Protein AF-A0A2N0P3K0-F1 (afdb_monomer)

Mean predicted aligned error: 16.6 Å

Solvent-accessible surface area (backbone atoms only — not comparable to full-atom values): 41572 Å² total; per-residue (Å²): 132,89,76,81,77,80,72,80,78,74,75,90,62,96,62,87,70,81,77,52,68,47,94,69,68,93,73,70,80,92,55,53,58,57,89,68,94,70,87,64,51,37,37,44,44,39,94,85,64,39,32,37,41,38,41,46,63,67,38,39,37,32,39,36,61,48,102,90,51,79,44,65,77,46,47,38,41,71,85,71,77,94,76,71,94,81,72,56,63,38,79,77,45,80,46,77,40,95,82,56,20,38,39,37,34,35,35,47,91,92,48,74,49,80,45,60,38,79,56,98,52,74,62,59,59,43,52,29,34,33,46,28,35,32,44,50,47,74,43,57,86,57,51,68,63,70,70,33,51,52,52,50,52,50,50,53,48,40,46,48,48,52,45,49,55,45,41,75,75,38,48,71,59,43,32,56,44,36,71,63,70,48,41,61,50,28,41,58,60,36,60,48,60,68,56,52,48,38,53,70,69,40,55,100,88,49,89,72,75,74,50,64,80,81,44,63,72,57,77,80,54,70,78,58,51,60,65,58,50,70,60,60,81,78,54,92,83,70,93,72,92,70,92,72,76,68,65,68,72,43,25,63,64,47,48,36,52,56,54,37,75,81,40,98,54,32,74,66,36,47,51,52,42,52,50,52,53,52,48,31,48,66,46,24,70,83,37,53,74,38,30,41,41,51,30,68,35,49,38,55,37,46,77,69,74,43,47,67,64,51,57,55,52,62,72,34,74,45,45,76,31,46,66,58,84,86,85,59,68,66,77,70,38,51,51,67,78,51,66,73,54,63,61,47,97,68,93,75,87,50,81,76,64,64,79,65,96,64,81,70,82,74,61,61,67,68,60,51,64,72,55,43,66,69,44,53,62,59,53,64,79,67,66,73,86,79,67,90,64,99,70,87,80,88,60,59,48,66,48,54,51,64,30,86,47,51,74,63,79,77,82,79,76,78,85,81,62,78,80,63,45,59,65,50,49,50,46,44,65,74,74,43,77,83,75,76,93,65,69,56,58,83,47,67,74,61,48,73,34,46,16,35,52,59,41,38,64,72,65,50,90,60,76,68,61,62,76,34,70,62,44,46,39,55,48,52,48,47,39,76,75,49,45,62,59,55,52,49,52,52,51,50,49,52,52,34,52,51,41,50,50,53,54,51,48,40,52,77,64,37,40,73,36,60,69,72,57,35,54,48,51,54,51,44,54,55,49,32,54,52,44,40,52,50,53,50,52,48,49,52,51,48,32,69,32,53,32,70,84,73,38,69,42,76,65,54,45,50,60,50,49,42,45,50,52,48,50,49,50,42,60,71,63,50,54,76,53,58,39,93,70,43,29,24,48,86,59,81,87,45,74,66,57,53,52,52,52,53,52,45,50,51,48,48,54,52,51,55,58,61,58,39,54,80,37,80,71,56,25,53,55,52,50,51,52,52,50,50,54,67,72,41,45,68,56,53,54,52,52,49,53,52,39,54,53,50,11,53,52,44,22,69,63,50,57,48,47,78,83,70,70,68,81,73,90,81,80,98,60,88,78,75,65,56,14,72,44,67,69,46,9,35,52,44,41,48,31,51,74,71,67,53,70,87,70,85,74,78,76,79,82,125

Secondary structure (DSSP, 8-state):
--------------S-----B-SS-SSS-S-TT--S----EEEESSTTS-EEEEE-SSEEEEEEEETTEEEEEEEEE----S--TT---EEEEEEEETTTEEEEEEEETTEEEEEEES-SSTHHHHHHHHHHHHHHHHHGGG--SHHHHHHHHHHHHHHHHHHHHHHHH-HHHHHHHHHHH-HHHHHHHHT-HHHHHHHHH--TT-----S----SS----HHHHHHHHHTTTT-SS---------GGGS-HHHHHHHHTTS-TTHHHHHHHHHHHHHHHHHHHTT-GGGGHHHHHHHHHHHHTT-HHHHHHHHTSTTTS-EE-TTTS-HHHHS-HHHHTTTTS--S---------SS--TTTHHHHHHHTHHHHHHHHHHT-PPPPP-------EE---TTTT--SS------SS-TTTHHHHHHHHHHHSPPPPSS-----HHHHTTS-HHHHHHHH---GGGGGSHHHHHHHHHHHHHHHHHHHHHHHHHHHHHHHHHHHHHHHHTT----THHHHHHHHHHHHHHHHHHHHHHHHHHHHHHH-HHHH--HHHHHHHHHHHHHHHHIIIIIGGG-BTTTBTTT----HHHHHHHHHHHHHHHHHHHHHGGGSHHHHHHHHHHHHHHHHHHHHHHHHHHHHHHHHHHHHHHHS-GGGGT------S-----TTSSHHHHHHHHHHHHTT-----------

Sequence (702 aa):
MPNEMNEFKYEDHKDNQNISKAEQPFGHNKEPWINDNFKRKLVYLNNDKSLQLYIGKSTIQVWRKKKEYLTLEYIWAHNVEEECKDNALEELDLRVSNNNGFYLKVKWNEFIKEIQWPYDNNAIPTIHACNTLEYLHYQRNKLVGDNNQCVFEEIKYNISFIIWKFIKNYPDIWRLMDIRYNLMAKIIIGGSNALVKYILFGDEKVKHKNLHIPRITRRIDEEFNEISKESNDNSESNKSNSNIIDICKLSDLEIAINLCISDLERNRRILIVTYLLEYYAKNATKHLGWLITISKALPSLYSYKLEYYVKELFYKKCMEGIEISNIIEYSDIIPKKIQDTLNDNQKFQAFNPISELILKRNEKRKFQAFNSISKFILLKIFKIKSISSNYSPTVKMIPLHNFTTSKIPQKEKKGWLNKYIFTIKLFQLLFIPHSYLVSYSNDAKNLSQLSPLVQIIRLDNSDDIFNNPVMEAAINYKWPSARNYFLRLFFIYILFAICFAVICGTYTAHLEATGHLCNFLLFLIIIFYYLGCYLLVVELMQIRHRGLRHYLDFFNFVDLTSAIVAIVVMSVYIAPSFSTENTFANVVTTKETAVAISFTMLLLWFEFILYLRLFKEPAKYIYIILNIIKSTWVFLVFMFLVIVGLAHTFLLLLQYPDFINLSENSSNETIDNPAKDFITSFLSTYGWLSGTFLQQDTWNTN

Structure (mmCIF, N/CA/C/O backbone):
data_AF-A0A2N0P3K0-F1
#
_entry.id   AF-A0A2N0P3K0-F1
#
loop_
_atom_site.group_PDB
_atom_site.id
_atom_site.type_symbol
_atom_site.label_atom_id
_atom_site.label_alt_id
_atom_site.label_comp_id
_atom_site.label_asym_id
_atom_site.label_entity_id
_atom_site.label_seq_id
_atom_site.pdbx_PDB_ins_code
_atom_site.Cartn_x
_atom_site.Cartn_y
_atom_site.Cartn_z
_atom_site.occupancy
_atom_site.B_iso_or_equiv
_atom_site.auth_seq_id
_atom_site.auth_comp_id
_atom_site.auth_asym_id
_atom_site.auth_atom_id
_atom_site.pdbx_PDB_model_num
ATOM 1 N N . MET A 1 1 ? -4.093 -1.771 53.094 1.00 26.12 1 MET A N 1
ATOM 2 C CA . MET A 1 1 ? -5.169 -1.845 54.103 1.00 26.12 1 MET A CA 1
ATOM 3 C C . MET A 1 1 ? -6.152 -2.893 53.621 1.00 26.12 1 MET A C 1
ATOM 5 O O . MET A 1 1 ? -6.539 -2.789 52.461 1.00 26.12 1 MET A O 1
ATOM 9 N N . PRO A 1 2 ? -6.469 -3.932 54.404 1.00 28.09 2 PRO A N 1
ATOM 10 C CA . PRO A 1 2 ? -7.481 -4.889 53.994 1.00 28.09 2 PRO A CA 1
ATOM 11 C C . PRO A 1 2 ? -8.852 -4.234 54.192 1.00 28.09 2 PRO A C 1
ATOM 13 O O . PRO A 1 2 ? -9.180 -3.802 55.293 1.00 28.09 2 PRO A O 1
ATOM 16 N N . ASN A 1 3 ? -9.600 -4.098 53.097 1.00 24.08 3 ASN A N 1
ATOM 17 C CA . ASN A 1 3 ? -11.021 -3.782 53.141 1.00 24.08 3 ASN A CA 1
ATOM 18 C C . ASN A 1 3 ? -11.747 -5.022 53.656 1.00 24.08 3 ASN A C 1
ATOM 20 O O . ASN A 1 3 ? -11.624 -6.097 53.067 1.00 24.08 3 ASN A O 1
ATOM 24 N N . GLU A 1 4 ? -12.487 -4.847 54.743 1.00 23.98 4 GLU A N 1
ATOM 25 C CA . GLU A 1 4 ? -13.485 -5.792 55.219 1.00 23.98 4 GLU A CA 1
ATOM 26 C C . GLU A 1 4 ? -14.455 -6.107 54.071 1.00 23.98 4 GLU A C 1
ATOM 28 O O . GLU A 1 4 ? -15.140 -5.235 53.534 1.00 23.98 4 GLU A O 1
ATOM 33 N N . MET A 1 5 ? -14.446 -7.371 53.647 1.00 24.77 5 MET A N 1
ATOM 34 C CA . MET A 1 5 ? -15.495 -7.970 52.835 1.00 24.77 5 MET A CA 1
ATOM 35 C C . MET A 1 5 ? -16.778 -7.904 53.666 1.00 24.77 5 MET A C 1
ATOM 37 O O . MET A 1 5 ? -16.930 -8.653 54.628 1.00 24.77 5 MET A O 1
ATOM 41 N N . ASN A 1 6 ? -17.707 -7.020 53.305 1.00 25.88 6 ASN A N 1
ATOM 42 C CA . ASN A 1 6 ? -19.096 -7.217 53.696 1.00 25.88 6 ASN A CA 1
ATOM 43 C C . ASN A 1 6 ? -19.584 -8.457 52.942 1.00 25.88 6 ASN A C 1
ATOM 45 O O . ASN A 1 6 ? -20.004 -8.369 51.790 1.00 25.88 6 ASN A O 1
ATOM 49 N N . GLU A 1 7 ? -19.469 -9.623 53.577 1.00 26.00 7 GLU A N 1
ATOM 50 C CA . GLU A 1 7 ? -20.193 -10.822 53.179 1.00 26.00 7 GLU A CA 1
ATOM 51 C C . GLU A 1 7 ? -21.676 -10.457 53.063 1.00 26.00 7 GLU A C 1
ATOM 53 O O . GLU A 1 7 ? -22.357 -10.202 54.061 1.00 26.00 7 GLU A O 1
ATOM 58 N N . PHE A 1 8 ? -22.204 -10.452 51.838 1.00 34.22 8 PHE A N 1
ATOM 59 C CA . PHE A 1 8 ? -23.621 -10.716 51.657 1.00 34.22 8 PHE A CA 1
ATOM 60 C C . PHE A 1 8 ? -23.857 -12.109 52.232 1.00 34.22 8 PHE A C 1
ATOM 62 O O . PHE A 1 8 ? -23.516 -13.109 51.604 1.00 34.22 8 PHE A O 1
ATOM 69 N N . LYS A 1 9 ? -24.387 -12.171 53.457 1.00 27.72 9 LYS A N 1
ATOM 70 C CA . LYS A 1 9 ? -24.871 -13.414 54.047 1.00 27.72 9 LYS A CA 1
ATOM 71 C C . LYS A 1 9 ? -25.982 -13.951 53.152 1.00 27.72 9 LYS A C 1
ATOM 73 O O . LYS A 1 9 ? -27.138 -13.548 53.257 1.00 27.72 9 LYS A O 1
ATOM 78 N N . TYR A 1 10 ? -25.615 -14.848 52.248 1.00 36.16 10 TYR A N 1
ATOM 79 C CA . TYR A 1 10 ? -26.530 -15.843 51.729 1.00 36.16 10 TYR A CA 1
ATOM 80 C C . TYR A 1 10 ? -26.784 -16.785 52.894 1.00 36.16 10 TYR A C 1
ATOM 82 O O . TYR A 1 10 ? -25.964 -17.650 53.183 1.00 36.16 10 TYR A O 1
ATOM 90 N N . GLU A 1 11 ? -27.856 -16.547 53.644 1.00 28.31 11 GLU A N 1
ATOM 91 C CA . GLU A 1 11 ? -28.287 -17.528 54.626 1.00 28.31 11 GLU A CA 1
ATOM 92 C C . GLU A 1 11 ? -28.554 -18.837 53.875 1.00 28.31 11 GLU A C 1
ATOM 94 O O . GLU A 1 11 ? -29.412 -18.897 52.991 1.00 28.31 11 GLU A O 1
ATOM 99 N N . ASP A 1 12 ? -27.785 -19.879 54.203 1.00 28.84 12 ASP A N 1
ATOM 100 C CA . ASP A 1 12 ? -28.088 -21.266 53.857 1.00 28.84 12 ASP A CA 1
ATOM 101 C C . ASP A 1 12 ? -29.345 -21.688 54.634 1.00 28.84 12 ASP A C 1
ATOM 103 O O . ASP A 1 12 ? -29.312 -22.495 55.562 1.00 28.84 12 ASP A O 1
ATOM 107 N N . HIS A 1 13 ? -30.488 -21.117 54.265 1.00 31.38 13 HIS A N 1
ATOM 108 C CA . HIS A 1 13 ? -31.779 -21.636 54.663 1.00 31.38 13 HIS A CA 1
ATOM 109 C C . HIS A 1 13 ? -32.252 -22.590 53.576 1.00 31.38 13 HIS A C 1
ATOM 111 O O . HIS A 1 13 ? -32.721 -22.204 52.510 1.00 31.38 13 HIS A O 1
ATOM 117 N N . LYS A 1 14 ? -32.138 -23.879 53.899 1.00 30.92 14 LYS A N 1
ATOM 118 C CA . LYS A 1 14 ? -32.736 -25.027 53.204 1.00 30.92 14 LYS A CA 1
ATOM 119 C C . LYS A 1 14 ? -34.276 -25.019 53.209 1.00 30.92 14 LYS A C 1
ATOM 121 O O . LYS A 1 14 ? -34.881 -26.037 52.888 1.00 30.92 14 LYS A O 1
ATOM 126 N N . ASP A 1 15 ? -34.899 -23.893 53.544 1.00 30.30 15 ASP A N 1
ATOM 127 C CA . ASP A 1 15 ? -36.341 -23.742 53.628 1.00 30.30 15 ASP A CA 1
ATOM 128 C C . ASP A 1 15 ? -36.845 -22.861 52.491 1.00 30.30 15 ASP A C 1
ATOM 130 O O . ASP A 1 15 ? -36.409 -21.728 52.300 1.00 30.30 15 ASP A O 1
ATOM 134 N N . ASN A 1 16 ? -37.785 -23.431 51.739 1.00 34.94 16 ASN A N 1
ATOM 135 C CA . ASN A 1 16 ? -38.567 -22.812 50.679 1.00 34.94 16 ASN A CA 1
ATOM 136 C C . ASN A 1 16 ? -39.098 -21.423 51.086 1.00 34.94 16 ASN A C 1
ATOM 138 O O . ASN A 1 16 ? -40.237 -21.297 51.538 1.00 34.94 16 ASN A O 1
ATOM 142 N N . GLN A 1 17 ? -38.337 -20.352 50.862 1.00 39.75 17 GLN A N 1
ATOM 143 C CA . GLN A 1 17 ? -38.959 -19.048 50.674 1.00 39.75 17 GLN A CA 1
ATOM 144 C C . GLN A 1 17 ? -39.687 -19.096 49.335 1.00 39.75 17 GLN A C 1
ATOM 146 O O . GLN A 1 17 ? -39.088 -19.371 48.297 1.00 39.75 17 GLN A O 1
ATOM 151 N N . ASN A 1 18 ? -41.004 -18.903 49.391 1.00 43.59 18 ASN A N 1
ATOM 152 C CA . ASN A 1 18 ? -41.928 -18.954 48.265 1.00 43.59 18 ASN A CA 1
ATOM 153 C C . ASN A 1 18 ? -41.426 -18.103 47.087 1.00 43.59 18 ASN A C 1
ATOM 155 O O . ASN A 1 18 ? -41.732 -16.914 46.991 1.00 43.59 18 ASN A O 1
ATOM 159 N N . ILE A 1 19 ? -40.689 -18.723 46.162 1.00 54.16 19 ILE A N 1
ATOM 160 C CA . ILE A 1 19 ? -40.339 -18.125 44.876 1.00 54.16 19 ILE A CA 1
ATOM 161 C C . ILE A 1 19 ? -41.662 -17.862 44.161 1.00 54.16 19 ILE A C 1
ATOM 163 O O . ILE A 1 19 ? -42.308 -18.787 43.660 1.00 54.16 19 ILE A O 1
ATOM 167 N N . SER A 1 20 ? -42.095 -16.601 44.135 1.00 59.06 20 SER A N 1
ATOM 168 C CA . SER A 1 20 ? -43.313 -16.227 43.426 1.00 59.06 20 SER A CA 1
ATOM 169 C C . SER A 1 20 ? -43.061 -16.334 41.918 1.00 59.06 20 SER A C 1
ATOM 171 O O . SER A 1 20 ? -42.461 -15.467 41.276 1.00 59.06 20 SER A O 1
ATOM 173 N N . LYS A 1 21 ? -43.465 -17.476 41.354 1.00 63.62 21 LYS A N 1
ATOM 174 C CA . LYS A 1 21 ? -43.395 -17.734 39.915 1.00 63.62 21 LYS A CA 1
ATOM 175 C C . LYS A 1 21 ? -44.348 -16.781 39.200 1.00 63.62 21 LYS A C 1
ATOM 177 O O . LYS A 1 21 ? -45.494 -16.621 39.614 1.00 63.62 21 LYS A O 1
ATOM 182 N N . ALA A 1 22 ? -43.873 -16.151 38.132 1.00 64.75 22 ALA A N 1
ATOM 183 C CA . ALA A 1 22 ? -44.729 -15.342 37.276 1.00 64.75 22 ALA A CA 1
ATOM 184 C C . ALA A 1 22 ? -45.317 -16.204 36.152 1.00 64.75 22 ALA A C 1
ATOM 186 O O . ALA A 1 22 ? -44.615 -17.021 35.559 1.00 64.75 22 ALA A O 1
ATOM 187 N N . GLU A 1 23 ? -46.596 -16.001 35.845 1.00 61.75 23 GLU A N 1
ATOM 188 C CA . GLU A 1 23 ? -47.300 -16.758 34.801 1.00 61.75 23 GLU A CA 1
ATOM 189 C C . GLU A 1 23 ? -47.037 -16.204 33.394 1.00 61.75 23 GLU A C 1
ATOM 191 O O . GLU A 1 23 ? -47.059 -16.957 32.422 1.00 61.75 23 GLU A O 1
ATOM 196 N N . GLN A 1 24 ? -46.745 -14.901 33.276 1.00 66.75 24 GLN A N 1
ATOM 197 C CA . GLN A 1 24 ? -46.446 -14.242 32.002 1.00 66.75 24 GLN A CA 1
ATOM 198 C C . GLN A 1 24 ? -45.276 -13.250 32.117 1.00 66.75 24 GLN A C 1
ATOM 200 O O . GLN A 1 24 ? -45.102 -12.605 33.161 1.00 66.75 24 GLN A O 1
ATOM 205 N N . PRO A 1 25 ? -44.444 -13.120 31.064 1.00 71.56 25 PRO A N 1
ATOM 206 C CA . PRO A 1 25 ? -43.396 -12.111 31.021 1.00 71.56 25 PRO A CA 1
ATOM 207 C C . PRO A 1 25 ? -44.012 -10.716 30.892 1.00 71.56 25 PRO A C 1
ATOM 209 O O . PRO A 1 25 ? -45.127 -10.546 30.398 1.00 71.56 25 PRO A O 1
ATOM 212 N N . PHE A 1 26 ? -43.275 -9.685 31.293 1.00 72.12 26 PHE A N 1
ATOM 213 C CA . PHE A 1 26 ? -43.687 -8.318 31.010 1.00 72.12 26 PHE A CA 1
ATOM 214 C C . PHE A 1 26 ? -43.662 -8.018 29.497 1.00 72.12 26 PHE A C 1
ATOM 216 O O . PHE A 1 26 ? -42.608 -7.732 28.927 1.00 72.12 26 PHE A O 1
ATOM 223 N N . GLY A 1 27 ? -44.832 -8.019 28.852 1.00 66.75 27 GLY A N 1
ATOM 224 C CA . GLY A 1 27 ? -44.995 -7.720 27.422 1.00 66.75 27 GLY A CA 1
ATOM 225 C C . GLY A 1 27 ? -44.818 -8.953 26.524 1.00 66.75 27 GLY A C 1
ATOM 226 O O . GLY A 1 27 ? -45.211 -10.054 26.894 1.00 66.75 27 GLY A O 1
ATOM 227 N N . HIS A 1 28 ? -44.250 -8.767 25.327 1.00 67.00 28 HIS A N 1
ATOM 228 C CA . HIS A 1 28 ? -44.024 -9.841 24.345 1.00 67.00 28 HIS A CA 1
ATOM 229 C C . HIS A 1 28 ? -42.818 -10.741 24.682 1.00 67.00 28 HIS A C 1
ATOM 231 O O . HIS A 1 28 ? -42.055 -10.461 25.610 1.00 67.00 28 HIS A O 1
ATOM 237 N N . ASN A 1 29 ? -42.637 -11.818 23.901 1.00 74.12 29 ASN A N 1
ATOM 238 C CA . ASN A 1 29 ? -41.479 -12.716 23.978 1.00 74.12 29 ASN A CA 1
ATOM 239 C C . ASN A 1 29 ? -40.164 -11.913 23.978 1.00 74.12 29 ASN A C 1
ATOM 241 O O . ASN A 1 29 ? -39.921 -11.112 23.079 1.00 74.12 29 ASN A O 1
ATOM 245 N N . LYS A 1 30 ? -39.315 -12.142 24.986 1.00 80.56 30 LYS A N 1
ATOM 246 C CA . LYS A 1 30 ? -38.046 -11.422 25.179 1.00 80.56 30 LYS A CA 1
ATOM 247 C C . LYS A 1 30 ? -36.846 -12.073 24.485 1.00 80.56 30 LYS A C 1
ATOM 249 O O . LYS A 1 30 ? -35.729 -11.584 24.614 1.00 80.56 30 LYS A O 1
ATOM 254 N N . GLU A 1 31 ? -37.083 -13.147 23.734 1.00 81.56 31 GLU A N 1
ATOM 255 C CA . GLU A 1 31 ? -36.116 -13.787 22.836 1.00 81.56 31 GLU A CA 1
ATOM 256 C C . GLU A 1 31 ? -36.760 -14.021 21.453 1.00 81.56 31 GLU A C 1
ATOM 258 O O . GLU A 1 31 ? -37.172 -15.144 21.146 1.00 81.56 31 GLU A O 1
ATOM 263 N N . PRO A 1 32 ? -36.903 -12.974 20.618 1.00 81.19 32 PRO A N 1
ATOM 264 C CA . PRO A 1 32 ? -37.530 -13.076 19.294 1.00 81.19 32 PRO A CA 1
ATOM 265 C C . PRO A 1 32 ? -36.748 -13.932 18.279 1.00 81.19 32 PRO A C 1
ATOM 267 O O . PRO A 1 32 ? -37.294 -14.282 17.240 1.00 81.19 32 PRO A O 1
ATOM 270 N N . TRP A 1 33 ? -35.489 -14.284 18.562 1.00 82.25 33 TRP A N 1
ATOM 271 C CA . TRP A 1 33 ? -34.644 -15.152 17.721 1.00 82.25 33 TRP A CA 1
ATOM 272 C C . TRP A 1 33 ? -34.803 -16.655 18.014 1.00 82.25 33 TRP A C 1
ATOM 274 O O . TRP A 1 33 ? -34.097 -17.473 17.423 1.00 82.25 33 TRP A O 1
ATOM 284 N N . ILE A 1 34 ? -35.695 -17.036 18.936 1.00 76.94 34 ILE A N 1
ATOM 285 C CA . ILE A 1 34 ? -35.971 -18.434 19.294 1.00 76.94 34 ILE A CA 1
ATOM 286 C C . ILE A 1 34 ? -37.415 -18.772 18.919 1.00 76.94 34 ILE A C 1
ATOM 288 O O . ILE A 1 34 ? -38.353 -18.289 19.555 1.00 76.94 34 ILE A O 1
ATOM 292 N N . ASN A 1 35 ? -37.569 -19.646 17.919 1.00 65.12 35 ASN A N 1
ATOM 293 C CA . ASN A 1 35 ? -38.868 -20.098 17.403 1.00 65.12 35 ASN A CA 1
ATOM 294 C C . ASN A 1 35 ? -39.422 -21.342 18.124 1.00 65.12 35 ASN A C 1
ATOM 296 O O . ASN A 1 35 ? -40.562 -21.729 17.882 1.00 65.12 35 ASN A O 1
ATOM 300 N N . ASP A 1 36 ? -38.641 -21.962 19.012 1.00 62.34 36 ASP A N 1
ATOM 301 C CA . ASP A 1 36 ? -39.055 -23.175 19.721 1.00 62.34 36 ASP A CA 1
ATOM 302 C C . ASP A 1 36 ? -40.027 -22.868 20.875 1.00 62.34 36 ASP A C 1
ATOM 304 O O . ASP A 1 36 ? -39.908 -21.851 21.572 1.00 62.34 36 ASP A O 1
ATOM 308 N N . ASN A 1 37 ? -40.917 -23.826 21.165 1.00 61.53 37 ASN A N 1
ATOM 309 C CA . ASN A 1 37 ? -41.814 -23.842 22.332 1.00 61.53 37 ASN A CA 1
ATOM 310 C C . ASN A 1 37 ? -41.062 -24.102 23.657 1.00 61.53 37 ASN A C 1
ATOM 312 O O . ASN A 1 37 ? -41.478 -24.905 24.492 1.00 61.53 37 ASN A O 1
ATOM 316 N N . PHE A 1 38 ? -39.925 -23.437 23.864 1.00 67.50 38 PHE A N 1
ATOM 317 C CA . PHE A 1 38 ? -39.135 -23.564 25.081 1.00 67.50 38 PHE A CA 1
ATOM 318 C C . PHE A 1 38 ? -39.876 -22.963 26.285 1.00 67.50 38 PHE A C 1
ATOM 320 O O . PHE A 1 38 ? -40.309 -21.801 26.260 1.00 67.50 38 PHE A O 1
ATOM 327 N N . LYS A 1 39 ? -39.998 -23.752 27.361 1.00 67.88 39 LYS A N 1
ATOM 328 C CA . LYS A 1 39 ? -40.652 -23.342 28.608 1.00 67.88 39 LYS A CA 1
ATOM 329 C C . LYS A 1 39 ? -39.725 -22.420 29.404 1.00 67.88 39 LYS A C 1
ATOM 331 O O . LYS A 1 39 ? -38.826 -22.870 30.103 1.00 67.88 39 LYS A O 1
ATOM 336 N N . ARG A 1 40 ? -39.967 -21.116 29.288 1.00 75.75 40 ARG A N 1
ATOM 337 C CA . ARG A 1 40 ? -39.210 -20.057 29.976 1.00 75.75 40 ARG A CA 1
ATOM 338 C C . ARG A 1 40 ? -39.570 -20.015 31.462 1.00 75.75 40 ARG A C 1
ATOM 340 O O . ARG A 1 40 ? -40.732 -20.224 31.819 1.00 75.75 40 ARG A O 1
ATOM 347 N N . LYS A 1 41 ? -38.595 -19.716 32.325 1.00 78.50 41 LYS A N 1
ATOM 348 C CA . LYS A 1 41 ? -38.829 -19.508 33.763 1.00 78.50 41 LYS A CA 1
ATOM 349 C C . LYS A 1 41 ? -38.870 -18.016 34.078 1.00 78.50 41 LYS A C 1
ATOM 351 O O . LYS A 1 41 ? -38.040 -17.244 33.599 1.00 78.50 41 LYS A O 1
ATOM 356 N N . LEU A 1 42 ? -39.843 -17.623 34.896 1.00 81.25 42 LEU A N 1
ATOM 357 C CA . LEU A 1 42 ? -40.084 -16.237 35.280 1.00 81.25 42 LEU A CA 1
ATOM 358 C C . LEU A 1 42 ? -40.239 -16.145 36.796 1.00 81.25 42 LEU A C 1
ATOM 360 O O . LEU A 1 42 ? -41.059 -16.857 37.382 1.00 81.25 42 LEU A O 1
ATOM 364 N N . VAL A 1 43 ? -39.476 -15.255 37.420 1.00 83.19 43 VAL A N 1
ATOM 365 C CA . VAL A 1 43 ? -39.448 -15.086 38.878 1.00 83.19 43 VAL A CA 1
ATOM 366 C C . VAL A 1 43 ? -39.534 -13.603 39.216 1.00 83.19 43 VAL A C 1
ATOM 368 O O . VAL A 1 43 ? -38.812 -12.799 38.630 1.00 83.19 43 VAL A O 1
ATOM 371 N N . TYR A 1 44 ? -40.406 -13.215 40.148 1.00 82.19 44 TYR A N 1
ATOM 372 C CA . TYR A 1 44 ? -40.374 -11.853 40.687 1.00 82.19 44 TYR A CA 1
ATOM 373 C C . TYR A 1 44 ? -39.288 -11.734 41.756 1.00 82.19 44 TYR A C 1
ATOM 375 O O . TYR A 1 44 ? -39.209 -12.569 42.654 1.00 82.19 44 TYR A O 1
ATOM 383 N N . LEU A 1 45 ? -38.471 -10.684 41.662 1.00 79.81 45 LEU A N 1
ATOM 384 C CA . LEU A 1 45 ? -37.402 -10.402 42.631 1.00 79.81 45 LEU A CA 1
ATOM 385 C C . LEU A 1 45 ? -37.885 -9.538 43.805 1.00 79.81 45 LEU A C 1
ATOM 387 O O . LEU A 1 45 ? -37.194 -9.427 44.810 1.00 79.81 45 LEU A O 1
ATOM 391 N N . ASN A 1 46 ? -39.069 -8.930 43.673 1.00 78.06 46 ASN A N 1
ATOM 392 C CA . ASN A 1 46 ? -39.626 -7.985 44.635 1.00 78.06 46 ASN A CA 1
ATOM 393 C C . ASN A 1 46 ? -41.070 -8.352 44.978 1.00 78.06 46 ASN A C 1
ATOM 395 O O . ASN A 1 46 ? -41.841 -8.731 44.091 1.00 78.06 46 ASN A O 1
ATOM 399 N N . ASN A 1 47 ? -41.470 -8.093 46.224 1.00 69.44 47 ASN A N 1
ATOM 400 C CA . ASN A 1 47 ? -42.844 -8.300 46.699 1.00 69.44 47 ASN A CA 1
ATOM 401 C C . ASN A 1 47 ? -43.874 -7.465 45.917 1.00 69.44 47 ASN A C 1
ATOM 403 O O . ASN A 1 47 ? -44.965 -7.948 45.623 1.00 69.44 47 ASN A O 1
ATOM 407 N N . ASP A 1 48 ? -43.491 -6.261 45.478 1.00 74.88 48 ASP A N 1
ATOM 408 C CA . ASP A 1 48 ? -44.344 -5.357 44.689 1.00 74.88 48 ASP A CA 1
ATOM 409 C C . ASP A 1 48 ? -44.542 -5.813 43.230 1.00 74.88 48 ASP A C 1
ATOM 411 O O . ASP A 1 48 ? -45.170 -5.110 42.436 1.00 74.88 48 ASP A O 1
ATOM 415 N N . LYS A 1 49 ? -43.954 -6.956 42.834 1.00 78.50 49 LYS A N 1
ATOM 416 C CA . LYS A 1 49 ? -43.986 -7.512 41.468 1.00 78.50 49 LYS A CA 1
ATOM 417 C C . LYS A 1 49 ? -43.574 -6.503 40.385 1.00 78.50 49 LYS A C 1
ATOM 419 O O . LYS A 1 49 ? -44.052 -6.563 39.256 1.00 78.50 49 LYS A O 1
ATOM 424 N N . SER A 1 50 ? -42.685 -5.565 40.719 1.00 81.50 50 SER A N 1
ATOM 425 C CA . SER A 1 50 ? -42.184 -4.524 39.807 1.00 81.50 50 SER A CA 1
ATOM 426 C C . SER A 1 50 ? -40.886 -4.910 39.086 1.00 81.50 50 SER A C 1
ATOM 428 O O . SER A 1 50 ? -40.569 -4.321 38.053 1.00 81.50 50 SER A O 1
ATOM 430 N N . LEU A 1 51 ? -40.158 -5.908 39.594 1.00 83.75 51 LEU A N 1
ATOM 431 C CA . LEU A 1 51 ? -38.923 -6.458 39.030 1.00 83.75 51 LEU A CA 1
ATOM 432 C C . LEU A 1 51 ? -39.109 -7.945 38.718 1.00 83.75 51 LEU A C 1
ATOM 434 O O . LEU A 1 51 ? -39.497 -8.720 39.594 1.00 83.75 51 LEU A O 1
ATOM 438 N N . GLN A 1 52 ? -38.826 -8.334 37.477 1.00 84.69 52 GLN A N 1
ATOM 439 C CA . GLN A 1 52 ? -38.972 -9.703 36.988 1.00 84.69 52 GLN A CA 1
ATOM 440 C C . GLN A 1 52 ? -37.650 -10.202 36.402 1.00 84.69 52 GLN A C 1
ATOM 442 O O . GLN A 1 52 ? -37.088 -9.586 35.494 1.00 84.69 52 GLN A O 1
ATOM 447 N N . LEU A 1 53 ? -37.190 -11.341 36.911 1.00 85.81 53 LEU A N 1
ATOM 448 C CA . LEU A 1 53 ? -36.133 -12.153 36.334 1.00 85.81 53 LEU A CA 1
ATOM 449 C C . LEU A 1 53 ? -36.736 -13.060 35.258 1.00 85.81 53 LEU A C 1
ATOM 451 O O . LEU A 1 53 ? -37.677 -13.816 35.510 1.00 85.81 53 LEU A O 1
ATOM 455 N N . TYR A 1 54 ? -36.178 -12.970 34.059 1.00 84.81 54 TYR A N 1
ATOM 456 C CA . TYR A 1 54 ? -36.525 -13.767 32.895 1.00 84.81 54 TYR A CA 1
ATOM 457 C C . TYR A 1 54 ? -35.343 -14.677 32.559 1.00 84.81 54 TYR A C 1
ATOM 459 O O . TYR A 1 54 ? -34.267 -14.191 32.206 1.00 84.81 54 TYR A O 1
ATOM 467 N N . ILE A 1 55 ? -35.542 -15.991 32.665 1.00 84.19 55 ILE A N 1
ATOM 468 C CA . ILE A 1 55 ? -34.558 -17.005 32.275 1.00 84.19 55 ILE A CA 1
ATOM 469 C C . ILE A 1 55 ? -35.071 -17.660 30.989 1.00 84.19 55 ILE A C 1
ATOM 471 O O . ILE A 1 55 ? -36.034 -18.437 30.997 1.00 84.19 55 ILE A O 1
ATOM 475 N N . GLY A 1 56 ? -34.464 -17.250 29.876 1.00 78.38 56 GLY A N 1
ATOM 476 C CA . GLY A 1 56 ? -34.748 -17.731 28.530 1.00 78.38 56 GLY A CA 1
ATOM 477 C C . GLY A 1 56 ? -33.944 -18.973 28.154 1.00 78.38 56 GLY A C 1
ATOM 478 O O . GLY A 1 56 ? -33.219 -19.533 28.974 1.00 78.38 56 GLY A O 1
ATOM 479 N N . LYS A 1 57 ? -34.058 -19.399 26.889 1.00 78.19 57 LYS A N 1
ATOM 480 C CA . LYS A 1 57 ? -33.260 -20.523 26.364 1.00 78.19 57 LYS A CA 1
ATOM 481 C C . LYS A 1 57 ? -31.795 -20.126 26.213 1.00 78.19 57 LYS A C 1
ATOM 483 O O . LYS A 1 57 ? -30.936 -20.978 26.380 1.00 78.19 57 LYS A O 1
ATOM 488 N N . SER A 1 58 ? -31.521 -18.858 25.891 1.00 77.88 58 SER A N 1
ATOM 489 C CA . SER A 1 58 ? -30.175 -18.355 25.572 1.00 77.88 58 SER A CA 1
ATOM 490 C C . SER A 1 58 ? -29.716 -17.168 26.420 1.00 77.88 58 SER A C 1
ATOM 492 O O . SER A 1 58 ? -28.521 -16.882 26.493 1.00 77.88 58 SER A O 1
ATOM 494 N N . THR A 1 59 ? -30.655 -16.458 27.046 1.00 86.12 59 THR A N 1
ATOM 495 C CA . THR A 1 59 ? -30.391 -15.206 27.756 1.00 86.12 59 THR A CA 1
ATOM 496 C C . THR A 1 59 ? -31.050 -15.164 29.126 1.00 86.12 59 THR A C 1
ATOM 498 O O . THR A 1 59 ? -32.132 -15.708 29.344 1.00 86.12 59 THR A O 1
ATOM 501 N N . ILE A 1 60 ? -30.404 -14.455 30.044 1.00 87.19 60 ILE A N 1
ATOM 502 C CA . ILE A 1 60 ? -30.926 -14.119 31.368 1.00 87.19 60 ILE A CA 1
ATOM 503 C C . ILE A 1 60 ? -31.126 -12.609 31.400 1.00 87.19 60 ILE A C 1
ATOM 505 O O . ILE A 1 60 ? -30.205 -11.858 31.083 1.00 87.19 60 ILE A O 1
ATOM 509 N N . GLN A 1 61 ? -32.325 -12.152 31.753 1.00 89.31 61 GLN A N 1
ATOM 510 C CA . GLN A 1 61 ? -32.709 -10.743 31.675 1.00 89.31 61 GLN A CA 1
ATOM 511 C C . GLN A 1 61 ? -33.432 -10.303 32.948 1.00 89.31 61 GLN A C 1
ATOM 513 O O . GLN A 1 61 ? -34.239 -11.050 33.495 1.00 89.31 61 GLN A O 1
ATOM 518 N N . VAL A 1 62 ? -33.197 -9.071 33.394 1.00 87.69 62 VAL A N 1
ATOM 519 C CA . VAL A 1 62 ? -33.933 -8.453 34.507 1.00 87.69 62 VAL A CA 1
ATOM 520 C C . VAL A 1 62 ? -34.681 -7.236 33.993 1.00 87.69 62 VAL A C 1
ATOM 522 O O . VAL A 1 62 ? -34.073 -6.282 33.504 1.00 87.69 62 VAL A O 1
ATOM 525 N N . TRP A 1 63 ? -36.002 -7.259 34.135 1.00 86.62 63 TRP A N 1
ATOM 526 C CA . TRP A 1 63 ? -36.893 -6.201 33.676 1.00 86.62 63 TRP A CA 1
ATOM 527 C C . TRP A 1 63 ? -37.557 -5.502 34.853 1.00 86.62 63 TRP A C 1
ATOM 529 O O . TRP A 1 63 ? -38.138 -6.148 35.725 1.00 86.62 63 TRP A O 1
ATOM 539 N N . ARG A 1 64 ? -37.530 -4.168 34.841 1.00 86.00 64 ARG A N 1
ATOM 540 C CA . ARG A 1 64 ? -38.276 -3.328 35.779 1.00 86.00 64 ARG A CA 1
ATOM 541 C C . ARG A 1 64 ? -39.464 -2.683 35.077 1.00 86.00 64 ARG A C 1
ATOM 543 O O . ARG A 1 64 ? -39.309 -2.034 34.043 1.00 86.00 64 ARG A O 1
ATOM 550 N N . LYS A 1 65 ? -40.643 -2.800 35.682 1.00 82.88 65 LYS A N 1
ATOM 551 C CA . LYS A 1 65 ? -41.854 -2.086 35.279 1.00 82.88 65 LYS A CA 1
ATOM 552 C C . LYS A 1 65 ? -41.945 -0.766 36.048 1.00 82.88 65 LYS A C 1
ATOM 554 O O . LYS A 1 65 ? -42.134 -0.763 37.263 1.00 82.88 65 LYS A O 1
ATOM 559 N N . LYS A 1 66 ? -41.811 0.362 35.347 1.00 79.38 66 LYS A N 1
ATOM 560 C CA . LYS A 1 66 ? -42.186 1.695 35.850 1.00 79.38 66 LYS A CA 1
ATOM 561 C C . LYS A 1 66 ? -43.547 2.069 35.259 1.00 79.38 66 LYS A C 1
ATOM 563 O O . LYS A 1 66 ? -43.914 1.523 34.227 1.00 79.38 66 LYS A O 1
ATOM 568 N N . LYS A 1 67 ? -44.299 2.959 35.926 1.00 70.94 67 LYS A N 1
ATOM 569 C CA . LYS A 1 67 ? -45.733 3.241 35.673 1.00 70.94 67 LYS A CA 1
ATOM 570 C C . LYS A 1 67 ? -46.165 3.174 34.194 1.00 70.94 67 LYS A C 1
ATOM 572 O O . LYS A 1 67 ? -47.167 2.530 33.917 1.00 70.94 67 LYS A O 1
ATOM 577 N N . GLU A 1 68 ? -45.396 3.762 33.276 1.00 67.50 68 GLU A N 1
ATOM 578 C CA . GLU A 1 68 ? -45.733 3.830 31.842 1.00 67.50 68 GLU A CA 1
ATOM 579 C C . GLU A 1 68 ? -44.730 3.137 30.900 1.00 67.50 68 GLU A C 1
ATOM 581 O O . GLU A 1 68 ? -44.967 3.083 29.699 1.00 67.50 68 GLU A O 1
ATOM 586 N N . TYR A 1 69 ? -43.610 2.599 31.397 1.00 74.81 69 TYR A N 1
ATOM 587 C CA . TYR A 1 69 ? -42.561 2.041 30.534 1.00 74.81 69 TYR A CA 1
ATOM 588 C C . TYR A 1 69 ? -41.787 0.893 31.193 1.00 74.81 69 TYR A C 1
ATOM 590 O O . TYR A 1 69 ? -41.590 0.844 32.412 1.00 74.81 69 TYR A O 1
ATOM 598 N N . LEU A 1 70 ? -41.339 -0.047 30.358 1.00 82.00 70 LEU A N 1
ATOM 599 C CA . LEU A 1 70 ? -40.534 -1.197 30.754 1.00 82.00 70 LEU A CA 1
ATOM 600 C C . LEU A 1 70 ? -39.050 -0.894 30.526 1.00 82.00 70 LEU A C 1
ATOM 602 O O . LEU A 1 70 ? -38.677 -0.444 29.449 1.00 82.00 70 LEU A O 1
ATOM 606 N N . THR A 1 71 ? -38.195 -1.149 31.515 1.00 83.75 71 THR A N 1
ATOM 607 C CA . THR A 1 71 ? -36.747 -0.921 31.390 1.00 83.75 71 THR A CA 1
ATOM 608 C C . THR A 1 71 ? -35.960 -2.185 31.690 1.00 83.75 71 THR A C 1
ATOM 610 O O . THR A 1 71 ? -36.171 -2.803 32.735 1.00 83.75 71 THR A O 1
ATOM 613 N N . LEU A 1 72 ? -35.023 -2.534 30.811 1.00 87.38 72 LEU A N 1
ATOM 614 C CA . LEU A 1 72 ? -34.039 -3.588 31.053 1.00 87.38 72 LEU A CA 1
ATOM 615 C C . LEU A 1 72 ? -32.970 -3.069 32.025 1.00 87.38 72 LEU A C 1
ATOM 617 O O . LEU A 1 72 ? -32.376 -2.018 31.786 1.00 87.38 72 LEU A O 1
ATOM 621 N N . GLU A 1 73 ? -32.722 -3.796 33.113 1.00 86.44 73 GLU A N 1
ATOM 622 C CA . GLU A 1 73 ? -31.691 -3.435 34.100 1.00 86.44 73 GLU A CA 1
ATOM 623 C C . GLU A 1 73 ? -30.434 -4.289 33.989 1.00 86.44 73 GLU A C 1
ATOM 625 O O . GLU A 1 73 ? -29.335 -3.818 34.284 1.00 86.44 73 GLU A O 1
ATOM 630 N N . TYR A 1 74 ? -30.586 -5.535 33.553 1.00 88.88 74 TYR A N 1
ATOM 631 C CA . TYR A 1 74 ? -29.485 -6.471 33.401 1.00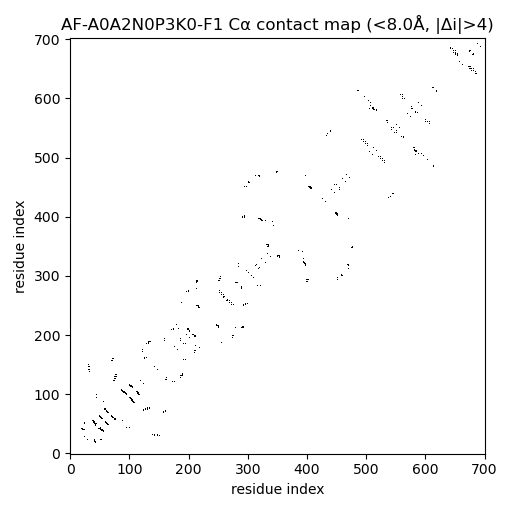 88.88 74 TYR A CA 1
ATOM 632 C C . TYR A 1 74 ? -29.784 -7.460 32.289 1.00 88.88 74 TYR A C 1
ATOM 634 O O . TYR A 1 74 ? -30.926 -7.890 32.118 1.00 88.88 74 TYR A O 1
ATOM 642 N N . ILE A 1 75 ? -28.739 -7.833 31.558 1.00 88.88 75 ILE A N 1
ATOM 643 C CA . ILE A 1 75 ? -28.795 -8.904 30.580 1.00 88.88 75 ILE A CA 1
ATOM 644 C C . ILE A 1 75 ? -27.484 -9.680 30.573 1.00 88.88 75 ILE A C 1
ATOM 646 O O . ILE A 1 75 ? -26.403 -9.111 30.744 1.00 88.88 75 ILE A O 1
ATOM 650 N N . TRP A 1 76 ? -27.596 -10.978 30.349 1.00 89.75 76 TRP A N 1
ATOM 651 C CA . TRP A 1 76 ? -26.478 -11.858 30.087 1.00 89.75 76 TRP A CA 1
ATOM 652 C C . TRP A 1 76 ? -26.856 -12.860 29.003 1.00 89.75 76 TRP A C 1
ATOM 654 O O . TRP A 1 76 ? -27.965 -13.395 28.997 1.00 89.75 76 TRP A O 1
ATOM 664 N N . ALA A 1 77 ? -25.914 -13.118 28.106 1.00 84.25 77 ALA A N 1
ATOM 665 C CA . ALA A 1 77 ? -25.970 -14.180 27.119 1.00 84.25 77 ALA A CA 1
ATOM 666 C C . ALA A 1 77 ? -24.627 -14.909 27.120 1.00 84.25 77 ALA A C 1
ATOM 668 O O . ALA A 1 77 ? -23.576 -14.288 27.328 1.00 84.25 77 ALA A O 1
ATOM 669 N N . HIS A 1 78 ? -24.662 -16.213 26.867 1.00 71.50 78 HIS A N 1
ATOM 670 C CA . HIS A 1 78 ? -23.446 -16.979 26.657 1.00 71.50 78 HIS A CA 1
ATOM 671 C C . HIS A 1 78 ? -22.959 -16.826 25.211 1.00 71.50 78 HIS A C 1
ATOM 673 O O . HIS A 1 78 ? -23.746 -16.874 24.268 1.00 71.50 78 HIS A O 1
ATOM 679 N N . ASN A 1 79 ? -21.654 -16.621 25.052 1.00 60.94 79 ASN A N 1
ATOM 680 C CA . ASN A 1 79 ? -21.006 -16.343 23.774 1.00 60.94 79 ASN A CA 1
ATOM 681 C C . ASN A 1 79 ? -20.390 -17.647 23.244 1.00 60.94 79 ASN A C 1
ATOM 683 O O . ASN A 1 79 ? -19.177 -17.810 23.311 1.00 60.94 79 ASN A O 1
ATOM 687 N N . VAL A 1 80 ? -21.217 -18.606 22.817 1.00 52.31 80 VAL A N 1
ATOM 688 C CA . VAL A 1 80 ? -20.729 -19.833 22.163 1.00 52.31 80 VAL A CA 1
ATOM 689 C C . VAL A 1 80 ? -21.397 -20.038 20.812 1.00 52.31 80 VAL A C 1
ATOM 691 O O . VAL A 1 80 ? -22.566 -19.703 20.600 1.00 52.31 80 VAL A O 1
ATOM 694 N N . GLU A 1 81 ? -20.545 -20.537 19.923 1.00 51.62 81 GLU A N 1
ATOM 695 C CA . GLU A 1 81 ? -20.691 -20.812 18.506 1.00 51.62 81 GLU A CA 1
ATOM 696 C C . GLU A 1 81 ? -21.959 -21.603 18.172 1.00 51.62 81 GLU A C 1
ATOM 698 O O . GLU A 1 81 ? -22.462 -22.429 18.939 1.00 51.62 81 GLU A O 1
ATOM 703 N N . GLU A 1 82 ? -22.488 -21.310 16.987 1.00 48.38 82 GLU A N 1
ATOM 704 C CA . GLU A 1 82 ? -23.491 -22.134 16.335 1.00 48.38 82 GLU A CA 1
ATOM 705 C C . GLU A 1 82 ? -22.989 -23.578 16.263 1.00 48.38 82 GLU A C 1
ATOM 707 O O . GLU A 1 82 ? -21.986 -23.810 15.606 1.00 48.38 82 GLU A O 1
ATOM 712 N N . GLU A 1 83 ? -23.689 -24.519 16.914 1.00 37.59 83 GLU A N 1
ATOM 713 C CA . GLU A 1 83 ? -24.064 -25.804 16.289 1.00 37.59 83 GLU A CA 1
ATOM 714 C C . GLU A 1 83 ? -24.900 -26.767 17.146 1.00 37.59 83 GLU A C 1
ATOM 716 O O . GLU A 1 83 ? -25.477 -27.696 16.590 1.00 37.59 83 GLU A O 1
ATOM 721 N N . CYS A 1 84 ? -25.096 -26.571 18.451 1.00 41.56 84 CYS A N 1
ATOM 722 C CA . CYS A 1 84 ? -25.934 -27.518 19.203 1.00 41.56 84 CYS A CA 1
ATOM 723 C C . CYS A 1 84 ? -27.400 -27.074 19.274 1.00 41.56 84 CYS A C 1
ATOM 725 O O . CYS A 1 84 ? -27.785 -26.256 20.109 1.00 41.56 84 CYS A O 1
ATOM 727 N N . LYS A 1 85 ? -28.234 -27.653 18.399 1.00 43.88 85 LYS A N 1
ATOM 728 C CA . LYS A 1 85 ? -29.701 -27.480 18.387 1.00 43.88 85 LYS A CA 1
ATOM 729 C C . LYS A 1 85 ? -30.379 -27.896 19.709 1.00 43.88 85 LYS A C 1
ATOM 731 O O . LYS A 1 85 ? -31.475 -27.406 19.989 1.00 43.88 85 LYS A O 1
ATOM 736 N N . ASP A 1 86 ? -29.694 -28.682 20.542 1.00 46.38 86 ASP A N 1
ATOM 737 C CA . ASP A 1 86 ? -30.279 -29.350 21.712 1.00 46.38 86 ASP A CA 1
ATOM 738 C C . ASP A 1 86 ? -29.906 -28.752 23.078 1.00 46.38 86 ASP A C 1
ATOM 740 O O . ASP A 1 86 ? -30.447 -29.181 24.096 1.00 46.38 86 ASP A O 1
ATOM 744 N N . ASN A 1 87 ? -29.054 -27.722 23.143 1.00 57.06 87 ASN A N 1
ATOM 745 C CA . ASN A 1 87 ? -28.513 -27.281 24.432 1.00 57.06 87 ASN A CA 1
ATOM 746 C C . ASN A 1 87 ? -29.225 -26.011 24.902 1.00 57.06 87 ASN A C 1
ATOM 748 O O . ASN A 1 87 ? -29.060 -24.927 24.341 1.00 57.06 87 ASN A O 1
ATOM 752 N N . ALA A 1 88 ? -30.079 -26.171 25.909 1.00 60.75 88 ALA A N 1
ATOM 753 C CA . ALA A 1 88 ? -30.699 -25.073 26.630 1.00 60.75 88 ALA A CA 1
ATOM 754 C C . ALA A 1 88 ? -29.935 -24.799 27.928 1.00 60.75 88 ALA A C 1
ATOM 756 O O . ALA A 1 88 ? -29.293 -25.681 28.489 1.00 60.75 88 ALA A O 1
ATOM 757 N N . LEU A 1 89 ? -30.045 -23.567 28.411 1.00 67.62 89 LEU A N 1
ATOM 758 C CA . LEU A 1 89 ? -29.505 -23.133 29.694 1.00 67.62 89 LEU A CA 1
ATOM 759 C C . LEU A 1 89 ? -30.086 -23.998 30.830 1.00 67.62 89 LEU A C 1
ATOM 761 O O . LEU A 1 89 ? -31.284 -23.922 31.115 1.00 67.62 89 LEU A O 1
ATOM 765 N N . GLU A 1 90 ? -29.252 -24.818 31.473 1.00 67.38 90 GLU A N 1
ATOM 766 C CA . GLU A 1 90 ? -29.651 -25.627 32.625 1.00 67.38 90 GLU A CA 1
ATOM 767 C C . GLU A 1 90 ? -29.387 -24.854 33.918 1.00 67.38 90 GLU A C 1
ATOM 769 O O . GLU A 1 90 ? -28.275 -24.414 34.207 1.00 67.38 90 GLU A O 1
ATOM 774 N N . GLU A 1 91 ? -30.425 -24.672 34.723 1.00 71.19 91 GLU A N 1
ATOM 775 C CA . GLU A 1 91 ? -30.316 -24.071 36.051 1.00 71.19 91 GLU A CA 1
ATOM 776 C C . GLU A 1 91 ? -29.895 -25.142 37.060 1.00 71.19 91 GLU A C 1
ATOM 778 O O . GLU A 1 91 ? -30.608 -26.131 37.237 1.00 71.19 91 GLU A O 1
ATOM 783 N N . LEU A 1 92 ? -28.755 -24.935 37.722 1.00 72.88 92 LEU A N 1
ATOM 784 C CA . LEU A 1 92 ? -28.271 -25.806 38.794 1.00 72.88 92 LEU A CA 1
ATOM 785 C C . LEU A 1 92 ? -28.756 -25.333 40.168 1.00 72.88 92 LEU A C 1
ATOM 787 O O . LEU A 1 92 ? -29.172 -26.152 40.981 1.00 72.88 92 LEU A O 1
ATOM 791 N N . ASP A 1 93 ? -28.683 -24.026 40.428 1.00 76.12 93 ASP A N 1
ATOM 792 C CA . ASP A 1 93 ? -29.110 -23.416 41.692 1.00 76.12 93 ASP A CA 1
ATOM 793 C C . ASP A 1 93 ? -29.628 -21.993 41.437 1.00 76.12 93 ASP A C 1
ATOM 795 O O . ASP A 1 93 ? -28.991 -21.223 40.712 1.00 76.12 93 ASP A O 1
ATOM 799 N N . LEU A 1 94 ? -30.767 -21.640 42.034 1.00 78.88 94 LEU A N 1
ATOM 800 C CA . LEU A 1 94 ? -31.349 -20.299 42.000 1.00 78.88 94 LEU A CA 1
ATOM 801 C C . LEU A 1 94 ? -31.763 -19.901 43.415 1.00 78.88 94 LEU A C 1
ATOM 803 O O . LEU A 1 94 ? -32.692 -20.466 43.992 1.00 78.88 94 LEU A O 1
ATOM 807 N N . ARG A 1 95 ? -31.121 -18.856 43.936 1.00 78.81 95 ARG A N 1
ATOM 808 C CA . ARG A 1 95 ? -31.431 -18.260 45.239 1.00 78.81 95 ARG A CA 1
ATOM 809 C C . ARG A 1 95 ? -31.852 -16.814 45.037 1.00 78.81 95 ARG A C 1
ATOM 811 O O . ARG A 1 95 ? -31.111 -16.034 44.443 1.00 78.81 95 ARG A O 1
ATOM 818 N N . VAL A 1 96 ? -33.030 -16.443 45.529 1.00 76.44 96 VAL A N 1
ATOM 819 C CA . VAL A 1 96 ? -33.508 -15.053 45.512 1.00 76.44 96 VAL A CA 1
ATOM 820 C C . VAL A 1 96 ? -33.204 -14.430 46.871 1.00 76.44 96 VAL A C 1
ATOM 822 O O . VAL A 1 96 ? -33.500 -15.014 47.906 1.00 76.44 96 VAL A O 1
ATOM 825 N N . SER A 1 97 ? -32.570 -13.262 46.865 1.00 72.56 97 SER A N 1
ATOM 826 C CA . SER A 1 97 ? -32.231 -12.497 48.065 1.00 72.56 97 SER A CA 1
ATOM 827 C C . SER A 1 97 ? -33.349 -11.515 48.409 1.00 72.56 97 SER A C 1
ATOM 829 O O . SER A 1 97 ? -33.913 -10.878 47.518 1.00 72.56 97 SER A O 1
ATOM 831 N N . ASN A 1 98 ? -33.568 -11.289 49.708 1.00 64.06 98 ASN A N 1
ATOM 832 C CA . ASN A 1 98 ? -34.458 -10.243 50.225 1.00 64.06 98 ASN A CA 1
ATOM 833 C C . ASN A 1 98 ? -34.092 -8.822 49.746 1.00 64.06 98 ASN A C 1
ATOM 835 O O . ASN A 1 98 ? -34.934 -7.929 49.779 1.00 64.06 98 ASN A O 1
ATOM 839 N N . ASN A 1 99 ? -32.866 -8.603 49.255 1.00 68.44 99 ASN A N 1
ATOM 840 C CA . ASN A 1 99 ? -32.398 -7.311 48.744 1.00 68.44 99 ASN A CA 1
ATOM 841 C C . ASN A 1 99 ? -32.671 -7.106 47.241 1.00 68.44 99 ASN A C 1
ATOM 843 O O . ASN A 1 99 ? -31.912 -6.411 46.564 1.00 68.44 99 ASN A O 1
ATOM 847 N N . ASN A 1 100 ? -33.752 -7.688 46.708 1.00 75.25 100 ASN A N 1
ATOM 848 C CA . ASN A 1 100 ? -34.122 -7.628 45.286 1.00 75.25 100 ASN A CA 1
ATOM 849 C C . ASN A 1 100 ? -33.046 -8.204 44.346 1.00 75.25 100 ASN A C 1
ATOM 851 O O . ASN A 1 100 ? -32.879 -7.734 43.220 1.00 75.25 100 ASN A O 1
ATOM 855 N N . GLY A 1 101 ? -32.284 -9.188 44.825 1.00 79.88 101 GLY A N 1
ATOM 856 C CA . GLY A 1 101 ? -31.184 -9.807 44.091 1.00 79.88 101 GLY A CA 1
ATOM 857 C C . GLY A 1 101 ? -31.406 -11.291 43.827 1.00 79.88 101 GLY A C 1
ATOM 858 O O . GLY A 1 101 ? -32.294 -11.909 44.408 1.00 79.88 101 GLY A O 1
ATOM 859 N N . PHE A 1 102 ? -30.578 -11.883 42.975 1.00 83.62 102 PHE A N 1
ATOM 860 C CA . PHE A 1 102 ? -30.512 -13.322 42.774 1.00 83.62 102 PHE A CA 1
ATOM 861 C C . PHE A 1 102 ? -29.064 -13.805 42.682 1.00 83.62 102 PHE A C 1
ATOM 863 O O . PHE A 1 102 ? -28.179 -13.097 42.199 1.00 83.62 102 PHE A O 1
ATOM 870 N N . TYR A 1 103 ? -28.845 -15.032 43.131 1.00 85.06 103 TYR A N 1
ATOM 871 C CA . TYR A 1 103 ? -27.698 -15.854 42.786 1.00 85.06 103 TYR A CA 1
ATOM 872 C C . TYR A 1 103 ? -28.198 -16.993 41.903 1.00 85.06 103 TYR A C 1
ATOM 874 O O . TYR A 1 103 ? -29.181 -17.654 42.233 1.00 85.06 103 TYR A O 1
ATOM 882 N N . LEU A 1 104 ? -27.554 -17.181 40.760 1.00 83.81 104 LEU A N 1
ATOM 883 C CA . LEU A 1 104 ? -27.931 -18.159 39.757 1.00 83.81 104 LEU A CA 1
ATOM 884 C C . LEU A 1 104 ? -26.678 -18.878 39.276 1.00 83.81 104 LEU A C 1
ATOM 886 O O . LEU A 1 104 ? -25.780 -18.270 38.691 1.00 83.81 104 LEU A O 1
ATOM 890 N N . LYS A 1 105 ? -26.641 -20.185 39.507 1.00 84.19 105 LYS A N 1
ATOM 891 C CA . LYS A 1 105 ? -25.627 -21.081 38.973 1.00 84.19 105 LYS A CA 1
ATOM 892 C C . LYS A 1 105 ? -26.218 -21.814 37.785 1.00 84.19 105 LYS A C 1
ATOM 894 O O . LYS A 1 105 ? -27.197 -22.548 37.921 1.00 84.19 105 LYS A O 1
ATOM 899 N N . VAL A 1 106 ? -25.639 -21.585 36.615 1.00 81.56 106 VAL A N 1
ATOM 900 C CA . VAL A 1 106 ? -26.123 -22.132 35.348 1.00 81.56 106 VAL A CA 1
ATOM 901 C C . VAL A 1 106 ? -25.062 -22.993 34.704 1.00 81.56 106 VAL A C 1
ATOM 903 O O . VAL A 1 106 ? -23.878 -22.657 34.719 1.00 81.56 106 VAL A O 1
ATOM 906 N N . LYS A 1 107 ? -25.509 -24.110 34.145 1.00 78.12 107 LYS A N 1
ATOM 907 C CA . LYS A 1 107 ? -24.711 -25.026 33.353 1.00 78.12 107 LYS A CA 1
ATOM 908 C C . LYS A 1 107 ? -25.131 -24.911 31.896 1.00 78.12 107 LYS A C 1
ATOM 910 O O . LYS A 1 107 ? -26.315 -24.908 31.566 1.00 78.12 107 LYS A O 1
ATOM 915 N N . TRP A 1 108 ? -24.139 -24.805 31.031 1.00 66.88 108 TRP A N 1
ATOM 916 C CA . TRP A 1 108 ? -24.297 -24.884 29.591 1.00 66.88 108 TRP A CA 1
ATOM 917 C C . TRP A 1 108 ? -23.228 -25.835 29.070 1.00 66.88 108 TRP A C 1
ATOM 919 O O . TRP A 1 108 ? -22.048 -25.497 29.074 1.00 66.88 108 TRP A O 1
ATOM 929 N N . ASN A 1 109 ? -23.618 -27.035 28.646 1.00 70.44 109 ASN A N 1
ATOM 930 C CA . ASN A 1 109 ? -22.684 -28.118 28.314 1.00 70.44 109 ASN A CA 1
ATOM 931 C C . ASN A 1 109 ? -21.746 -28.416 29.503 1.00 70.44 109 ASN A C 1
ATOM 933 O O . ASN A 1 109 ? -22.217 -28.765 30.583 1.00 70.44 109 ASN A O 1
ATOM 937 N N . GLU A 1 110 ? -20.432 -28.268 29.326 1.00 66.88 110 GLU A N 1
ATOM 938 C CA . GLU A 1 110 ? -19.417 -28.422 30.377 1.00 66.88 110 GLU A CA 1
ATOM 939 C C . GLU A 1 110 ? -19.139 -27.111 31.132 1.00 66.88 110 GLU A C 1
ATOM 941 O O . GLU A 1 110 ? -18.534 -27.118 32.203 1.00 66.88 110 GLU A O 1
ATOM 946 N N . PHE A 1 111 ? -19.638 -25.979 30.627 1.00 67.88 111 PHE A N 1
ATOM 947 C CA . PHE A 1 111 ? -19.400 -24.667 31.209 1.00 67.88 111 PHE A CA 1
ATOM 948 C C . PHE A 1 111 ? -20.361 -24.388 32.365 1.00 67.88 111 PHE A C 1
ATOM 950 O O . PHE A 1 111 ? -21.582 -24.470 32.222 1.00 67.88 111 PHE A O 1
ATOM 957 N N . ILE A 1 112 ? -19.812 -23.996 33.513 1.00 77.19 112 ILE A N 1
ATOM 958 C CA . ILE A 1 112 ? -20.584 -23.581 34.685 1.00 77.19 112 ILE A CA 1
ATOM 959 C C . ILE A 1 112 ? -20.311 -22.102 34.937 1.00 77.19 112 ILE A C 1
ATOM 961 O O . ILE A 1 112 ? -19.161 -21.695 35.106 1.00 77.19 112 ILE A O 1
ATOM 965 N N . LYS A 1 113 ? -21.371 -21.291 34.998 1.00 80.38 113 LYS A N 1
ATOM 966 C CA . LYS A 1 113 ? -21.274 -19.871 35.342 1.00 80.38 113 LYS A CA 1
ATOM 967 C C . LYS A 1 113 ? -22.112 -19.540 36.557 1.00 80.38 113 LYS A C 1
ATOM 969 O O . LYS A 1 113 ? -23.269 -19.933 36.666 1.00 80.38 113 LYS A O 1
ATOM 974 N N . GLU A 1 114 ? -21.518 -18.749 37.435 1.00 83.69 114 GLU A N 1
ATOM 975 C CA . GLU A 1 114 ? -22.178 -18.199 38.608 1.00 83.69 114 GLU A CA 1
ATOM 976 C C . GLU A 1 114 ? -22.471 -16.720 38.358 1.00 83.69 114 GLU A C 1
ATOM 978 O O . GLU A 1 114 ? -21.586 -15.935 37.997 1.00 83.69 114 GLU A O 1
ATOM 983 N N . ILE A 1 115 ? -23.743 -16.354 38.481 1.00 83.81 115 ILE A N 1
ATOM 984 C CA . ILE A 1 115 ? -24.257 -15.013 38.234 1.00 83.81 115 ILE A CA 1
ATOM 985 C C . ILE A 1 115 ? -24.903 -14.512 39.517 1.00 83.81 115 ILE A C 1
ATOM 987 O O . ILE A 1 115 ? -25.846 -15.111 40.021 1.00 83.81 115 ILE A O 1
ATOM 991 N N . GLN A 1 116 ? -24.416 -13.381 40.013 1.00 84.44 116 GLN A N 1
ATOM 992 C CA . GLN A 1 116 ? -24.943 -12.712 41.194 1.00 84.44 116 GLN A CA 1
ATOM 993 C C . GLN A 1 116 ? -25.392 -11.313 40.798 1.00 84.44 116 GLN A C 1
ATOM 995 O O . GLN A 1 116 ? -24.584 -10.527 40.325 1.00 84.44 116 GLN A O 1
ATOM 1000 N N . TRP A 1 117 ? -26.661 -10.975 40.986 1.00 82.00 117 TRP A N 1
ATOM 1001 C CA . TRP A 1 117 ? -27.162 -9.630 40.715 1.00 82.00 117 TRP A CA 1
ATOM 1002 C C . TRP A 1 117 ? -27.989 -9.124 41.901 1.00 82.00 117 TRP A C 1
ATOM 1004 O O . TRP A 1 117 ? -28.772 -9.904 42.430 1.00 82.00 117 TRP A O 1
ATOM 1014 N N . PRO A 1 118 ? -27.889 -7.848 42.308 1.00 80.88 118 PRO A N 1
ATOM 1015 C CA . PRO A 1 118 ? -26.963 -6.833 41.809 1.00 80.88 118 PRO A CA 1
ATOM 1016 C C . PRO A 1 118 ? -25.502 -7.158 42.159 1.00 80.88 118 PRO A C 1
ATOM 1018 O O . PRO A 1 118 ? -25.218 -7.791 43.170 1.00 80.88 118 PRO A O 1
ATOM 1021 N N . TYR A 1 119 ? -24.579 -6.735 41.296 1.00 81.19 119 TYR A N 1
ATOM 1022 C CA . TYR A 1 119 ? -23.142 -6.803 41.569 1.00 81.19 119 TYR A CA 1
ATOM 1023 C C . TYR A 1 119 ? -22.703 -5.551 42.332 1.00 81.19 119 TYR A C 1
ATOM 1025 O O . TYR A 1 119 ? -23.156 -4.453 42.006 1.00 81.19 119 TYR A O 1
ATOM 1033 N N . ASP A 1 120 ? -21.734 -5.690 43.239 1.00 75.06 120 ASP A N 1
ATOM 1034 C CA . ASP A 1 120 ? -21.112 -4.545 43.929 1.00 75.06 120 ASP A CA 1
ATOM 1035 C C . ASP A 1 120 ? -20.405 -3.588 42.961 1.00 75.06 120 ASP A C 1
ATOM 1037 O O . ASP A 1 120 ? -20.294 -2.386 43.202 1.00 75.06 120 ASP A O 1
ATOM 1041 N N . ASN A 1 121 ? -19.932 -4.123 41.830 1.00 79.19 121 ASN A N 1
ATOM 1042 C CA . ASN A 1 121 ? -19.278 -3.362 40.780 1.00 79.19 121 ASN A CA 1
ATOM 1043 C C . ASN A 1 121 ? -20.118 -3.338 39.495 1.00 79.19 121 ASN A C 1
ATOM 1045 O O . ASN A 1 121 ? -20.384 -4.371 38.877 1.00 79.19 121 ASN A O 1
ATOM 1049 N N . ASN A 1 122 ? -20.422 -2.130 39.018 1.00 80.00 122 ASN A N 1
ATOM 1050 C CA . ASN A 1 122 ? -21.142 -1.880 37.767 1.00 80.00 122 ASN A CA 1
ATOM 1051 C C . ASN A 1 122 ? -20.367 -2.310 36.494 1.00 80.00 122 ASN A C 1
ATOM 1053 O O . ASN A 1 122 ? -20.938 -2.344 35.400 1.00 80.00 122 ASN A O 1
ATOM 1057 N N . ALA A 1 123 ? -19.081 -2.660 36.613 1.00 84.31 123 ALA A N 1
ATOM 1058 C CA . ALA A 1 123 ? -18.258 -3.145 35.506 1.00 84.31 123 ALA A CA 1
ATOM 1059 C C . ALA A 1 123 ? -18.747 -4.489 34.934 1.00 84.31 123 ALA A C 1
ATOM 1061 O O . ALA A 1 123 ? -18.874 -4.623 33.718 1.00 84.31 123 ALA A O 1
ATOM 1062 N N . ILE A 1 124 ? -19.059 -5.474 35.785 1.00 85.69 124 ILE A N 1
ATOM 1063 C CA . ILE A 1 124 ? -19.452 -6.827 35.344 1.00 85.69 124 ILE A CA 1
ATOM 1064 C C . ILE A 1 124 ? -20.753 -6.796 34.520 1.00 85.69 124 ILE A C 1
ATOM 1066 O O . ILE A 1 124 ? -20.741 -7.304 33.395 1.00 85.69 124 ILE A O 1
ATOM 1070 N N . PRO A 1 125 ? -21.837 -6.128 34.976 1.00 86.69 125 PRO A N 1
ATOM 1071 C CA . PRO A 1 125 ? -23.039 -5.933 34.162 1.00 86.69 125 PRO A CA 1
ATOM 1072 C C . PRO A 1 125 ? -22.762 -5.326 32.784 1.00 86.69 125 PRO A C 1
ATOM 1074 O O . PRO A 1 125 ? -23.367 -5.728 31.795 1.00 86.69 125 PRO A O 1
ATOM 1077 N N . THR A 1 126 ? -21.825 -4.380 32.701 1.00 88.06 126 THR A N 1
ATOM 1078 C CA . THR A 1 126 ? -21.480 -3.713 31.438 1.00 88.06 126 THR A CA 1
ATOM 1079 C C . THR A 1 126 ? -20.737 -4.650 30.484 1.00 88.06 126 THR A C 1
ATOM 1081 O O . THR A 1 126 ? -20.998 -4.634 29.281 1.00 88.06 126 THR A O 1
ATOM 1084 N N . ILE A 1 127 ? -19.852 -5.509 31.004 1.00 86.81 127 ILE A N 1
ATOM 1085 C CA . ILE A 1 127 ? -19.187 -6.557 30.210 1.00 86.81 127 ILE A CA 1
ATOM 1086 C C . ILE A 1 127 ? -20.232 -7.534 29.668 1.00 86.81 127 ILE A C 1
ATOM 1088 O O . ILE A 1 127 ? -20.224 -7.842 28.478 1.00 86.81 127 ILE A O 1
ATOM 1092 N N . HIS A 1 128 ? -21.164 -7.973 30.516 1.00 89.06 128 HIS A N 1
ATOM 1093 C CA . HIS A 1 128 ? -22.244 -8.874 30.115 1.00 89.06 128 HIS A CA 1
ATOM 1094 C C . HIS A 1 128 ? -23.143 -8.248 29.042 1.00 89.06 128 HIS A C 1
ATOM 1096 O O . HIS A 1 128 ? -23.452 -8.900 28.045 1.00 89.06 128 HIS A O 1
ATOM 1102 N N . ALA A 1 129 ? -23.480 -6.963 29.178 1.00 90.44 129 ALA A N 1
ATOM 1103 C CA . ALA A 1 129 ? -24.217 -6.207 28.170 1.00 90.44 129 ALA A CA 1
ATOM 1104 C C . ALA A 1 129 ? -23.472 -6.150 26.821 1.00 90.44 129 ALA A C 1
ATOM 1106 O O . ALA A 1 129 ? -24.073 -6.406 25.778 1.00 90.44 129 ALA A O 1
ATOM 1107 N N . CYS A 1 130 ? -22.159 -5.884 26.825 1.00 89.75 130 CYS A N 1
ATOM 1108 C CA . CYS A 1 130 ? -21.346 -5.866 25.601 1.00 89.75 130 CYS A CA 1
ATOM 1109 C C . CYS A 1 130 ? -21.264 -7.251 24.935 1.00 89.75 130 CYS A C 1
ATOM 1111 O O . CYS A 1 130 ? -21.425 -7.344 23.722 1.00 89.75 130 CYS A O 1
ATOM 1113 N N . ASN A 1 131 ? -21.061 -8.319 25.716 1.00 87.25 131 ASN A N 1
ATOM 1114 C CA . ASN A 1 131 ? -21.067 -9.699 25.211 1.00 87.25 131 ASN A CA 1
ATOM 1115 C C . ASN A 1 131 ? -22.429 -10.067 24.609 1.00 87.25 131 ASN A C 1
ATOM 1117 O O . ASN A 1 131 ? -22.506 -10.719 23.575 1.00 87.25 131 ASN A O 1
ATOM 1121 N N . THR A 1 132 ? -23.514 -9.605 25.231 1.00 88.75 132 THR A N 1
ATOM 1122 C CA . THR A 1 132 ? -24.865 -9.856 24.724 1.00 88.75 132 THR A CA 1
ATOM 1123 C C . THR A 1 132 ? -25.100 -9.131 23.394 1.00 88.75 132 THR A C 1
ATOM 1125 O O . THR A 1 132 ? -25.691 -9.712 22.493 1.00 88.75 132 THR A O 1
ATOM 1128 N N . LEU A 1 133 ? -24.607 -7.897 23.209 1.00 88.56 133 LEU A N 1
ATOM 1129 C CA . LEU A 1 133 ? -24.701 -7.211 21.907 1.00 88.56 133 LEU A CA 1
ATOM 1130 C C . LEU A 1 133 ? -24.013 -7.986 20.780 1.00 88.56 133 LEU A C 1
ATOM 1132 O O . LEU A 1 133 ? -24.541 -8.057 19.671 1.00 88.56 133 LEU A O 1
ATOM 1136 N N . GLU A 1 134 ? -22.844 -8.552 21.065 1.00 85.81 134 GLU A N 1
ATOM 1137 C CA . GLU A 1 134 ? -22.126 -9.418 20.134 1.00 85.81 134 GLU A CA 1
ATOM 1138 C C . GLU A 1 134 ? -22.932 -10.688 19.827 1.00 85.81 134 GLU A C 1
ATOM 1140 O O . GLU A 1 134 ? -23.169 -10.993 18.661 1.00 85.81 134 GLU A O 1
ATOM 1145 N N . TYR A 1 135 ? -23.446 -11.372 20.851 1.00 85.69 135 TYR A N 1
ATOM 1146 C CA . TYR A 1 135 ? -24.306 -12.544 20.680 1.00 85.69 135 TYR A CA 1
ATOM 1147 C C . TYR A 1 135 ? -25.524 -12.248 19.785 1.00 85.69 135 TYR A C 1
ATOM 1149 O O . TYR A 1 135 ? -25.806 -12.981 18.836 1.00 85.69 135 TYR A O 1
ATOM 1157 N N . LEU A 1 136 ? -26.220 -11.132 20.032 1.00 85.19 136 LEU A N 1
ATOM 1158 C CA . LEU A 1 136 ? -27.394 -10.728 19.252 1.00 85.19 136 LEU A CA 1
ATOM 1159 C C . LEU A 1 136 ? -27.071 -10.491 17.776 1.00 85.19 136 LEU A C 1
ATOM 1161 O O . LEU A 1 136 ? -27.908 -10.774 16.919 1.00 85.19 136 LEU A O 1
ATOM 1165 N N . HIS A 1 137 ? -25.867 -10.007 17.458 1.00 83.56 137 HIS A N 1
ATOM 1166 C CA . HIS A 1 137 ? -25.438 -9.845 16.072 1.00 83.56 137 HIS A CA 1
ATOM 1167 C C . HIS A 1 137 ? -25.494 -11.170 15.309 1.00 83.56 137 HIS A C 1
ATOM 1169 O O . HIS A 1 137 ? -25.999 -11.198 14.187 1.00 83.56 137 HIS A O 1
ATOM 1175 N N . TYR A 1 138 ? -25.022 -12.260 15.913 1.00 80.44 138 TYR A N 1
ATOM 1176 C CA . TYR A 1 138 ? -25.024 -13.579 15.281 1.00 80.44 138 TYR A CA 1
ATOM 1177 C C . TYR A 1 138 ? -26.431 -14.189 15.189 1.00 80.44 138 TYR A C 1
ATOM 1179 O O . TYR A 1 138 ? -26.725 -14.909 14.240 1.00 80.44 138 TYR A O 1
ATOM 1187 N N . GLN A 1 139 ? -27.351 -13.833 16.093 1.00 78.94 139 GLN A N 1
ATOM 1188 C CA . GLN A 1 139 ? -28.735 -14.327 16.046 1.00 78.94 139 GLN A CA 1
ATOM 1189 C C . GLN A 1 139 ? -29.651 -13.577 15.062 1.00 78.94 139 GLN A C 1
ATOM 1191 O O . GLN A 1 139 ? -30.764 -14.033 14.797 1.00 78.94 139 GLN A O 1
ATOM 1196 N N . ARG A 1 140 ? -29.210 -12.450 14.485 1.00 77.12 140 ARG A N 1
ATOM 1197 C CA . ARG A 1 140 ? -30.068 -11.575 13.660 1.00 77.12 140 ARG A CA 1
ATOM 1198 C C . ARG A 1 140 ? -30.706 -12.268 12.451 1.00 77.12 140 ARG A C 1
ATOM 1200 O O . ARG A 1 140 ? -31.824 -11.937 12.080 1.00 77.12 140 ARG A O 1
ATOM 1207 N N . ASN A 1 141 ? -30.021 -13.252 11.866 1.00 75.94 141 ASN A N 1
ATOM 1208 C CA . ASN A 1 141 ? -30.495 -13.965 10.676 1.00 75.94 141 ASN A CA 1
ATOM 1209 C C . ASN A 1 141 ? -31.642 -14.949 10.976 1.00 75.94 141 ASN A C 1
ATOM 1211 O O . ASN A 1 141 ? -32.242 -15.479 10.047 1.00 75.94 141 ASN A O 1
ATOM 1215 N N . LYS A 1 142 ? -31.943 -15.210 12.256 1.00 76.56 142 LYS A N 1
ATOM 1216 C CA . LYS A 1 142 ? -32.999 -16.143 12.691 1.00 76.56 142 LYS A CA 1
ATOM 1217 C C . LYS A 1 142 ? -34.349 -15.459 12.932 1.00 76.56 142 LYS A C 1
ATOM 1219 O O . LYS A 1 142 ? -35.324 -16.134 13.252 1.00 76.56 142 LYS A O 1
ATOM 1224 N N . LEU A 1 143 ? -34.410 -14.133 12.807 1.00 76.50 143 LEU A N 1
ATOM 1225 C CA . LEU A 1 143 ? -35.623 -13.348 13.032 1.00 76.50 143 LEU A CA 1
ATOM 1226 C C . LEU A 1 143 ? -36.609 -13.537 11.872 1.00 76.50 143 LEU A C 1
ATOM 1228 O O . LEU A 1 143 ? -36.238 -13.430 10.705 1.00 76.50 143 LEU A O 1
ATOM 1232 N N . VAL A 1 144 ? -37.879 -13.792 12.198 1.00 73.44 144 VAL A N 1
ATOM 1233 C CA . VAL A 1 144 ? -38.966 -13.943 11.218 1.00 73.44 144 VAL A CA 1
ATOM 1234 C C . VAL A 1 144 ? -40.104 -12.985 11.577 1.00 73.44 144 VAL A C 1
ATOM 1236 O O . VAL A 1 144 ? -40.670 -13.085 12.665 1.00 73.44 144 VAL A O 1
ATOM 1239 N N . GLY A 1 145 ? -40.452 -12.078 10.659 1.00 77.56 145 GLY A N 1
ATOM 1240 C CA . GLY A 1 145 ? -41.568 -11.128 10.786 1.00 77.56 145 GLY A CA 1
ATOM 1241 C C . GLY A 1 145 ? -41.222 -9.784 11.448 1.00 77.56 145 GLY A C 1
ATOM 1242 O O . GLY A 1 145 ? -40.349 -9.697 12.313 1.00 77.56 145 GLY A O 1
ATOM 1243 N N . ASP A 1 146 ? -41.955 -8.732 11.069 1.00 77.00 146 ASP A N 1
ATOM 1244 C CA . ASP A 1 146 ? -41.661 -7.337 11.448 1.00 77.00 146 ASP A CA 1
ATOM 1245 C C . ASP A 1 146 ? -41.761 -7.075 12.958 1.00 77.00 146 ASP A C 1
ATOM 1247 O O . ASP A 1 146 ? -40.925 -6.376 13.531 1.00 77.00 146 ASP A O 1
ATOM 1251 N N . ASN A 1 147 ? -42.726 -7.695 13.643 1.00 80.75 147 ASN A N 1
ATOM 1252 C CA . ASN A 1 147 ? -42.886 -7.537 15.094 1.00 80.75 147 ASN A CA 1
ATOM 1253 C C . ASN A 1 147 ? -41.662 -8.051 15.871 1.00 80.75 147 ASN A C 1
ATOM 1255 O O . ASN A 1 147 ? -41.219 -7.413 16.826 1.00 80.75 147 ASN A O 1
ATOM 1259 N N . ASN A 1 148 ? -41.082 -9.177 15.445 1.00 82.25 148 ASN A N 1
ATOM 1260 C CA . ASN A 1 148 ? -39.877 -9.736 16.061 1.00 82.25 148 ASN A CA 1
ATOM 1261 C C . ASN A 1 148 ? -38.657 -8.839 15.813 1.00 82.25 148 ASN A C 1
ATOM 1263 O O . ASN A 1 148 ? -37.823 -8.684 16.707 1.00 82.25 148 ASN A O 1
ATOM 1267 N N . GLN A 1 149 ? -38.595 -8.190 14.647 1.00 83.00 149 GLN A N 1
ATOM 1268 C CA . GLN A 1 149 ? -37.569 -7.201 14.330 1.00 83.00 149 GLN A CA 1
ATOM 1269 C C . GLN A 1 149 ? -37.673 -5.963 15.235 1.00 83.00 149 GLN A C 1
ATOM 1271 O O . GLN A 1 149 ? -36.661 -5.498 15.761 1.00 83.00 149 GLN A O 1
ATOM 1276 N N . CYS A 1 150 ? -38.887 -5.453 15.477 1.00 83.56 150 CYS A N 1
ATOM 1277 C CA . CYS A 1 150 ? -39.110 -4.329 16.391 1.00 83.56 150 CYS A CA 1
ATOM 1278 C C . CYS A 1 150 ? -38.661 -4.652 17.822 1.00 83.56 150 CYS A C 1
ATOM 1280 O O . CYS A 1 150 ? -37.936 -3.861 18.426 1.00 83.56 150 CYS A O 1
ATOM 1282 N N . VAL A 1 151 ? -39.030 -5.826 18.346 1.00 84.31 151 VAL A N 1
ATOM 1283 C CA . VAL A 1 151 ? -38.615 -6.264 19.692 1.00 84.31 151 VAL A CA 1
ATOM 1284 C C . VAL A 1 151 ? -37.097 -6.448 19.771 1.00 84.31 151 VAL A C 1
ATOM 1286 O O . VAL A 1 151 ? -36.474 -6.080 20.766 1.00 84.31 151 VAL A O 1
ATOM 1289 N N . PHE A 1 152 ? -36.476 -6.981 18.717 1.00 86.81 152 PHE A N 1
ATOM 1290 C CA . PHE A 1 152 ? -35.024 -7.132 18.643 1.00 86.81 152 PHE A CA 1
ATOM 1291 C C . PHE A 1 152 ? -34.293 -5.782 18.708 1.00 86.81 152 PHE A C 1
ATOM 1293 O O . PHE A 1 152 ? -33.338 -5.632 19.477 1.00 86.81 152 PHE A O 1
ATOM 1300 N N . GLU A 1 153 ? -34.758 -4.778 17.960 1.00 85.56 153 GLU A N 1
ATOM 1301 C CA . GLU A 1 153 ? -34.184 -3.430 18.015 1.00 85.56 153 GLU A CA 1
ATOM 1302 C C . GLU A 1 153 ? -34.457 -2.729 19.356 1.00 85.56 153 GLU A C 1
ATOM 1304 O O . GLU A 1 153 ? -33.577 -2.035 19.868 1.00 85.56 153 GLU A O 1
ATOM 1309 N N . GLU A 1 154 ? -35.613 -2.963 19.987 1.00 87.00 154 GLU A N 1
ATOM 1310 C CA . GLU A 1 154 ? -35.911 -2.466 21.338 1.00 87.00 154 GLU A CA 1
ATOM 1311 C C . GLU A 1 154 ? -34.934 -3.044 22.378 1.00 87.00 154 GLU A C 1
ATOM 1313 O O . GLU A 1 154 ? -34.391 -2.313 23.211 1.00 87.00 154 GLU A O 1
ATOM 1318 N N . ILE A 1 155 ? -34.648 -4.349 22.312 1.00 88.00 155 ILE A N 1
ATOM 1319 C CA . ILE A 1 155 ? -33.658 -4.997 23.181 1.00 88.00 155 ILE A CA 1
ATOM 1320 C C . ILE A 1 155 ? -32.270 -4.399 22.928 1.00 88.00 155 ILE A C 1
ATOM 1322 O O . ILE A 1 155 ? -31.612 -3.975 23.878 1.00 88.00 155 ILE A O 1
ATOM 1326 N N . LYS A 1 156 ? -31.832 -4.278 21.669 1.00 88.69 156 LYS A N 1
ATOM 1327 C CA . LYS A 1 156 ? -30.541 -3.646 21.334 1.00 88.69 156 LYS A CA 1
ATOM 1328 C C . LYS A 1 156 ? -30.439 -2.210 21.847 1.00 88.69 156 LYS A C 1
ATOM 1330 O O . LYS A 1 156 ? -29.378 -1.813 22.345 1.00 88.69 156 LYS A O 1
ATOM 1335 N N . TYR A 1 157 ? -31.519 -1.438 21.748 1.00 89.38 157 TYR A N 1
ATOM 1336 C CA . TYR A 1 157 ? -31.592 -0.080 22.278 1.00 89.38 157 TYR A CA 1
ATOM 1337 C C . TYR A 1 157 ? -31.440 -0.069 23.802 1.00 89.38 157 TYR A C 1
ATOM 1339 O O . TYR A 1 157 ? -30.593 0.652 24.331 1.00 89.38 157 TYR A O 1
ATOM 1347 N N . ASN A 1 158 ? -32.183 -0.924 24.504 1.00 89.44 158 ASN A N 1
ATOM 1348 C CA . ASN A 1 158 ? -32.119 -1.052 25.957 1.00 89.44 158 ASN A CA 1
ATOM 1349 C C . ASN A 1 158 ? -30.722 -1.473 26.445 1.00 89.44 158 ASN A C 1
ATOM 1351 O O . ASN A 1 158 ? -30.198 -0.891 27.395 1.00 89.44 158 ASN A O 1
ATOM 1355 N N . ILE A 1 159 ? -30.066 -2.417 25.763 1.00 90.75 159 ILE A N 1
ATOM 1356 C CA . ILE A 1 159 ? -28.684 -2.808 26.081 1.00 90.75 159 ILE A CA 1
ATOM 1357 C C . ILE A 1 159 ? -27.721 -1.642 25.835 1.00 90.75 159 ILE A C 1
ATOM 1359 O O . ILE A 1 159 ? -26.873 -1.342 26.679 1.00 90.75 159 ILE A O 1
ATOM 1363 N N . SER A 1 160 ? -27.878 -0.936 24.710 1.00 90.94 160 SER A N 1
ATOM 1364 C CA . SER A 1 160 ? -27.076 0.254 24.404 1.00 90.94 160 SER A CA 1
ATOM 1365 C C . SER A 1 160 ? -27.252 1.342 25.468 1.00 90.94 160 SER A C 1
ATOM 1367 O O . SER A 1 160 ? -26.282 2.010 25.823 1.00 90.94 160 SER A O 1
ATOM 1369 N N . PHE A 1 161 ? -28.458 1.489 26.022 1.00 89.88 161 PHE A N 1
ATOM 1370 C CA . PHE A 1 161 ? -28.759 2.431 27.097 1.00 89.88 161 PHE A CA 1
ATOM 1371 C C . PHE A 1 161 ? -28.077 2.057 28.423 1.00 89.88 161 PHE A C 1
ATOM 1373 O O . PHE A 1 161 ? -27.541 2.942 29.093 1.00 89.88 161 PHE A O 1
ATOM 1380 N N . ILE A 1 162 ? -28.028 0.767 28.783 1.00 89.88 162 ILE A N 1
ATOM 1381 C CA . ILE A 1 162 ? -27.279 0.281 29.960 1.00 89.88 162 ILE A CA 1
ATOM 1382 C C . ILE A 1 162 ? -25.799 0.660 29.833 1.00 89.88 162 ILE A C 1
ATOM 1384 O O . ILE A 1 162 ? -25.229 1.260 30.748 1.00 89.88 162 ILE A O 1
ATOM 1388 N N . ILE A 1 163 ? -25.194 0.365 28.678 1.00 91.62 163 ILE A N 1
ATOM 1389 C CA . ILE A 1 163 ? -23.779 0.659 28.416 1.00 91.62 163 ILE A CA 1
ATOM 1390 C C . ILE A 1 163 ? -23.534 2.173 28.429 1.00 91.62 163 ILE A C 1
ATOM 1392 O O . ILE A 1 163 ? -22.608 2.646 29.086 1.00 91.62 163 ILE A O 1
ATOM 1396 N N . TRP A 1 164 ? -24.393 2.952 27.768 1.00 91.12 164 TRP A N 1
ATOM 1397 C CA . TRP A 1 164 ? -24.314 4.414 27.759 1.00 91.12 164 TRP A CA 1
ATOM 1398 C C . TRP A 1 164 ? -24.371 5.008 29.173 1.00 91.12 164 TRP A C 1
ATOM 1400 O O . TRP A 1 164 ? -23.545 5.853 29.523 1.00 91.12 164 TRP A O 1
ATOM 1410 N N . LYS A 1 165 ? -25.298 4.534 30.017 1.00 89.19 165 LYS A N 1
ATOM 1411 C CA . LYS A 1 165 ? -25.436 4.985 31.410 1.00 89.19 165 LYS A CA 1
ATOM 1412 C C . LYS A 1 165 ? -24.168 4.698 32.217 1.00 89.19 165 LYS A C 1
ATOM 1414 O O . LYS A 1 165 ? -23.750 5.542 33.009 1.00 89.19 165 LYS A O 1
ATOM 1419 N N . PHE A 1 166 ? -23.543 3.538 32.004 1.00 89.75 166 PHE A N 1
ATOM 1420 C CA . PHE A 1 166 ? -22.268 3.208 32.640 1.00 89.75 166 PHE A CA 1
ATOM 1421 C C . PHE A 1 166 ? -21.145 4.143 32.184 1.00 89.75 166 PHE A C 1
ATOM 1423 O O . PHE A 1 166 ? -20.475 4.728 33.029 1.00 89.75 166 PHE A O 1
ATOM 1430 N N . ILE A 1 167 ? -20.976 4.340 30.871 1.00 89.56 167 ILE A N 1
ATOM 1431 C CA . ILE A 1 167 ? -19.935 5.217 30.308 1.00 89.56 167 ILE A CA 1
ATOM 1432 C C . ILE A 1 167 ? -20.075 6.644 30.843 1.00 89.56 167 ILE A C 1
ATOM 1434 O O . ILE A 1 167 ? -19.080 7.271 31.201 1.00 89.56 167 ILE A O 1
ATOM 1438 N N . LYS A 1 168 ? -21.311 7.146 30.927 1.00 88.00 168 LYS A N 1
ATOM 1439 C CA . LYS A 1 168 ? -21.605 8.490 31.426 1.00 88.00 168 LYS A CA 1
ATOM 1440 C C . LYS A 1 168 ? -21.220 8.673 32.896 1.00 88.00 168 LYS A C 1
ATOM 1442 O O . LYS A 1 168 ? -20.746 9.743 33.263 1.00 88.00 168 LYS A O 1
ATOM 1447 N N . ASN A 1 169 ? -21.426 7.650 33.725 1.00 87.88 169 ASN A N 1
ATOM 1448 C CA . ASN A 1 169 ? -21.153 7.715 35.162 1.00 87.88 169 ASN A CA 1
ATOM 1449 C C . ASN A 1 169 ? -19.700 7.350 35.515 1.00 87.88 169 ASN A C 1
ATOM 1451 O O . ASN A 1 169 ? -19.159 7.879 36.482 1.00 87.88 169 ASN A O 1
ATOM 1455 N N . TYR A 1 170 ? -19.069 6.456 34.744 1.00 87.88 170 TYR A N 1
ATOM 1456 C CA . TYR A 1 170 ? -17.746 5.887 35.026 1.00 87.88 170 TYR A CA 1
ATOM 1457 C C . TYR A 1 170 ? -16.827 5.869 33.784 1.00 87.88 170 TYR A C 1
ATOM 1459 O O . TYR A 1 170 ? -16.360 4.805 33.362 1.00 87.88 170 TYR A O 1
ATOM 1467 N N . PRO A 1 171 ? -16.515 7.033 33.190 1.00 87.75 171 PRO A N 1
ATOM 1468 C CA . PRO A 1 171 ? -15.775 7.122 31.927 1.00 87.75 171 PRO A CA 1
ATOM 1469 C C . PRO A 1 171 ? -14.332 6.598 32.015 1.00 87.75 171 PRO A C 1
ATOM 1471 O O . PRO A 1 171 ? -13.843 5.971 31.075 1.00 87.75 171 PRO A O 1
ATOM 1474 N N . ASP A 1 172 ? -13.634 6.812 33.133 1.00 86.69 172 ASP A N 1
ATOM 1475 C CA . ASP A 1 172 ? -12.255 6.331 33.299 1.00 86.69 172 ASP A CA 1
ATOM 1476 C C . ASP A 1 172 ? -12.189 4.815 33.509 1.00 86.69 172 ASP A C 1
ATOM 1478 O O . ASP A 1 172 ? -11.301 4.148 32.973 1.00 86.69 172 ASP A O 1
ATOM 1482 N N . ILE A 1 173 ? -13.175 4.251 34.216 1.00 88.56 173 ILE A N 1
ATOM 1483 C CA . ILE A 1 173 ? -13.315 2.799 34.365 1.00 88.56 173 ILE A CA 1
ATOM 1484 C C . ILE A 1 173 ? -13.630 2.181 33.002 1.00 88.56 173 ILE A C 1
ATOM 1486 O O . ILE A 1 173 ? -12.994 1.201 32.622 1.00 88.56 173 ILE A O 1
ATOM 1490 N N . TRP A 1 174 ? -14.533 2.795 32.227 1.00 90.31 174 TRP A N 1
ATOM 1491 C CA . TRP A 1 174 ? -14.812 2.380 30.853 1.00 90.31 174 TRP A CA 1
ATOM 1492 C C . TRP A 1 174 ? -13.543 2.315 30.004 1.00 90.31 174 TRP A C 1
ATOM 1494 O O . TRP A 1 174 ? -13.301 1.293 29.369 1.00 90.31 174 TRP A O 1
ATOM 1504 N N . ARG A 1 175 ? -12.701 3.360 30.032 1.00 87.69 175 ARG A N 1
ATOM 1505 C CA . ARG A 1 175 ? -11.436 3.378 29.280 1.00 87.69 175 ARG A CA 1
ATOM 1506 C C . ARG A 1 175 ? -10.595 2.151 29.606 1.00 87.69 175 ARG A C 1
ATOM 1508 O O . ARG A 1 175 ? -10.203 1.435 28.694 1.00 87.69 175 ARG A O 1
ATOM 1515 N N . LEU A 1 176 ? -10.364 1.872 30.890 1.00 87.69 176 LEU A N 1
ATOM 1516 C CA . LEU A 1 176 ? -9.587 0.710 31.344 1.00 87.69 176 LEU A CA 1
ATOM 1517 C C . LEU A 1 176 ? -10.246 -0.628 30.978 1.00 87.69 176 LEU A C 1
ATOM 1519 O O . LEU A 1 176 ? -9.555 -1.594 30.654 1.00 87.69 176 LEU A O 1
ATOM 1523 N N . MET A 1 177 ? -11.574 -0.694 31.007 1.00 87.88 177 MET A N 1
ATOM 1524 C CA . MET A 1 177 ? -12.319 -1.891 30.633 1.00 87.88 177 MET A CA 1
ATOM 1525 C C . MET A 1 177 ? -12.275 -2.163 29.132 1.00 87.88 177 MET A C 1
ATOM 1527 O O . MET A 1 177 ? -12.074 -3.312 28.749 1.00 87.88 177 MET A O 1
ATOM 1531 N N . ASP A 1 178 ? -12.394 -1.134 28.288 1.00 87.44 178 ASP A N 1
ATOM 1532 C CA . ASP A 1 178 ? -12.186 -1.257 26.842 1.00 87.44 178 ASP A CA 1
ATOM 1533 C C . ASP A 1 178 ? -10.775 -1.787 26.560 1.00 87.44 178 ASP A C 1
ATOM 1535 O O . ASP A 1 178 ? -10.592 -2.697 25.750 1.00 87.44 178 ASP A O 1
ATOM 1539 N N . ILE A 1 179 ? -9.779 -1.306 27.325 1.00 82.69 179 ILE A N 1
ATOM 1540 C CA . ILE A 1 179 ? -8.406 -1.809 27.232 1.00 82.69 179 ILE A CA 1
ATOM 1541 C C . ILE A 1 179 ? -8.304 -3.303 27.543 1.00 82.69 179 ILE A C 1
ATOM 1543 O O . ILE A 1 179 ? -7.526 -4.002 26.893 1.00 82.69 179 ILE A O 1
ATOM 1547 N N . ARG A 1 180 ? -9.000 -3.773 28.572 1.00 82.75 180 ARG A N 1
ATOM 1548 C CA . ARG A 1 180 ? -8.841 -5.138 29.070 1.00 82.75 180 ARG A CA 1
ATOM 1549 C C . ARG A 1 180 ? -9.672 -6.139 28.272 1.00 82.75 180 ARG A C 1
ATOM 1551 O O . ARG A 1 180 ? -9.124 -7.125 27.811 1.00 82.75 180 ARG A O 1
ATOM 1558 N N . TYR A 1 181 ? -10.950 -5.838 28.053 1.00 81.12 181 TYR A N 1
ATOM 1559 C CA . TYR A 1 181 ? -11.949 -6.796 27.564 1.00 81.12 181 TYR A CA 1
ATOM 1560 C C . TYR A 1 181 ? -12.391 -6.570 26.110 1.00 81.12 181 TYR A C 1
ATOM 1562 O O . TYR A 1 181 ? -13.344 -7.207 25.654 1.00 81.12 181 TYR A O 1
ATOM 1570 N N . ASN A 1 182 ? -11.727 -5.663 25.380 1.00 82.81 182 ASN A N 1
ATOM 1571 C CA . ASN A 1 182 ? -12.000 -5.344 23.972 1.00 82.81 182 ASN A CA 1
ATOM 1572 C C . ASN A 1 182 ? -13.470 -4.947 23.713 1.00 82.81 182 ASN A C 1
ATOM 1574 O O . ASN A 1 182 ? -14.091 -5.394 22.746 1.00 82.81 182 ASN A O 1
ATOM 1578 N N . LEU A 1 183 ? -14.045 -4.130 24.600 1.00 88.31 183 LEU A N 1
ATOM 1579 C CA . LEU A 1 183 ? -15.479 -3.818 24.599 1.00 88.31 183 LEU A CA 1
ATOM 1580 C C . LEU A 1 183 ? -15.920 -3.057 23.345 1.00 88.31 183 LEU A C 1
ATOM 1582 O O . LEU A 1 183 ? -17.004 -3.318 22.824 1.00 88.31 183 LEU A O 1
ATOM 1586 N N . MET A 1 184 ? -15.074 -2.171 22.815 1.00 89.75 184 MET A N 1
ATOM 1587 C CA . MET A 1 184 ? -15.354 -1.441 21.580 1.00 89.75 184 MET A CA 1
ATOM 1588 C C . MET A 1 184 ? -15.568 -2.388 20.393 1.00 89.75 184 MET A C 1
ATOM 1590 O O . MET A 1 184 ? -16.504 -2.191 19.621 1.00 89.75 184 MET A O 1
ATOM 1594 N N . ALA A 1 185 ? -14.762 -3.448 20.272 1.00 87.19 185 ALA A N 1
ATOM 1595 C CA . ALA A 1 185 ? -14.909 -4.439 19.208 1.00 87.19 185 ALA A CA 1
ATOM 1596 C C . ALA A 1 185 ? -16.286 -5.121 19.265 1.00 87.19 185 ALA A C 1
ATOM 1598 O O . ALA A 1 185 ? -16.970 -5.217 18.248 1.00 87.19 185 ALA A O 1
ATOM 1599 N N . LYS A 1 186 ? -16.728 -5.508 20.468 1.00 87.25 186 LYS A N 1
ATOM 1600 C CA . LYS A 1 186 ? -18.039 -6.137 20.699 1.00 87.25 186 LYS A CA 1
ATOM 1601 C C . LYS A 1 186 ? -19.193 -5.199 20.353 1.00 87.25 186 LYS A C 1
ATOM 1603 O O . LYS A 1 186 ? -20.161 -5.608 19.717 1.00 87.25 186 LYS A O 1
ATOM 1608 N N . ILE A 1 187 ? -19.064 -3.914 20.691 1.00 90.06 187 ILE A N 1
ATOM 1609 C CA . ILE A 1 187 ? -20.049 -2.883 20.330 1.00 90.06 187 ILE A CA 1
ATOM 1610 C C . ILE A 1 187 ? -20.103 -2.663 18.811 1.00 90.06 187 ILE A C 1
ATOM 1612 O O . ILE A 1 187 ? -21.195 -2.541 18.249 1.00 90.06 187 ILE A O 1
ATOM 1616 N N . ILE A 1 188 ? -18.946 -2.632 18.140 1.00 88.75 188 ILE A N 1
ATOM 1617 C CA . ILE A 1 188 ? -18.857 -2.516 16.677 1.00 88.75 188 ILE A CA 1
ATOM 1618 C C . ILE A 1 188 ? -19.552 -3.705 16.008 1.00 88.75 188 ILE A C 1
ATOM 1620 O O . ILE A 1 188 ? -20.339 -3.495 15.086 1.00 88.75 188 ILE A O 1
ATOM 1624 N N . ILE A 1 189 ? -19.327 -4.929 16.496 1.00 85.00 189 ILE A N 1
ATOM 1625 C CA . ILE A 1 189 ? -20.006 -6.141 16.009 1.00 85.00 189 ILE A CA 1
ATOM 1626 C C . ILE A 1 189 ? -21.520 -6.021 16.222 1.00 85.00 189 ILE A C 1
ATOM 1628 O O . ILE A 1 189 ? -22.285 -6.109 15.257 1.00 85.00 189 ILE A O 1
ATOM 1632 N N . GLY A 1 190 ? -21.951 -5.654 17.432 1.00 82.88 190 GLY A N 1
ATOM 1633 C CA . GLY A 1 190 ? -23.358 -5.415 17.773 1.00 82.88 190 GLY A CA 1
ATOM 1634 C C . GLY A 1 190 ? -24.076 -4.375 16.897 1.00 82.88 190 GLY A C 1
ATOM 1635 O O . GLY A 1 190 ? -25.299 -4.416 16.770 1.00 82.88 190 GLY A O 1
ATOM 1636 N N . GLY A 1 191 ? -23.341 -3.471 16.238 1.00 80.69 191 GLY A N 1
ATOM 1637 C CA . GLY A 1 191 ? -23.884 -2.553 15.226 1.00 80.69 191 GLY A CA 1
ATOM 1638 C C . GLY A 1 191 ? -24.642 -1.350 15.784 1.00 80.69 191 GLY A C 1
ATOM 1639 O O . GLY A 1 191 ? -25.492 -0.780 15.104 1.00 80.69 191 GLY A O 1
ATOM 1640 N N . SER A 1 192 ? -24.356 -0.943 17.023 1.00 85.06 192 SER A N 1
ATOM 1641 C CA . SER A 1 192 ? -24.998 0.226 17.635 1.00 85.06 192 SER A CA 1
ATOM 1642 C C . SER A 1 192 ? -24.316 1.532 17.201 1.00 85.06 192 SER A C 1
ATOM 1644 O O . SER A 1 192 ? -23.420 2.044 17.873 1.00 85.06 192 SER A O 1
ATOM 1646 N N . ASN A 1 193 ? -24.747 2.101 16.068 1.00 87.38 193 ASN A N 1
ATOM 1647 C CA . ASN A 1 193 ? -24.163 3.326 15.494 1.00 87.38 193 ASN A CA 1
ATOM 1648 C C . ASN A 1 193 ? -24.189 4.525 16.455 1.00 87.38 193 ASN A C 1
ATOM 1650 O O . ASN A 1 193 ? -23.229 5.293 16.513 1.00 87.38 193 ASN A O 1
ATOM 1654 N N . ALA A 1 194 ? -25.283 4.692 17.203 1.00 88.38 194 ALA A N 1
ATOM 1655 C CA . ALA A 1 194 ? -25.434 5.784 18.161 1.00 88.38 194 ALA A CA 1
ATOM 1656 C C . ALA A 1 194 ? -24.454 5.647 19.335 1.00 88.38 194 ALA A C 1
ATOM 1658 O O . ALA A 1 194 ? -23.807 6.624 19.711 1.00 88.38 194 ALA A O 1
ATOM 1659 N N . LEU A 1 195 ? -24.291 4.429 19.863 1.00 90.12 195 LEU A N 1
ATOM 1660 C CA . LEU A 1 195 ? -23.368 4.151 20.960 1.00 90.12 195 LEU A CA 1
ATOM 1661 C C . LEU A 1 195 ? -21.909 4.317 20.520 1.00 90.12 195 LEU A C 1
ATOM 1663 O O . LEU A 1 195 ? -21.134 4.961 21.222 1.00 90.12 195 LEU A O 1
ATOM 1667 N N . VAL A 1 196 ? -21.550 3.820 19.331 1.00 90.56 196 VAL A N 1
ATOM 1668 C CA . VAL A 1 196 ? -20.222 4.040 18.734 1.00 90.56 196 VAL A CA 1
ATOM 1669 C C . VAL A 1 196 ? -19.947 5.535 18.573 1.00 90.56 196 VAL A C 1
ATOM 1671 O O . VAL A 1 196 ? -18.907 6.018 19.013 1.00 90.56 196 VAL A O 1
ATOM 1674 N N . LYS A 1 197 ? -20.888 6.296 17.995 1.00 90.50 197 LYS A N 1
ATOM 1675 C CA . LYS A 1 197 ? -20.750 7.751 17.838 1.00 90.50 197 LYS A CA 1
ATOM 1676 C C . LYS A 1 197 ? -20.537 8.439 19.188 1.00 90.50 197 LYS A C 1
ATOM 1678 O O . LYS A 1 197 ? -19.663 9.294 19.293 1.00 90.50 197 LYS A O 1
ATOM 1683 N N . TYR A 1 198 ? -21.296 8.047 20.210 1.00 89.25 198 TYR A N 1
ATOM 1684 C CA . TYR A 1 198 ? -21.167 8.592 21.559 1.00 89.25 198 TYR A CA 1
ATOM 1685 C C . TYR A 1 198 ? -19.804 8.277 22.190 1.00 89.25 198 TYR A C 1
ATOM 1687 O O . TYR A 1 198 ? -19.163 9.175 22.722 1.00 89.25 198 TYR A O 1
ATOM 1695 N N . ILE A 1 199 ? -19.313 7.038 22.089 1.00 88.94 199 ILE A N 1
ATOM 1696 C CA . ILE A 1 199 ? -17.992 6.658 22.622 1.00 88.94 199 ILE A CA 1
ATOM 1697 C C . ILE A 1 199 ? -16.875 7.466 21.948 1.00 88.94 199 ILE A C 1
ATOM 1699 O O . ILE A 1 199 ? -15.932 7.903 22.608 1.00 88.94 199 ILE A O 1
ATOM 1703 N N . LEU A 1 200 ? -16.973 7.676 20.634 1.00 89.31 200 LEU A N 1
ATOM 1704 C CA . LEU A 1 200 ? -15.936 8.360 19.867 1.00 89.31 200 LEU A CA 1
ATOM 1705 C C . LEU A 1 200 ? -15.993 9.885 20.036 1.00 89.31 200 LEU A C 1
ATOM 1707 O O . LEU A 1 200 ? -14.960 10.523 20.223 1.00 89.31 200 LEU A O 1
ATOM 1711 N N . PHE A 1 201 ? -17.173 10.499 19.989 1.00 86.94 201 PHE A N 1
ATOM 1712 C CA . PHE A 1 201 ? -17.297 11.962 19.940 1.00 86.94 201 PHE A CA 1
ATOM 1713 C C . PHE A 1 201 ? -17.855 12.599 21.218 1.00 86.94 201 PHE A C 1
ATOM 1715 O O . PHE A 1 201 ? -17.693 13.806 21.396 1.00 86.94 201 PHE A O 1
ATOM 1722 N N . GLY A 1 202 ? -18.432 11.805 22.123 1.00 80.69 202 GLY A N 1
ATOM 1723 C CA . GLY A 1 202 ? -19.090 12.272 23.343 1.00 80.69 202 GLY A CA 1
ATOM 1724 C C . GLY A 1 202 ? -20.397 13.028 23.084 1.00 80.69 202 GLY A C 1
ATOM 1725 O O . GLY A 1 202 ? -20.849 13.163 21.946 1.00 80.69 202 GLY A O 1
ATOM 1726 N N . ASP A 1 203 ? -20.988 13.544 24.165 1.00 71.38 203 ASP A N 1
ATOM 1727 C CA . ASP A 1 203 ? -22.041 14.563 24.095 1.00 71.38 203 ASP A CA 1
ATOM 1728 C C . ASP A 1 203 ? -21.401 15.955 24.042 1.00 71.38 203 ASP A C 1
ATOM 1730 O O . ASP A 1 203 ? -20.429 16.218 24.752 1.00 71.38 203 ASP A O 1
ATOM 1734 N N . GLU A 1 204 ? -22.001 16.892 23.300 1.00 59.44 204 GLU A N 1
ATOM 1735 C CA . GLU A 1 204 ? -21.527 18.287 23.183 1.00 59.44 204 GLU A CA 1
ATOM 1736 C C . GLU A 1 204 ? -21.296 18.974 24.544 1.00 59.44 204 GLU A C 1
ATOM 1738 O O . GLU A 1 204 ? -20.477 19.885 24.666 1.00 59.44 204 GLU A O 1
ATOM 1743 N N . LYS A 1 205 ? -21.997 18.507 25.586 1.00 58.81 205 LYS A N 1
ATOM 1744 C CA . LYS A 1 205 ? -21.965 19.058 26.945 1.00 58.81 205 LYS A CA 1
ATOM 1745 C C . LYS A 1 205 ? -20.924 18.407 27.867 1.00 58.81 205 LYS A C 1
ATOM 1747 O O . LYS A 1 205 ? -20.612 18.989 28.903 1.00 58.81 205 LYS A O 1
ATOM 1752 N N . VAL A 1 206 ? -20.375 17.231 27.533 1.00 56.72 206 VAL A N 1
ATOM 1753 C CA . VAL A 1 206 ? -19.514 16.445 28.439 1.00 56.72 206 VAL A CA 1
ATOM 1754 C C . VAL A 1 206 ? -18.137 16.198 27.812 1.00 56.72 206 VAL A C 1
ATOM 1756 O O . VAL A 1 206 ? -17.979 15.437 26.864 1.00 56.72 206 VAL A O 1
ATOM 1759 N N . LYS A 1 207 ? -17.100 16.832 28.375 1.00 54.47 207 LYS A N 1
ATOM 1760 C CA . LYS A 1 207 ? -15.712 16.832 27.867 1.00 54.47 207 LYS A CA 1
ATOM 1761 C C . LYS A 1 207 ? -14.890 15.585 28.255 1.00 54.47 207 LYS A C 1
ATOM 1763 O O . LYS A 1 207 ? -13.698 15.720 28.537 1.00 54.47 207 LYS A O 1
ATOM 1768 N N . HIS A 1 208 ? -15.453 14.377 28.270 1.00 61.38 208 HIS A N 1
ATOM 1769 C CA . HIS A 1 208 ? -14.611 13.180 28.424 1.00 61.38 208 HIS A CA 1
ATOM 1770 C C . HIS A 1 208 ? -13.901 12.897 27.099 1.00 61.38 208 HIS A C 1
ATOM 1772 O O . HIS A 1 208 ? -14.480 12.372 26.153 1.00 61.38 208 HIS A O 1
ATOM 1778 N N . LYS A 1 209 ? -12.638 13.321 27.002 1.00 65.69 209 LYS A N 1
ATOM 1779 C CA . LYS A 1 209 ? -11.828 13.124 25.798 1.00 65.69 209 LYS A CA 1
ATOM 1780 C C . LYS A 1 209 ? -11.284 11.698 25.771 1.00 65.69 209 LYS A C 1
ATOM 1782 O O . LYS A 1 209 ? -10.779 11.209 26.776 1.00 65.69 209 LYS A O 1
ATOM 1787 N N . ASN A 1 210 ? -11.295 11.094 24.587 1.00 76.94 210 ASN A N 1
ATOM 1788 C CA . ASN A 1 210 ? -10.546 9.877 24.271 1.00 76.94 210 ASN A CA 1
ATOM 1789 C C . ASN A 1 210 ? -10.965 8.631 25.080 1.00 76.94 210 ASN A C 1
ATOM 1791 O O . ASN A 1 210 ? -10.124 7.966 25.690 1.00 76.94 210 ASN A O 1
ATOM 1795 N N . LEU A 1 211 ? -12.270 8.318 25.078 1.00 82.50 211 LEU A N 1
ATOM 1796 C CA . LEU A 1 211 ? -12.824 7.108 25.708 1.00 82.50 211 LEU A CA 1
ATOM 1797 C C . LEU A 1 211 ? -12.358 5.804 25.042 1.00 82.50 211 LEU A C 1
ATOM 1799 O O . LEU A 1 211 ? -12.326 4.770 25.701 1.00 82.50 211 LEU A O 1
ATOM 1803 N N . HIS A 1 212 ? -11.984 5.861 23.764 1.00 87.19 212 HIS A N 1
ATOM 1804 C CA . HIS A 1 212 ? -11.453 4.740 22.999 1.00 87.19 212 HIS A CA 1
ATOM 1805 C C . HIS A 1 212 ? -10.019 5.038 22.537 1.00 87.19 212 HIS A C 1
ATOM 1807 O O . HIS A 1 212 ? -9.682 6.180 22.218 1.00 87.19 212 HIS A O 1
ATOM 1813 N N . ILE A 1 213 ? -9.165 4.012 22.497 1.00 84.62 213 ILE A N 1
ATOM 1814 C CA . ILE A 1 213 ? -7.769 4.116 22.049 1.00 84.62 213 ILE A CA 1
ATOM 1815 C C . ILE A 1 213 ? -7.508 3.045 20.977 1.00 84.62 213 ILE A C 1
ATOM 1817 O O . ILE A 1 213 ? -7.689 1.861 21.277 1.00 84.62 213 ILE A O 1
ATOM 1821 N N . PRO A 1 214 ? -7.038 3.423 19.769 1.00 83.00 214 PRO A N 1
ATOM 1822 C CA . PRO A 1 214 ? -6.788 2.487 18.670 1.00 83.00 214 PRO A CA 1
ATOM 1823 C C . PRO A 1 214 ? -5.683 1.473 18.991 1.00 83.00 214 PRO A C 1
ATOM 1825 O O . PRO A 1 214 ? -4.693 1.802 19.650 1.00 83.00 214 PRO A O 1
ATOM 1828 N N . ARG A 1 215 ? -5.820 0.240 18.479 1.00 73.81 215 ARG A N 1
ATOM 1829 C CA . ARG A 1 215 ? -4.891 -0.880 18.736 1.00 73.81 215 ARG A CA 1
ATOM 1830 C C . ARG A 1 215 ? -4.638 -1.741 17.511 1.00 73.81 215 ARG A C 1
ATOM 1832 O O . ARG A 1 215 ? -5.569 -2.076 16.785 1.00 73.81 215 ARG A O 1
ATOM 1839 N N . ILE A 1 216 ? -3.384 -2.168 17.329 1.00 65.62 216 ILE A N 1
ATOM 1840 C CA . ILE A 1 216 ? -3.029 -3.169 16.307 1.00 65.62 216 ILE A CA 1
ATOM 1841 C C . ILE A 1 216 ? -3.254 -4.599 16.804 1.00 65.62 216 ILE A C 1
ATOM 1843 O O . ILE A 1 216 ? -3.688 -5.448 16.027 1.00 65.62 216 ILE A O 1
ATOM 1847 N N . THR A 1 217 ? -2.889 -4.866 18.060 1.00 62.03 217 THR A N 1
ATOM 1848 C CA . THR A 1 217 ? -2.910 -6.192 18.685 1.00 62.03 217 THR A CA 1
ATOM 1849 C C . THR A 1 217 ? -3.712 -6.133 19.977 1.00 62.03 217 THR A C 1
ATOM 1851 O O . THR A 1 217 ? -3.541 -5.214 20.783 1.00 62.03 217 THR A O 1
ATOM 1854 N N . ARG A 1 218 ? -4.608 -7.104 20.164 1.00 67.00 218 ARG A N 1
ATOM 1855 C CA . ARG A 1 218 ? -5.410 -7.245 21.381 1.00 67.00 218 ARG A CA 1
ATOM 1856 C C . ARG A 1 218 ? -4.684 -8.142 22.376 1.00 67.00 218 ARG A C 1
ATOM 1858 O O . ARG A 1 218 ? -3.975 -9.065 21.977 1.00 67.00 218 ARG A O 1
ATOM 1865 N N . ARG A 1 219 ? -4.841 -7.853 23.670 1.00 51.50 219 ARG A N 1
ATOM 1866 C CA . ARG A 1 219 ? -4.423 -8.785 24.720 1.00 51.50 219 ARG A CA 1
ATOM 1867 C C . ARG A 1 219 ? -5.384 -9.971 24.665 1.00 51.50 219 ARG A C 1
ATOM 1869 O O . ARG A 1 219 ? -6.595 -9.768 24.611 1.00 51.50 219 ARG A O 1
ATOM 1876 N N . ILE A 1 220 ? -4.824 -11.171 24.600 1.00 52.56 220 ILE A N 1
ATOM 1877 C CA . ILE A 1 220 ? -5.580 -12.414 24.709 1.00 52.56 220 ILE A CA 1
ATOM 1878 C C . ILE A 1 220 ? -5.707 -12.671 26.210 1.00 52.56 220 ILE A C 1
ATOM 1880 O O . ILE A 1 220 ? -4.688 -12.807 26.888 1.00 52.56 220 ILE A O 1
ATOM 1884 N N . ASP A 1 221 ? -6.928 -12.624 26.735 1.00 50.72 221 ASP A N 1
ATOM 1885 C CA . ASP A 1 221 ? -7.192 -13.042 28.111 1.00 50.72 221 ASP A CA 1
ATOM 1886 C C . ASP A 1 221 ? -7.039 -14.570 28.199 1.00 50.72 221 ASP A C 1
ATOM 1888 O O . ASP A 1 221 ? -7.397 -15.288 27.268 1.00 50.72 221 ASP A O 1
ATOM 1892 N N . GLU A 1 222 ? -6.488 -15.084 29.298 1.00 41.88 222 GLU A N 1
ATOM 1893 C CA . GLU A 1 222 ? -6.251 -16.526 29.470 1.00 41.88 222 GLU A CA 1
ATOM 1894 C C . GLU A 1 222 ? -7.560 -17.342 29.492 1.00 41.88 222 GLU A C 1
ATOM 1896 O O . GLU A 1 222 ? -7.572 -18.448 28.962 1.00 41.88 222 GLU A O 1
ATOM 1901 N N . GLU A 1 223 ? -8.687 -16.762 29.934 1.00 44.97 223 GLU A N 1
ATOM 1902 C CA . GLU A 1 223 ? -10.033 -17.365 29.790 1.00 44.97 223 GLU A CA 1
ATOM 1903 C C . GLU A 1 223 ? -10.426 -17.597 28.313 1.00 44.97 223 GLU A C 1
ATOM 1905 O O . GLU A 1 223 ? -11.162 -18.527 28.007 1.00 44.97 223 GLU A O 1
ATOM 1910 N N . PHE A 1 224 ? -9.914 -16.798 27.366 1.00 41.19 224 PHE A N 1
ATOM 1911 C CA . PHE A 1 224 ? -10.120 -17.015 25.923 1.00 41.19 224 PHE A CA 1
ATOM 1912 C C . PHE A 1 224 ? -9.237 -18.150 25.358 1.00 41.19 224 PHE A C 1
ATOM 1914 O O . PHE A 1 224 ? -9.535 -18.696 24.293 1.00 41.19 224 PHE A O 1
ATOM 1921 N N . ASN A 1 225 ? -8.141 -18.511 26.039 1.00 36.41 225 ASN A N 1
ATOM 1922 C CA . ASN A 1 225 ? -7.238 -19.586 25.608 1.00 36.41 225 ASN A CA 1
ATOM 1923 C C . ASN A 1 225 ? -7.767 -20.985 25.943 1.00 36.41 225 ASN A C 1
ATOM 1925 O O . ASN A 1 225 ? -7.436 -21.916 25.216 1.00 36.41 225 ASN A O 1
ATOM 1929 N N . GLU A 1 226 ? -8.565 -21.152 27.000 1.00 38.47 226 GLU A N 1
ATOM 1930 C CA . GLU A 1 226 ? -9.252 -22.431 27.254 1.00 38.47 226 GLU A CA 1
ATOM 1931 C C . GLU A 1 226 ? -10.295 -22.695 26.154 1.00 38.47 226 GLU A C 1
ATOM 1933 O O . GLU A 1 226 ? -10.283 -23.751 25.529 1.00 38.47 226 GLU A O 1
ATOM 1938 N N . ILE A 1 227 ? -11.052 -21.659 25.774 1.00 40.41 227 ILE A N 1
ATOM 1939 C CA . ILE A 1 227 ? -12.103 -21.710 24.739 1.00 40.41 227 ILE A CA 1
ATOM 1940 C C . ILE A 1 227 ? -11.550 -22.022 23.334 1.00 40.41 227 ILE A C 1
ATOM 1942 O O . ILE A 1 227 ? -12.204 -22.683 22.532 1.00 40.41 227 ILE A O 1
ATOM 1946 N N . SER A 1 228 ? -10.345 -21.548 23.004 1.00 37.53 228 SER A N 1
ATOM 1947 C CA . SER A 1 228 ? -9.744 -21.744 21.671 1.00 37.53 228 SER A CA 1
ATOM 1948 C C . SER A 1 228 ? -8.867 -22.993 21.547 1.00 37.53 228 SER A C 1
ATOM 1950 O O . SER A 1 228 ? -8.490 -23.361 20.433 1.00 37.53 228 SER A O 1
ATOM 1952 N N . LYS A 1 229 ? -8.519 -23.652 22.658 1.00 35.00 229 LYS A N 1
ATOM 1953 C CA . LYS A 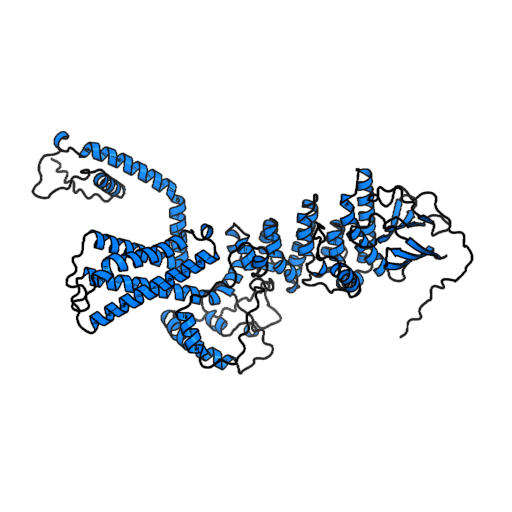1 229 ? -7.779 -24.922 22.632 1.00 35.00 229 LYS A CA 1
ATOM 1954 C C . LYS A 1 229 ? -8.709 -26.119 22.454 1.00 35.00 229 LYS A C 1
ATOM 1956 O O . LYS A 1 229 ? -8.385 -26.995 21.663 1.00 35.00 229 LYS A O 1
ATOM 1961 N N . GLU A 1 230 ? -9.885 -26.114 23.078 1.00 35.34 230 GLU A N 1
ATOM 1962 C CA . GLU A 1 230 ? -10.850 -27.219 22.948 1.00 35.34 230 GLU A CA 1
ATOM 1963 C C . GLU A 1 230 ? -11.476 -27.334 21.546 1.00 35.34 230 GLU A C 1
ATOM 1965 O O . GLU A 1 230 ? -11.822 -28.432 21.112 1.00 35.34 230 GLU A O 1
ATOM 1970 N N . SER A 1 231 ? -11.565 -26.236 20.787 1.00 38.03 231 SER A N 1
ATOM 1971 C CA . SER A 1 231 ? -12.125 -26.235 19.424 1.00 38.03 231 SER A CA 1
ATOM 1972 C C . SER A 1 231 ? -11.136 -26.649 18.324 1.00 38.03 231 SER A C 1
ATOM 1974 O O . SER A 1 231 ? -11.554 -27.079 17.244 1.00 38.03 231 SER A O 1
ATOM 1976 N N . ASN A 1 232 ? -9.826 -26.559 18.580 1.00 31.62 232 ASN A N 1
ATOM 1977 C CA . ASN A 1 232 ? -8.797 -26.855 17.577 1.00 31.62 232 ASN A CA 1
ATOM 1978 C C . ASN A 1 232 ? -8.349 -28.323 17.558 1.00 31.62 232 ASN A C 1
ATOM 1980 O O . ASN A 1 232 ? -7.909 -28.786 16.508 1.00 31.62 232 ASN A O 1
ATOM 1984 N N . ASP A 1 233 ? -8.502 -29.072 18.652 1.00 33.34 233 ASP A N 1
ATOM 1985 C CA . ASP A 1 233 ? -8.006 -30.455 18.710 1.00 33.34 233 ASP A CA 1
ATOM 1986 C C . ASP A 1 233 ? -8.928 -31.477 18.004 1.00 33.34 233 ASP A C 1
ATOM 1988 O O . ASP A 1 233 ? -8.508 -32.604 17.757 1.00 33.34 233 ASP A O 1
ATOM 1992 N N . ASN A 1 234 ? -10.141 -31.083 17.582 1.00 34.34 234 ASN A N 1
ATOM 1993 C CA . ASN A 1 234 ? -11.124 -31.998 16.973 1.00 34.34 234 ASN A CA 1
ATOM 1994 C C . ASN A 1 234 ? -11.584 -31.649 15.539 1.00 34.34 234 ASN A C 1
ATOM 1996 O O . ASN A 1 234 ? -12.440 -32.346 14.995 1.00 34.34 234 ASN A O 1
ATOM 2000 N N . SER A 1 235 ? -11.054 -30.605 14.889 1.00 35.69 235 SER A N 1
ATOM 2001 C CA . SER A 1 235 ? -11.655 -30.059 13.653 1.00 35.69 235 SER A CA 1
ATOM 2002 C C . SER A 1 235 ? -10.701 -29.899 12.458 1.00 35.69 235 SER A C 1
ATOM 2004 O O . SER A 1 235 ? -10.808 -28.954 11.679 1.00 35.69 235 SER A O 1
ATOM 2006 N N . GLU A 1 236 ? -9.810 -30.866 12.212 1.00 34.84 236 GLU A N 1
ATOM 2007 C CA . GLU A 1 236 ? -9.008 -30.874 10.972 1.00 34.84 236 GLU A CA 1
ATOM 2008 C C . GLU A 1 236 ? -9.787 -31.289 9.703 1.00 34.84 236 GLU A C 1
ATOM 2010 O O . GLU A 1 236 ? -9.235 -31.217 8.605 1.00 34.84 236 GLU A O 1
ATOM 2015 N N . SER A 1 237 ? -11.071 -31.669 9.794 1.00 28.44 237 SER A N 1
ATOM 2016 C CA . SER A 1 237 ? -11.784 -32.270 8.651 1.00 28.44 237 SER A CA 1
ATOM 2017 C C . SER A 1 237 ? -13.041 -31.568 8.123 1.00 28.44 237 SER A C 1
ATOM 2019 O O . SER A 1 237 ? -13.461 -31.938 7.035 1.00 28.44 237 SER A O 1
ATOM 2021 N N . ASN A 1 238 ? -13.602 -30.522 8.747 1.00 26.94 238 ASN A N 1
ATOM 2022 C CA . ASN A 1 238 ? -14.801 -29.852 8.202 1.00 26.94 238 ASN A CA 1
ATOM 2023 C C . ASN A 1 238 ? -14.762 -28.323 8.356 1.00 26.94 238 ASN A C 1
ATOM 2025 O O . ASN A 1 238 ? -15.338 -27.742 9.268 1.00 26.94 238 ASN A O 1
ATOM 2029 N N . LYS A 1 239 ? -14.108 -27.642 7.408 1.00 30.97 239 LYS A N 1
ATOM 2030 C CA . LYS A 1 239 ? -14.235 -26.188 7.212 1.00 30.97 239 LYS A CA 1
ATOM 2031 C C . LYS A 1 239 ? -15.525 -25.879 6.444 1.00 30.97 239 LYS A C 1
ATOM 2033 O O . LYS A 1 239 ? -15.491 -25.621 5.242 1.00 30.97 239 LYS A O 1
ATOM 2038 N N . SER A 1 240 ? -16.666 -25.907 7.122 1.00 28.70 240 SER A N 1
ATOM 2039 C CA . SER A 1 240 ? -17.931 -25.398 6.582 1.00 28.70 240 SER A CA 1
ATOM 2040 C C . SER A 1 240 ? -18.226 -23.991 7.112 1.00 28.70 240 SER A C 1
ATOM 2042 O O . SER A 1 240 ? -18.578 -23.820 8.268 1.00 28.70 240 SER A O 1
ATOM 2044 N N . ASN A 1 241 ? -18.074 -22.987 6.240 1.00 31.70 241 ASN A N 1
ATOM 2045 C CA . ASN A 1 241 ? -18.845 -21.732 6.146 1.00 31.70 241 ASN A CA 1
ATOM 2046 C C . ASN A 1 241 ? -19.358 -21.012 7.421 1.00 31.70 241 ASN A C 1
ATOM 2048 O O . ASN A 1 241 ? -20.441 -20.429 7.371 1.00 31.70 241 ASN A O 1
ATOM 2052 N N . SER A 1 242 ? -18.609 -20.930 8.521 1.00 33.62 242 SER A N 1
ATOM 2053 C CA . SER A 1 242 ? -18.949 -19.987 9.596 1.00 33.62 242 SER A CA 1
ATOM 2054 C C . SER A 1 242 ? -18.227 -18.644 9.385 1.00 33.62 242 SER A C 1
ATOM 2056 O O . SER A 1 242 ? -17.001 -18.541 9.397 1.00 33.62 242 SER A O 1
ATOM 2058 N N . ASN A 1 243 ? -19.002 -17.578 9.145 1.00 46.09 243 ASN A N 1
ATOM 2059 C CA . ASN A 1 243 ? -18.552 -16.181 9.014 1.00 46.09 243 ASN A CA 1
ATOM 2060 C C . ASN A 1 243 ? -18.115 -15.587 10.373 1.00 46.09 243 ASN A C 1
ATOM 2062 O O . ASN A 1 243 ? -18.532 -14.488 10.744 1.00 46.09 243 ASN A O 1
ATOM 2066 N N . ILE A 1 244 ? -17.325 -16.315 11.160 1.00 52.75 244 ILE A N 1
ATOM 2067 C CA . ILE A 1 244 ? -16.904 -15.871 12.490 1.00 52.75 244 ILE A CA 1
ATOM 2068 C C . ILE A 1 244 ? -15.631 -15.040 12.334 1.00 52.75 244 ILE A C 1
ATOM 2070 O O . ILE A 1 244 ? -14.601 -15.495 11.835 1.00 52.75 244 ILE A O 1
ATOM 2074 N N . ILE A 1 245 ? -15.723 -13.765 12.711 1.00 59.28 245 ILE A N 1
ATOM 2075 C CA . ILE A 1 245 ? -14.601 -12.833 12.631 1.00 59.28 245 ILE A CA 1
ATOM 2076 C C . ILE A 1 245 ? -13.640 -13.160 13.772 1.00 59.28 245 ILE A C 1
ATOM 2078 O O . ILE A 1 245 ? -13.998 -13.057 14.937 1.00 59.28 245 ILE A O 1
ATOM 2082 N N . ASP A 1 246 ? -12.400 -13.500 13.434 1.00 61.62 246 ASP A N 1
ATOM 2083 C CA . ASP A 1 246 ? -11.341 -13.830 14.392 1.00 61.62 246 ASP A CA 1
ATOM 2084 C C . ASP A 1 246 ? -10.867 -12.542 15.120 1.00 61.62 246 ASP A C 1
ATOM 2086 O O . ASP A 1 246 ? -9.885 -11.889 14.736 1.00 61.62 246 ASP A O 1
ATOM 2090 N N . ILE A 1 247 ? -11.628 -12.105 16.139 1.00 60.88 247 ILE A N 1
ATOM 2091 C CA . ILE A 1 247 ? -11.498 -10.791 16.807 1.00 60.88 247 ILE A CA 1
ATOM 2092 C C . ILE A 1 247 ? -10.076 -10.566 17.325 1.00 60.88 247 ILE A C 1
ATOM 2094 O O . ILE A 1 247 ? -9.555 -9.457 17.241 1.00 60.88 247 ILE A O 1
ATOM 2098 N N . CYS A 1 248 ? -9.383 -11.587 17.819 1.00 59.81 248 CYS A N 1
ATOM 2099 C CA . CYS A 1 248 ? -8.086 -11.413 18.478 1.00 59.81 248 CYS A CA 1
ATOM 2100 C C . CYS A 1 248 ? -6.961 -10.898 17.553 1.00 59.81 248 CYS A C 1
ATOM 2102 O O . CYS A 1 248 ? -5.989 -10.320 18.045 1.00 59.81 248 CYS A O 1
ATOM 2104 N N . LYS A 1 249 ? -7.082 -11.050 16.224 1.00 68.31 249 LYS A N 1
ATOM 2105 C CA . LYS A 1 249 ? -6.019 -10.696 15.252 1.00 68.31 249 LYS A CA 1
ATOM 2106 C C . LYS A 1 249 ? -6.245 -9.372 14.510 1.00 68.31 249 LYS A C 1
ATOM 2108 O O . LYS A 1 249 ? -5.321 -8.845 13.876 1.00 68.31 249 LYS A O 1
ATOM 2113 N N . LEU A 1 250 ? -7.463 -8.845 14.559 1.00 76.94 250 LEU A N 1
ATOM 2114 C CA . LEU A 1 250 ? -7.880 -7.665 13.801 1.00 76.94 250 LEU A CA 1
ATOM 2115 C C . LEU A 1 250 ? -7.818 -6.404 14.674 1.00 76.94 250 LEU A C 1
ATOM 2117 O O . LEU A 1 250 ? -7.797 -6.480 15.892 1.00 76.94 250 LEU A O 1
ATOM 2121 N N . SER A 1 251 ? -7.781 -5.226 14.070 1.00 84.25 251 SER A N 1
ATOM 2122 C CA . SER A 1 251 ? -8.041 -3.949 14.752 1.00 84.25 251 SER A CA 1
ATOM 2123 C C . SER A 1 251 ? -9.538 -3.624 14.741 1.00 84.25 251 SER A C 1
ATOM 2125 O O . SER A 1 251 ? -10.301 -4.243 14.003 1.00 84.25 251 SER A O 1
ATOM 2127 N N . ASP A 1 252 ? -9.989 -2.661 15.549 1.00 86.88 252 ASP A N 1
ATOM 2128 C CA . ASP A 1 252 ? -11.404 -2.243 15.579 1.00 86.88 252 ASP A CA 1
ATOM 2129 C C . ASP A 1 252 ? -11.878 -1.755 14.201 1.00 86.88 252 ASP A C 1
ATOM 2131 O O . ASP A 1 252 ? -12.975 -2.086 13.756 1.00 86.88 252 ASP A O 1
ATOM 2135 N N . LEU A 1 253 ? -11.000 -1.047 13.483 1.00 88.81 253 LEU A N 1
ATOM 2136 C CA . LEU A 1 253 ? -11.242 -0.600 12.114 1.00 88.81 253 LEU A CA 1
ATOM 2137 C C . LEU A 1 253 ? -11.311 -1.770 11.125 1.00 88.81 253 LEU A C 1
ATOM 2139 O O . LEU A 1 253 ? -12.221 -1.810 10.306 1.00 88.81 253 LEU A O 1
ATOM 2143 N N . GLU A 1 254 ? -10.392 -2.739 11.204 1.00 86.94 254 GLU A N 1
ATOM 2144 C CA . GLU A 1 254 ? -10.435 -3.935 10.346 1.00 86.94 254 GLU A CA 1
ATOM 2145 C C . GLU A 1 254 ? -11.703 -4.772 10.596 1.00 86.94 254 GLU A C 1
ATOM 2147 O O . GLU A 1 254 ? -12.281 -5.280 9.641 1.00 86.94 254 GLU A O 1
ATOM 2152 N N . ILE A 1 255 ? -12.181 -4.868 11.845 1.00 85.50 255 ILE A N 1
ATOM 2153 C CA . ILE A 1 255 ? -13.468 -5.510 12.164 1.00 85.50 255 ILE A CA 1
ATOM 2154 C C . ILE A 1 255 ? -14.623 -4.751 11.511 1.00 85.50 255 ILE A C 1
ATOM 2156 O O . ILE A 1 255 ? -15.443 -5.364 10.830 1.00 85.50 255 ILE A O 1
ATOM 2160 N N . ALA A 1 256 ? -14.681 -3.427 11.682 1.00 87.81 256 ALA A N 1
ATOM 2161 C CA . ALA A 1 256 ? -15.735 -2.605 11.088 1.00 87.81 256 ALA A CA 1
ATOM 2162 C C . ALA A 1 256 ? -15.770 -2.736 9.555 1.00 87.81 256 ALA A C 1
ATOM 2164 O O . ALA A 1 256 ? -16.843 -2.831 8.960 1.00 87.81 256 ALA A O 1
ATOM 2165 N N . ILE A 1 257 ? -14.595 -2.796 8.924 1.00 86.25 257 ILE A N 1
ATOM 2166 C CA . ILE A 1 257 ? -14.448 -3.014 7.485 1.00 86.25 257 ILE A CA 1
ATOM 2167 C C . ILE A 1 257 ? -14.939 -4.414 7.088 1.00 86.25 257 ILE A C 1
ATOM 2169 O O . ILE A 1 257 ? -15.731 -4.530 6.156 1.00 86.25 257 ILE A O 1
ATOM 2173 N N . ASN A 1 258 ? -14.519 -5.468 7.795 1.00 82.81 258 ASN A N 1
ATOM 2174 C CA . ASN A 1 258 ? -14.923 -6.840 7.476 1.00 82.81 258 ASN A CA 1
ATOM 2175 C C . ASN A 1 258 ? -16.439 -7.045 7.603 1.00 82.81 258 ASN A C 1
ATOM 2177 O O . ASN A 1 258 ? -17.044 -7.724 6.778 1.00 82.81 258 ASN A O 1
ATOM 2181 N N . LEU A 1 259 ? -17.074 -6.394 8.579 1.00 80.50 259 LEU A N 1
ATOM 2182 C CA . LEU A 1 259 ? -18.530 -6.425 8.741 1.00 80.50 259 LEU A CA 1
ATOM 2183 C C . LEU A 1 259 ? -19.285 -5.769 7.575 1.00 80.50 259 LEU A C 1
ATOM 2185 O O . LEU A 1 259 ? -20.457 -6.066 7.375 1.00 80.50 259 LEU A O 1
ATOM 2189 N N . CYS A 1 260 ? -18.643 -4.909 6.777 1.00 78.38 260 CYS A N 1
ATOM 2190 C CA . CYS A 1 260 ? -19.269 -4.334 5.582 1.00 78.38 260 CYS A CA 1
ATOM 2191 C C . CYS A 1 260 ? -19.417 -5.347 4.429 1.00 78.38 260 CYS A C 1
ATOM 2193 O O . CYS A 1 260 ? -20.151 -5.062 3.483 1.00 78.38 260 CYS A O 1
ATOM 2195 N N . ILE A 1 261 ? -18.721 -6.494 4.480 1.00 65.19 261 ILE A N 1
ATOM 2196 C CA . ILE A 1 261 ? -18.717 -7.531 3.430 1.00 65.19 261 ILE A CA 1
ATOM 2197 C C . ILE A 1 261 ? -19.994 -8.368 3.472 1.00 65.19 261 ILE A C 1
ATOM 2199 O O . ILE A 1 261 ? -20.551 -8.715 2.435 1.00 65.19 261 ILE A O 1
ATOM 2203 N N . SER A 1 262 ? -20.428 -8.720 4.681 1.00 57.41 262 SER A N 1
ATOM 2204 C CA . SER A 1 262 ? -21.378 -9.803 4.940 1.00 57.41 262 SER A CA 1
ATOM 2205 C C . SER A 1 262 ? -22.801 -9.331 5.259 1.00 57.41 262 SER A C 1
ATOM 2207 O O . SER A 1 262 ? -23.619 -10.151 5.666 1.00 57.41 262 SER A O 1
ATOM 2209 N N . ASP A 1 263 ? -23.101 -8.029 5.162 1.00 56.47 263 ASP A N 1
ATOM 2210 C CA . ASP A 1 263 ? -24.317 -7.445 5.750 1.00 56.47 263 ASP A CA 1
ATOM 2211 C C . ASP A 1 263 ? -25.235 -6.777 4.710 1.00 56.47 263 ASP A C 1
ATOM 2213 O O . ASP A 1 263 ? -24.801 -5.929 3.927 1.00 56.47 263 ASP A O 1
ATOM 2217 N N . LEU A 1 264 ? -26.538 -7.088 4.777 1.00 56.47 264 LEU A N 1
ATOM 2218 C CA . LEU A 1 264 ? -27.618 -6.348 4.097 1.00 56.47 264 LEU A CA 1
ATOM 2219 C C . LEU A 1 264 ? -27.644 -4.864 4.523 1.00 56.47 264 LEU A C 1
ATOM 2221 O O . LEU A 1 264 ? -28.107 -4.000 3.783 1.00 56.47 264 LEU A O 1
ATOM 2225 N N . GLU A 1 265 ? -27.075 -4.546 5.692 1.00 64.00 265 GLU A N 1
ATOM 2226 C CA . GLU A 1 265 ? -26.965 -3.197 6.255 1.00 64.00 265 GLU A CA 1
ATOM 2227 C C . GLU A 1 265 ? -25.640 -2.482 5.932 1.00 64.00 265 GLU A C 1
ATOM 2229 O O . GLU A 1 265 ? -25.158 -1.658 6.717 1.00 64.00 265 GLU A O 1
ATOM 2234 N N . ARG A 1 266 ? -25.035 -2.763 4.773 1.00 70.69 266 ARG A N 1
ATOM 2235 C CA . ARG A 1 266 ? -23.750 -2.179 4.346 1.00 70.69 266 ARG A CA 1
ATOM 2236 C C . ARG A 1 266 ? -23.641 -0.670 4.614 1.00 70.69 266 ARG A C 1
ATOM 2238 O O . ARG A 1 266 ? -22.643 -0.217 5.167 1.00 70.69 266 ARG A O 1
ATOM 2245 N N . ASN A 1 267 ? -24.687 0.104 4.314 1.00 71.38 267 ASN A N 1
ATOM 2246 C CA . ASN A 1 267 ? -24.705 1.557 4.533 1.00 71.38 267 ASN A CA 1
ATOM 2247 C C . ASN A 1 267 ? -24.596 1.949 6.019 1.00 71.38 267 ASN A C 1
ATOM 2249 O O . ASN A 1 267 ? -23.901 2.908 6.354 1.00 71.38 267 ASN A O 1
ATOM 2253 N N . ARG A 1 268 ? -25.242 1.203 6.929 1.00 73.50 268 ARG A N 1
ATOM 2254 C CA . ARG A 1 268 ? -25.161 1.455 8.380 1.00 73.50 268 ARG A CA 1
ATOM 2255 C C . ARG A 1 268 ? -23.774 1.124 8.922 1.00 73.50 268 ARG A C 1
ATOM 2257 O O . ARG A 1 268 ? -23.289 1.854 9.783 1.00 73.50 268 ARG A O 1
ATOM 2264 N N . ARG A 1 269 ? -23.136 0.068 8.407 1.00 81.56 269 ARG A N 1
ATOM 2265 C CA . ARG A 1 269 ? -21.791 -0.373 8.814 1.00 81.56 269 ARG A CA 1
ATOM 2266 C C . ARG A 1 269 ? -20.685 0.551 8.299 1.00 81.56 269 ARG A C 1
ATOM 2268 O O . ARG A 1 269 ? -19.757 0.848 9.049 1.00 81.56 269 ARG A O 1
ATOM 2275 N N . ILE A 1 270 ? -20.825 1.092 7.085 1.00 85.69 270 ILE A N 1
ATOM 2276 C CA . ILE A 1 270 ? -19.896 2.095 6.533 1.00 85.69 270 ILE A CA 1
ATOM 2277 C C . ILE A 1 270 ? -19.809 3.321 7.448 1.00 85.69 270 ILE A C 1
ATOM 2279 O O . ILE A 1 270 ? -18.720 3.839 7.674 1.00 85.69 270 ILE A O 1
ATOM 2283 N N . LEU A 1 271 ? -20.923 3.738 8.056 1.00 87.50 271 LEU A N 1
ATOM 2284 C CA . LEU A 1 271 ? -20.940 4.878 8.971 1.00 87.50 271 LEU A CA 1
ATOM 2285 C C . LEU A 1 271 ? -20.003 4.684 10.179 1.00 87.50 271 LEU A C 1
ATOM 2287 O O . LEU A 1 271 ? -19.342 5.632 10.597 1.00 87.50 271 LEU A O 1
ATOM 2291 N N . ILE A 1 272 ? -19.895 3.457 10.708 1.00 88.94 272 ILE A N 1
ATOM 2292 C CA . ILE A 1 272 ? -18.949 3.118 11.784 1.00 88.94 272 ILE A CA 1
ATOM 2293 C C . ILE A 1 272 ? -17.506 3.282 11.297 1.00 88.94 272 ILE A C 1
ATOM 2295 O O . ILE A 1 272 ? -16.686 3.868 12.006 1.00 88.94 272 ILE A O 1
ATOM 2299 N N . VAL A 1 273 ? -17.198 2.806 10.086 1.00 90.00 273 VAL A N 1
ATOM 2300 C CA . VAL A 1 273 ? -15.873 2.975 9.467 1.00 90.00 273 VAL A CA 1
ATOM 2301 C C . VAL A 1 273 ? -15.542 4.463 9.340 1.00 90.00 273 VAL A C 1
ATOM 2303 O O . VAL A 1 273 ? -14.470 4.885 9.773 1.00 90.00 273 VAL A O 1
ATOM 2306 N N . THR A 1 274 ? -16.477 5.276 8.843 1.00 89.62 274 THR A N 1
ATOM 2307 C CA . THR A 1 274 ? -16.304 6.730 8.723 1.00 89.62 274 THR A CA 1
ATOM 2308 C C . THR A 1 274 ? -16.085 7.391 10.084 1.00 89.62 274 THR A C 1
ATOM 2310 O O . THR A 1 274 ? -15.175 8.206 10.225 1.00 89.62 274 THR A O 1
ATOM 2313 N N . TYR A 1 275 ? -16.852 7.015 11.113 1.00 91.19 275 TYR A N 1
ATOM 2314 C CA . TYR A 1 275 ? -16.658 7.533 12.470 1.00 91.19 275 TYR A CA 1
ATOM 2315 C C . TYR A 1 275 ? -15.272 7.207 13.028 1.00 91.19 275 TYR A C 1
ATOM 2317 O O . TYR A 1 275 ? -14.631 8.090 13.597 1.00 91.19 275 TYR A O 1
ATOM 2325 N N . LEU A 1 276 ? -14.790 5.974 12.846 1.00 91.75 276 LEU A N 1
ATOM 2326 C CA . LEU A 1 276 ? -13.458 5.564 13.297 1.00 91.75 276 LEU A CA 1
ATOM 2327 C C . LEU A 1 276 ? -12.351 6.310 12.541 1.00 91.75 276 LEU A C 1
ATOM 2329 O O . LEU A 1 276 ? -11.424 6.815 13.174 1.00 91.75 276 LEU A O 1
ATOM 2333 N N . LEU A 1 277 ? -12.459 6.435 11.212 1.00 91.25 277 LEU A N 1
ATOM 2334 C CA . LEU A 1 277 ? -11.499 7.183 10.393 1.00 91.25 277 LEU A CA 1
ATOM 2335 C C . LEU A 1 277 ? -11.425 8.656 10.815 1.00 91.25 277 LEU A C 1
ATOM 2337 O O . LEU A 1 277 ? -10.329 9.172 11.046 1.00 91.25 277 LEU A O 1
ATOM 2341 N N . GLU A 1 278 ? -12.575 9.313 10.981 1.00 90.19 278 GLU A N 1
ATOM 2342 C CA . GLU A 1 278 ? -12.652 10.710 11.417 1.00 90.19 278 GLU A CA 1
ATOM 2343 C C . GLU A 1 278 ? -12.063 10.891 12.819 1.00 90.19 278 GLU A C 1
ATOM 2345 O O . GLU A 1 278 ? -11.264 11.798 13.067 1.00 90.19 278 GLU A O 1
ATOM 2350 N N . TYR A 1 279 ? -12.426 9.999 13.740 1.00 89.94 279 TYR A N 1
ATOM 2351 C CA . TYR A 1 279 ? -11.968 10.035 15.121 1.00 89.94 279 TYR A CA 1
ATOM 2352 C C . TYR A 1 279 ? -10.452 9.847 15.237 1.00 89.94 279 TYR A C 1
ATOM 2354 O O . TYR A 1 279 ? -9.783 10.612 15.942 1.00 89.94 279 TYR A O 1
ATOM 2362 N N . TYR A 1 280 ? -9.889 8.862 14.533 1.00 90.00 280 TYR A N 1
ATOM 2363 C CA . TYR A 1 280 ? -8.451 8.610 14.541 1.00 90.00 280 TYR A CA 1
ATOM 2364 C C . TYR A 1 280 ? -7.677 9.745 13.867 1.00 90.00 280 TYR A C 1
ATOM 2366 O O . TYR A 1 280 ? -6.690 10.212 14.433 1.00 90.00 280 TYR A O 1
ATOM 2374 N N . ALA A 1 281 ? -8.146 10.259 12.725 1.00 87.19 281 ALA A N 1
ATOM 2375 C CA . ALA A 1 281 ? -7.509 11.376 12.026 1.00 87.19 281 ALA A CA 1
ATOM 2376 C C . ALA A 1 281 ? -7.507 12.670 12.855 1.00 87.19 281 ALA A C 1
ATOM 2378 O O . ALA A 1 281 ? -6.477 13.338 12.980 1.00 87.19 281 ALA A O 1
ATOM 2379 N N . LYS A 1 282 ? -8.640 13.008 13.486 1.00 85.88 282 LYS A N 1
ATOM 2380 C CA . LYS A 1 282 ? -8.770 14.206 14.329 1.00 85.88 282 LYS A CA 1
ATOM 2381 C C . LYS A 1 282 ? -7.812 14.167 15.519 1.00 85.88 282 LYS A C 1
ATOM 2383 O O . LYS A 1 282 ? -7.144 15.162 15.813 1.00 85.88 282 LYS A O 1
ATOM 2388 N N . ASN A 1 283 ? -7.708 13.015 16.181 1.00 84.69 283 ASN A N 1
ATOM 2389 C CA . ASN A 1 283 ? -6.855 12.841 17.356 1.00 84.69 283 ASN A CA 1
ATOM 2390 C C . ASN A 1 283 ? -5.375 12.598 17.020 1.00 84.69 283 ASN A C 1
ATOM 2392 O O . ASN A 1 283 ? -4.519 12.884 17.859 1.00 84.69 283 ASN A O 1
ATOM 2396 N N . ALA A 1 284 ? -5.049 12.163 15.797 1.00 81.44 284 ALA A N 1
ATOM 2397 C CA . ALA A 1 284 ? -3.672 11.956 15.344 1.00 81.44 284 ALA A CA 1
ATOM 2398 C C . ALA A 1 284 ? -2.806 13.221 15.423 1.00 81.44 284 ALA A C 1
ATOM 2400 O O . ALA A 1 284 ? -1.605 13.128 15.663 1.00 81.44 284 ALA A O 1
ATOM 2401 N N . THR A 1 285 ? -3.420 14.404 15.300 1.00 75.81 285 THR A N 1
ATOM 2402 C CA . THR A 1 285 ? -2.738 15.700 15.473 1.00 75.81 285 THR A CA 1
ATOM 2403 C C . THR A 1 285 ? -2.099 15.869 16.855 1.00 75.81 285 THR A C 1
ATOM 2405 O O . THR A 1 285 ? -1.101 16.568 16.984 1.00 75.81 285 THR A O 1
ATOM 2408 N N . LYS A 1 286 ? -2.657 15.223 17.888 1.00 75.50 286 LYS A N 1
ATOM 2409 C CA . LYS A 1 286 ? -2.143 15.239 19.268 1.00 75.50 286 LYS A CA 1
ATOM 2410 C C . LYS A 1 286 ? -1.451 13.936 19.652 1.00 75.50 286 LYS A C 1
ATOM 2412 O O . LYS A 1 286 ? -0.581 13.933 20.517 1.00 75.50 286 LYS A O 1
ATOM 2417 N N . HIS A 1 287 ? -1.848 12.830 19.030 1.00 78.06 287 HIS A N 1
ATOM 2418 C CA . HIS A 1 287 ? -1.358 11.494 19.332 1.00 78.06 287 HIS A CA 1
ATOM 2419 C C . HIS A 1 287 ? -0.902 10.787 18.050 1.00 78.06 287 HIS A C 1
ATOM 2421 O O . HIS A 1 287 ? -1.667 10.058 17.423 1.00 78.06 287 HIS A O 1
ATOM 2427 N N . LEU A 1 288 ? 0.374 10.957 17.690 1.00 69.94 288 LEU A N 1
ATOM 2428 C CA . LEU A 1 288 ? 0.990 10.405 16.469 1.00 69.94 288 LEU A CA 1
ATOM 2429 C C . LEU A 1 288 ? 0.703 8.907 16.244 1.00 69.94 288 LEU A C 1
ATOM 2431 O O . LEU A 1 288 ? 0.507 8.474 15.112 1.00 69.94 288 LEU A O 1
ATOM 2435 N N . GLY A 1 289 ? 0.633 8.115 17.318 1.00 74.81 289 GLY A N 1
ATOM 2436 C CA . GLY A 1 289 ? 0.385 6.671 17.251 1.00 74.81 289 GLY A CA 1
ATOM 2437 C C . GLY A 1 289 ? -1.036 6.262 16.846 1.00 74.81 289 GLY A C 1
ATOM 2438 O O . GLY A 1 289 ? -1.295 5.074 16.703 1.00 74.81 289 GLY A O 1
ATOM 2439 N N . TRP A 1 290 ? -1.975 7.194 16.666 1.00 84.06 290 TRP A N 1
ATOM 2440 C CA . TRP A 1 290 ? -3.384 6.850 16.436 1.00 84.06 290 TRP A CA 1
ATOM 2441 C C . TRP A 1 290 ? -3.718 6.460 14.993 1.00 84.06 290 TRP A C 1
ATOM 2443 O O . TRP A 1 290 ? -4.722 5.794 14.765 1.00 84.06 290 TRP A O 1
ATOM 2453 N N . LEU A 1 291 ? -2.858 6.784 14.021 1.00 85.69 291 LEU A N 1
ATOM 2454 C CA . LEU A 1 291 ? -3.005 6.318 12.632 1.00 85.69 291 LEU A CA 1
ATOM 2455 C C . LEU A 1 291 ? -2.421 4.916 12.400 1.00 85.69 291 LEU A C 1
ATOM 2457 O O . LEU A 1 291 ? -2.389 4.424 11.271 1.00 85.69 291 LEU A O 1
ATOM 2461 N N . ILE A 1 292 ? -1.949 4.250 13.453 1.00 82.31 292 ILE A N 1
ATOM 2462 C CA . ILE A 1 292 ? -1.293 2.949 13.345 1.00 82.31 292 ILE A CA 1
ATOM 2463 C C . ILE A 1 292 ? -2.240 1.854 12.827 1.00 82.31 292 ILE A C 1
ATOM 2465 O O . ILE A 1 292 ? -1.840 1.011 12.023 1.00 82.31 292 ILE A O 1
ATOM 2469 N N . THR A 1 293 ? -3.510 1.906 13.238 1.00 83.88 293 THR A N 1
ATOM 2470 C CA . THR A 1 293 ? -4.585 1.019 12.772 1.00 83.88 293 THR A CA 1
ATOM 2471 C C . THR A 1 293 ? -4.974 1.331 11.336 1.00 83.88 293 THR A C 1
ATOM 2473 O O . THR A 1 293 ? -5.138 0.414 10.539 1.00 83.88 293 THR A O 1
ATOM 2476 N N . ILE A 1 294 ? -5.033 2.618 10.986 1.00 87.12 294 ILE A N 1
ATOM 2477 C CA . ILE A 1 294 ? -5.308 3.085 9.625 1.00 87.12 294 ILE A CA 1
ATOM 2478 C C . ILE A 1 294 ? -4.239 2.571 8.664 1.00 87.12 294 ILE A C 1
ATOM 2480 O O . ILE A 1 294 ? -4.587 1.944 7.674 1.00 87.12 294 ILE A O 1
ATOM 2484 N N . SER A 1 295 ? -2.949 2.749 8.972 1.00 84.00 295 SER A N 1
ATOM 2485 C CA . SER A 1 295 ? -1.857 2.297 8.095 1.00 84.00 295 SER A CA 1
ATOM 2486 C C . SER A 1 295 ? -1.947 0.801 7.762 1.00 84.00 295 SER A C 1
ATOM 2488 O O . SER A 1 295 ? -1.720 0.396 6.622 1.00 84.00 295 SER A O 1
ATOM 2490 N N . LYS A 1 296 ? -2.338 -0.024 8.745 1.00 82.69 296 LYS A N 1
ATOM 2491 C CA . LYS A 1 296 ? -2.561 -1.465 8.559 1.00 82.69 296 LYS A CA 1
ATOM 2492 C C . LYS A 1 296 ? -3.832 -1.763 7.750 1.00 82.69 296 LYS A C 1
ATOM 2494 O O . LYS A 1 296 ? -3.804 -2.668 6.925 1.00 82.69 296 LYS A O 1
ATOM 2499 N N . ALA A 1 297 ? -4.910 -1.011 7.974 1.00 86.25 297 ALA A N 1
ATOM 2500 C CA . ALA A 1 297 ? -6.220 -1.217 7.353 1.00 86.25 297 ALA A CA 1
ATOM 2501 C C . ALA A 1 297 ? -6.371 -0.588 5.953 1.00 86.25 297 ALA A C 1
ATOM 2503 O O . ALA A 1 297 ? -7.335 -0.899 5.255 1.00 86.25 297 ALA A O 1
ATOM 2504 N N . LEU A 1 298 ? -5.449 0.285 5.529 1.00 87.56 298 LEU A N 1
ATOM 2505 C CA . LEU A 1 298 ? -5.504 0.965 4.229 1.00 87.56 298 LEU A CA 1
ATOM 2506 C C . LEU A 1 298 ? -5.698 0.002 3.042 1.00 87.56 298 LEU A C 1
ATOM 2508 O O . LEU A 1 298 ? -6.597 0.258 2.243 1.00 87.56 298 LEU A O 1
ATOM 2512 N N . PRO A 1 299 ? -4.943 -1.110 2.910 1.00 85.56 299 PRO A N 1
ATOM 2513 C CA . PRO A 1 299 ? -5.164 -2.055 1.815 1.00 85.56 299 PRO A CA 1
ATOM 2514 C C . PRO A 1 299 ? -6.568 -2.663 1.831 1.00 85.56 299 PRO A C 1
ATOM 2516 O O . PRO A 1 299 ? -7.197 -2.795 0.782 1.00 85.56 299 PRO A O 1
ATOM 2519 N N . SER A 1 300 ? -7.088 -2.969 3.024 1.00 83.38 300 SER A N 1
ATOM 2520 C CA . SER A 1 300 ? -8.449 -3.474 3.194 1.00 83.38 300 SER A CA 1
ATOM 2521 C C . SER A 1 300 ? -9.470 -2.465 2.660 1.00 83.38 300 SER A C 1
ATOM 2523 O O . SER A 1 300 ? -10.331 -2.839 1.871 1.00 83.38 300 SER A O 1
ATOM 2525 N N . LEU A 1 301 ? -9.337 -1.173 2.984 1.00 85.94 301 LEU A N 1
ATOM 2526 C CA . LEU A 1 301 ? -10.243 -0.125 2.485 1.00 85.94 301 LEU A CA 1
ATOM 2527 C C . LEU A 1 301 ? -10.312 -0.077 0.948 1.00 85.94 301 LEU A C 1
ATOM 2529 O O . LEU A 1 301 ? -11.409 0.022 0.398 1.00 85.94 301 LEU A O 1
ATOM 2533 N N . TYR A 1 302 ? -9.176 -0.216 0.256 1.00 81.50 302 TYR A N 1
ATOM 2534 C CA . TYR A 1 302 ? -9.156 -0.299 -1.211 1.00 81.50 302 TYR A CA 1
ATOM 2535 C C . TYR A 1 302 ? -9.808 -1.586 -1.723 1.00 81.50 302 TYR A C 1
ATOM 2537 O O . TYR A 1 302 ? -10.661 -1.530 -2.606 1.00 81.50 302 TYR A O 1
ATOM 2545 N N . SER A 1 303 ? -9.488 -2.739 -1.123 1.00 79.44 303 SER A N 1
ATOM 2546 C CA . SER A 1 303 ? -10.072 -4.024 -1.537 1.00 79.44 303 SER A CA 1
ATOM 2547 C C . SER A 1 303 ? -11.606 -4.051 -1.446 1.00 79.44 303 SER A C 1
ATOM 2549 O O . SER A 1 303 ? -12.259 -4.721 -2.244 1.00 79.44 303 SER A O 1
ATOM 2551 N N . TYR A 1 304 ? -12.194 -3.262 -0.537 1.00 76.75 304 TYR A N 1
ATOM 2552 C CA . TYR A 1 304 ? -13.644 -3.173 -0.331 1.00 76.75 304 TYR A CA 1
ATOM 2553 C C . TYR A 1 304 ? -14.316 -1.970 -1.014 1.00 76.75 304 TYR A C 1
ATOM 2555 O O . TYR A 1 304 ? -15.474 -1.665 -0.713 1.00 76.75 304 TYR A O 1
ATOM 2563 N N . LYS A 1 305 ? -13.632 -1.302 -1.957 1.00 78.12 305 LYS A N 1
ATOM 2564 C CA . LYS A 1 305 ? -14.144 -0.136 -2.707 1.00 78.12 305 LYS A CA 1
ATOM 2565 C C . LYS A 1 305 ? -14.532 1.053 -1.810 1.00 78.12 305 LYS A C 1
ATOM 2567 O O . LYS A 1 305 ? -15.494 1.762 -2.090 1.00 78.12 305 LYS A O 1
ATOM 2572 N N . LEU A 1 306 ? -13.794 1.269 -0.718 1.00 79.62 306 LEU A N 1
ATOM 2573 C CA . LEU A 1 306 ? -13.938 2.417 0.193 1.00 79.62 306 LEU A CA 1
ATOM 2574 C C . LEU A 1 306 ? -12.849 3.481 -0.053 1.00 79.62 306 LEU A C 1
ATOM 2576 O O . LEU A 1 306 ? -12.511 4.261 0.838 1.00 79.62 306 LEU A O 1
ATOM 2580 N N . GLU A 1 307 ? -12.302 3.518 -1.269 1.00 76.81 307 GLU A N 1
ATOM 2581 C CA . GLU A 1 307 ? -11.211 4.406 -1.696 1.00 76.81 307 GLU A CA 1
ATOM 2582 C C . GLU A 1 307 ? -11.530 5.898 -1.522 1.00 76.81 307 GLU A C 1
ATOM 2584 O O . GLU A 1 307 ? -10.644 6.672 -1.167 1.00 76.81 307 GLU A O 1
ATOM 2589 N N . TYR A 1 308 ? -12.798 6.296 -1.671 1.00 81.25 308 TYR A N 1
ATOM 2590 C CA . TYR A 1 308 ? -13.249 7.678 -1.478 1.00 81.25 308 TYR A CA 1
ATOM 2591 C C . TYR A 1 308 ? -12.868 8.225 -0.091 1.00 81.25 308 TYR A C 1
ATOM 2593 O O . TYR A 1 308 ? -12.261 9.289 0.019 1.00 81.25 308 TYR A O 1
ATOM 2601 N N . TYR A 1 309 ? -13.129 7.454 0.971 1.00 80.69 309 TYR A N 1
ATOM 2602 C CA . TYR A 1 309 ? -12.809 7.859 2.345 1.00 80.69 309 TYR A CA 1
ATOM 2603 C C . TYR A 1 309 ? -11.302 7.941 2.595 1.00 80.69 309 TYR A C 1
ATOM 2605 O O . TYR A 1 309 ? -10.842 8.733 3.417 1.00 80.69 309 TYR A O 1
ATOM 2613 N N . VAL A 1 310 ? -10.519 7.126 1.886 1.00 81.62 310 VAL A N 1
ATOM 2614 C CA . VAL A 1 310 ? -9.059 7.178 1.957 1.00 81.62 310 VAL A CA 1
ATOM 2615 C C . VAL A 1 310 ? -8.527 8.422 1.249 1.00 81.62 310 VAL A C 1
ATOM 2617 O O . VAL A 1 310 ? -7.651 9.095 1.793 1.00 81.62 310 VAL A O 1
ATOM 2620 N N . LYS A 1 311 ? -9.077 8.761 0.076 1.00 79.88 311 LYS A N 1
ATOM 2621 C CA . LYS A 1 311 ? -8.745 10.000 -0.639 1.00 79.88 311 LYS A CA 1
ATOM 2622 C C . LYS A 1 311 ? -9.031 11.213 0.251 1.00 79.88 311 LYS A C 1
ATOM 2624 O O . LYS A 1 311 ? -8.121 12.003 0.478 1.00 79.88 311 LYS A O 1
ATOM 2629 N N . GLU A 1 312 ? -10.214 11.304 0.865 1.00 81.88 312 GLU A N 1
ATOM 2630 C CA . GLU A 1 312 ? -10.537 12.383 1.816 1.00 81.88 312 GLU A CA 1
ATOM 2631 C C . GLU A 1 312 ? -9.591 12.426 3.026 1.00 81.88 312 GLU A C 1
ATOM 2633 O O . GLU A 1 312 ? -9.129 13.498 3.425 1.00 81.88 312 GLU A O 1
ATOM 2638 N N . LEU A 1 313 ? -9.263 11.267 3.607 1.00 84.44 313 LEU A N 1
ATOM 2639 C CA . LEU A 1 313 ? -8.336 11.163 4.734 1.00 84.44 313 LEU A CA 1
ATOM 2640 C C . LEU A 1 313 ? -6.960 11.753 4.398 1.00 84.44 313 LEU A C 1
ATOM 2642 O O . LEU A 1 313 ? -6.367 12.439 5.234 1.00 84.44 313 LEU A O 1
ATOM 2646 N N . PHE A 1 314 ? -6.457 11.501 3.190 1.00 81.19 314 PHE A N 1
ATOM 2647 C CA . PHE A 1 314 ? -5.153 11.981 2.752 1.00 81.19 314 PHE A CA 1
ATOM 2648 C C . PHE A 1 314 ? -5.073 13.510 2.567 1.00 81.19 314 PHE A C 1
ATOM 2650 O O . PHE A 1 314 ? -3.965 14.047 2.538 1.00 81.19 314 PHE A O 1
ATOM 2657 N N . TYR A 1 315 ? -6.207 14.215 2.502 1.00 79.62 315 TYR A N 1
ATOM 2658 C CA . TYR A 1 315 ? -6.273 15.684 2.480 1.00 79.62 315 TYR A CA 1
ATOM 2659 C C . TYR A 1 315 ? -6.549 16.309 3.857 1.00 79.62 315 TYR A C 1
ATOM 2661 O O . TYR A 1 315 ? -6.655 17.528 3.977 1.00 79.62 315 TYR A O 1
ATOM 2669 N N . LYS A 1 316 ? -6.665 15.513 4.929 1.00 81.50 316 LYS A N 1
ATOM 2670 C CA . LYS A 1 316 ? -6.851 16.057 6.282 1.00 81.50 316 LYS A CA 1
ATOM 2671 C C . LYS A 1 316 ? -5.558 16.658 6.833 1.00 81.50 316 LYS A C 1
ATOM 2673 O O . LYS A 1 316 ? -4.463 16.156 6.595 1.00 81.50 316 LYS A O 1
ATOM 2678 N N . LYS A 1 317 ? -5.704 17.643 7.726 1.00 77.69 317 LYS A N 1
ATOM 2679 C CA . LYS A 1 317 ? -4.602 18.342 8.416 1.00 77.69 317 LYS A CA 1
ATOM 2680 C C . LYS A 1 317 ? -3.570 17.419 9.087 1.00 77.69 317 LYS A C 1
ATOM 2682 O O . LYS A 1 317 ? -2.400 17.766 9.171 1.00 77.69 317 LYS A O 1
ATOM 2687 N N . CYS A 1 318 ? -3.964 16.232 9.560 1.00 73.81 318 CYS A N 1
ATOM 2688 C CA . CYS A 1 318 ? -3.015 15.262 10.125 1.00 73.81 318 CYS A CA 1
ATOM 2689 C C . CYS A 1 318 ? -2.007 14.710 9.096 1.00 73.81 318 CYS A C 1
ATOM 2691 O O . CYS A 1 318 ? -0.942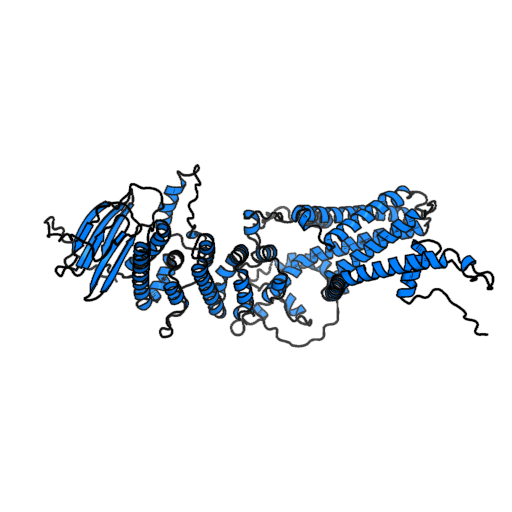 14.240 9.492 1.00 73.81 318 CYS A O 1
ATOM 2693 N N . MET A 1 319 ? -2.337 14.764 7.802 1.00 76.75 319 MET A N 1
ATOM 2694 C CA . MET A 1 319 ? -1.527 14.278 6.679 1.00 76.75 319 MET A CA 1
ATOM 2695 C C . MET A 1 319 ? -0.689 15.378 6.012 1.00 76.75 319 MET A C 1
ATOM 2697 O O . MET A 1 319 ? 0.294 15.064 5.349 1.00 76.75 319 MET A O 1
ATOM 2701 N N . GLU A 1 320 ? -0.991 16.657 6.266 1.00 66.06 320 GLU A N 1
ATOM 2702 C CA . GLU A 1 320 ? -0.147 17.806 5.873 1.00 66.06 320 GLU A CA 1
ATOM 2703 C C . GLU A 1 320 ? 1.213 17.832 6.595 1.00 66.06 320 GLU A C 1
ATOM 2705 O O . GLU A 1 320 ? 2.082 18.652 6.276 1.00 66.06 320 GLU A O 1
ATOM 2710 N N . GLY A 1 321 ? 1.388 16.917 7.555 1.00 63.72 321 GLY A N 1
ATOM 2711 C CA . GLY A 1 321 ? 2.585 16.702 8.343 1.00 63.72 321 GLY A CA 1
ATOM 2712 C C . GLY A 1 321 ? 2.573 17.512 9.637 1.00 63.72 321 GLY A C 1
ATOM 2713 O O . GLY A 1 321 ? 2.280 18.705 9.647 1.00 63.72 321 GLY A O 1
ATOM 2714 N N . ILE A 1 322 ? 2.888 16.845 10.746 1.00 61.66 322 ILE A N 1
ATOM 2715 C CA . ILE A 1 322 ? 2.931 17.473 12.070 1.00 61.66 322 ILE A CA 1
ATOM 2716 C C . ILE A 1 322 ? 4.319 18.084 12.258 1.00 61.66 322 ILE A C 1
ATOM 2718 O O . ILE A 1 322 ? 5.321 17.370 12.168 1.00 61.66 322 ILE A O 1
ATOM 2722 N N . GLU A 1 323 ? 4.375 19.397 12.490 1.00 62.91 323 GLU A N 1
ATOM 2723 C CA . GLU A 1 323 ? 5.616 20.094 12.832 1.00 62.91 323 GLU A CA 1
ATOM 2724 C C . GLU A 1 323 ? 6.122 19.615 14.196 1.00 62.91 323 GLU A C 1
ATOM 2726 O O . GLU A 1 323 ? 5.372 19.567 15.171 1.00 62.91 323 GLU A O 1
ATOM 2731 N N . ILE A 1 324 ? 7.408 19.277 14.287 1.00 60.22 324 ILE A N 1
ATOM 2732 C CA . ILE A 1 324 ? 8.040 18.779 15.528 1.00 60.22 324 ILE A CA 1
ATOM 2733 C C . ILE A 1 324 ? 8.415 19.961 16.463 1.00 60.22 324 ILE A C 1
ATOM 2735 O O . ILE A 1 324 ? 9.293 19.880 17.316 1.00 60.22 324 ILE A O 1
ATOM 2739 N N . SER A 1 325 ? 7.735 21.099 16.324 1.00 51.91 325 SER A N 1
ATOM 2740 C CA . SER A 1 325 ? 8.350 22.419 16.470 1.00 51.91 325 SER A CA 1
ATOM 2741 C C . SER A 1 325 ? 8.631 22.954 17.874 1.00 51.91 325 SER A C 1
ATOM 2743 O O . SER A 1 325 ? 9.092 24.079 17.946 1.00 51.91 325 SER A O 1
ATOM 2745 N N . ASN A 1 326 ? 8.483 22.210 18.978 1.00 47.94 326 ASN A N 1
ATOM 2746 C CA . ASN A 1 326 ? 8.739 22.792 20.315 1.00 47.94 326 ASN A CA 1
ATOM 2747 C C . ASN A 1 326 ? 9.462 21.899 21.345 1.00 47.94 326 ASN A C 1
ATOM 2749 O O . ASN A 1 326 ? 9.634 22.336 22.478 1.00 47.94 326 ASN A O 1
ATOM 2753 N N . ILE A 1 327 ? 9.858 20.660 21.016 1.00 47.66 327 ILE A N 1
ATOM 2754 C CA . ILE A 1 327 ? 10.410 19.720 22.026 1.00 47.66 327 ILE A CA 1
ATOM 2755 C C . ILE A 1 327 ? 11.795 19.169 21.653 1.00 47.66 327 ILE A C 1
ATOM 2757 O O . ILE A 1 327 ? 12.559 18.814 22.545 1.00 47.66 327 ILE A O 1
ATOM 2761 N N . ILE A 1 328 ? 12.139 19.092 20.363 1.00 54.75 328 ILE A N 1
ATOM 2762 C CA . ILE A 1 328 ? 13.398 18.489 19.905 1.00 54.75 328 ILE A CA 1
ATOM 2763 C C . ILE A 1 328 ? 14.062 19.431 18.903 1.00 54.75 328 ILE A C 1
ATOM 2765 O O . ILE A 1 328 ? 13.427 19.831 17.925 1.00 54.75 328 ILE A O 1
ATOM 2769 N N . GLU A 1 329 ? 15.332 19.777 19.129 1.00 55.06 329 GLU A N 1
ATOM 2770 C CA . GLU A 1 329 ? 16.118 20.518 18.145 1.00 55.06 329 GLU A CA 1
ATOM 2771 C C . GLU A 1 329 ? 16.267 19.678 16.870 1.00 55.06 329 GLU A C 1
ATOM 2773 O O . GLU A 1 329 ? 16.692 18.522 16.889 1.00 55.06 329 GLU A O 1
ATOM 2778 N N . TYR A 1 330 ? 15.907 20.259 15.725 1.00 57.91 330 TYR A N 1
ATOM 2779 C CA . TYR A 1 330 ? 15.901 19.557 14.439 1.00 57.91 330 TYR A CA 1
ATOM 2780 C C . TYR A 1 330 ? 17.269 18.958 14.064 1.00 57.91 330 TYR A C 1
ATOM 2782 O O . TYR A 1 330 ? 17.326 17.937 13.373 1.00 57.91 330 TYR A O 1
ATOM 2790 N N . SER A 1 331 ? 18.363 19.556 14.543 1.00 60.66 331 SER A N 1
ATOM 2791 C CA . SER A 1 331 ? 19.738 19.068 14.381 1.00 60.66 331 SER A CA 1
ATOM 2792 C C . SER A 1 331 ? 19.965 17.663 14.934 1.00 60.66 331 SER A C 1
ATOM 2794 O O . SER A 1 331 ? 20.813 16.944 14.406 1.00 60.66 331 SER A O 1
ATOM 2796 N N . ASP A 1 332 ? 19.202 17.247 15.944 1.00 62.31 332 ASP A N 1
ATOM 2797 C CA . ASP A 1 332 ? 19.400 15.954 16.604 1.00 62.31 332 ASP A CA 1
ATOM 2798 C C . ASP A 1 332 ? 18.771 14.797 15.821 1.00 62.31 332 ASP A C 1
ATOM 2800 O O . ASP A 1 332 ? 19.229 13.654 15.884 1.00 62.31 332 ASP A O 1
ATOM 2804 N N . ILE A 1 333 ? 17.730 15.094 15.041 1.00 64.50 333 ILE A N 1
ATOM 2805 C CA . ILE A 1 333 ? 16.954 14.097 14.298 1.00 64.50 333 ILE A CA 1
ATOM 2806 C C . ILE A 1 333 ? 17.464 13.964 12.856 1.00 64.50 333 ILE A C 1
ATOM 2808 O O . ILE A 1 333 ? 17.425 12.867 12.283 1.00 64.50 333 ILE A O 1
ATOM 2812 N N . ILE A 1 334 ? 17.936 15.063 12.256 1.00 63.78 334 ILE A N 1
ATOM 2813 C CA . ILE A 1 334 ? 18.349 15.111 10.850 1.00 63.78 334 ILE A CA 1
ATOM 2814 C C . ILE A 1 334 ? 19.722 14.438 10.667 1.00 63.78 334 ILE A C 1
ATOM 2816 O O . ILE A 1 334 ? 20.718 14.837 11.273 1.00 63.78 334 ILE A O 1
ATOM 2820 N N . PRO A 1 335 ? 19.848 13.451 9.761 1.00 66.06 335 PRO A N 1
ATOM 2821 C CA . PRO A 1 335 ? 21.149 12.918 9.380 1.00 66.06 335 PRO A CA 1
ATOM 2822 C C . PRO A 1 335 ? 22.059 14.011 8.795 1.00 66.06 335 PRO A C 1
ATOM 2824 O O . PRO A 1 335 ? 21.683 14.659 7.822 1.00 66.06 335 PRO A O 1
ATOM 2827 N N . LYS A 1 336 ? 23.304 14.133 9.282 1.00 63.97 336 LYS A N 1
ATOM 2828 C CA . LYS A 1 336 ? 24.303 15.118 8.790 1.00 63.97 336 LYS A CA 1
ATOM 2829 C C . LYS A 1 336 ? 24.432 15.177 7.259 1.00 63.97 336 LYS A C 1
ATOM 2831 O O . LYS A 1 336 ? 24.506 16.244 6.675 1.00 63.97 336 LYS A O 1
ATOM 2836 N N . LYS A 1 337 ? 24.354 14.020 6.591 1.00 60.91 337 LYS A N 1
ATOM 2837 C CA . LYS A 1 337 ? 24.402 13.906 5.120 1.00 60.91 337 LYS A CA 1
ATOM 2838 C C . LYS A 1 337 ? 23.289 14.693 4.409 1.00 60.91 337 LYS A C 1
ATOM 2840 O O . LYS A 1 337 ? 23.467 15.075 3.261 1.00 60.91 337 LYS A O 1
ATOM 2845 N N . ILE A 1 338 ? 22.133 14.832 5.053 1.00 60.16 338 ILE A N 1
ATOM 2846 C CA . ILE A 1 338 ? 20.978 15.563 4.529 1.00 60.16 338 ILE A CA 1
ATOM 2847 C C . ILE A 1 338 ? 21.141 17.053 4.795 1.00 60.16 338 ILE A C 1
ATOM 2849 O O . ILE A 1 338 ? 20.874 17.849 3.904 1.00 60.16 338 ILE A O 1
ATOM 2853 N N . GLN A 1 339 ? 21.670 17.408 5.967 1.00 60.78 339 GLN A N 1
ATOM 2854 C CA . GLN A 1 339 ? 22.056 18.776 6.307 1.00 60.78 339 GLN A CA 1
ATOM 2855 C C . GLN A 1 339 ? 23.011 19.380 5.268 1.00 60.78 339 GLN A C 1
ATOM 2857 O O . GLN A 1 339 ? 22.804 20.510 4.844 1.00 60.78 339 GLN A O 1
ATOM 2862 N N . ASP A 1 340 ? 23.966 18.592 4.766 1.00 59.06 340 ASP A N 1
ATOM 2863 C CA . ASP A 1 340 ? 24.882 19.024 3.703 1.00 59.06 340 ASP A CA 1
ATOM 2864 C C . ASP A 1 340 ? 24.190 19.221 2.330 1.00 59.06 340 ASP A C 1
ATOM 2866 O O . ASP A 1 340 ? 24.679 19.989 1.504 1.00 59.06 340 ASP A O 1
ATOM 2870 N N . THR A 1 341 ? 23.067 18.532 2.062 1.00 55.22 341 THR A N 1
ATOM 2871 C CA . THR A 1 341 ? 22.305 18.599 0.789 1.00 55.22 341 THR A CA 1
ATOM 2872 C C . THR A 1 341 ? 21.102 19.545 0.813 1.00 55.22 341 THR A C 1
ATOM 2874 O O . THR A 1 341 ? 20.545 19.836 -0.240 1.00 55.22 341 THR A O 1
ATOM 2877 N N . LEU A 1 342 ? 20.688 20.030 1.987 1.00 55.12 342 LEU A N 1
ATOM 2878 C CA . LEU A 1 342 ? 19.535 20.930 2.157 1.00 55.12 342 LEU A CA 1
ATOM 2879 C C . LEU A 1 342 ? 19.741 22.322 1.527 1.00 55.12 342 LEU A C 1
ATOM 2881 O O . LEU A 1 342 ? 18.798 23.100 1.442 1.00 55.12 342 LEU A O 1
ATOM 2885 N N . ASN A 1 343 ? 20.957 22.615 1.064 1.00 52.91 343 ASN A N 1
ATOM 2886 C CA . ASN A 1 343 ? 21.318 23.851 0.369 1.00 52.91 343 ASN A CA 1
ATOM 2887 C C . ASN A 1 343 ? 20.884 23.868 -1.109 1.00 52.91 343 ASN A C 1
ATOM 2889 O O . ASN A 1 343 ? 21.009 24.897 -1.770 1.00 52.91 343 ASN A O 1
ATOM 2893 N N . ASP A 1 344 ? 20.392 22.742 -1.632 1.00 50.41 344 ASP A N 1
ATOM 2894 C CA . ASP A 1 344 ? 19.767 22.680 -2.949 1.00 50.41 344 ASP A CA 1
ATOM 2895 C C . ASP A 1 344 ? 18.290 23.087 -2.820 1.00 50.41 344 ASP A C 1
ATOM 2897 O O . ASP A 1 344 ? 17.643 22.743 -1.835 1.00 50.41 344 ASP A O 1
ATOM 2901 N N . ASN A 1 345 ? 17.729 23.775 -3.824 1.00 51.22 345 ASN A N 1
ATOM 2902 C CA . ASN A 1 345 ? 16.320 24.215 -3.919 1.00 51.22 345 ASN A CA 1
ATOM 2903 C C . ASN A 1 345 ? 15.282 23.051 -3.944 1.00 51.22 345 ASN A C 1
ATOM 2905 O O . ASN A 1 345 ? 14.311 23.069 -4.707 1.00 51.22 345 ASN A O 1
ATOM 2909 N N . GLN A 1 346 ? 15.471 21.994 -3.156 1.00 53.25 346 GLN A N 1
ATOM 2910 C CA . GLN A 1 346 ? 14.533 20.897 -2.975 1.00 53.25 346 GLN A CA 1
ATOM 2911 C C . GLN A 1 346 ? 13.484 21.294 -1.937 1.00 53.25 346 GLN A C 1
ATOM 2913 O O . GLN A 1 346 ? 13.738 21.325 -0.740 1.00 53.25 346 GLN A O 1
ATOM 2918 N N . LYS A 1 347 ? 12.263 21.560 -2.416 1.00 62.00 347 LYS A N 1
ATOM 2919 C CA . LYS A 1 347 ? 11.116 21.937 -1.574 1.00 62.00 347 LYS A CA 1
ATOM 2920 C C . LYS A 1 347 ? 10.640 20.818 -0.631 1.00 62.00 347 LYS A C 1
ATOM 2922 O O . LYS A 1 347 ? 9.909 21.107 0.309 1.00 62.00 347 LYS A O 1
ATOM 2927 N N . PHE A 1 348 ? 11.015 19.558 -0.882 1.00 66.81 348 PHE A N 1
ATOM 2928 C CA . PHE A 1 348 ? 10.537 18.405 -0.116 1.00 66.81 348 PHE A CA 1
ATOM 2929 C C . PHE A 1 348 ? 11.569 17.262 -0.084 1.00 66.81 348 PHE A C 1
ATOM 2931 O O . PHE A 1 348 ? 12.007 16.790 -1.137 1.00 66.81 348 PHE A O 1
ATOM 2938 N N . GLN A 1 349 ? 11.930 16.771 1.109 1.00 70.56 349 GLN A N 1
ATOM 2939 C CA . GLN A 1 349 ? 12.837 15.629 1.284 1.00 70.56 349 GLN A CA 1
ATOM 2940 C C . GLN A 1 349 ? 12.420 14.761 2.477 1.00 70.56 349 GLN A C 1
ATOM 2942 O O . GLN A 1 349 ? 12.258 15.254 3.591 1.00 70.56 349 GLN A O 1
ATOM 2947 N N . ALA A 1 350 ? 12.286 13.452 2.253 1.00 72.88 350 ALA A N 1
ATOM 2948 C CA . ALA A 1 350 ? 11.964 12.489 3.303 1.00 72.88 350 ALA A CA 1
ATOM 2949 C C . ALA A 1 350 ? 13.219 11.743 3.781 1.00 72.88 350 ALA A C 1
ATOM 2951 O O . ALA A 1 350 ? 14.105 11.412 2.988 1.00 72.88 350 ALA A O 1
ATOM 2952 N N . PHE A 1 351 ? 13.298 11.444 5.079 1.00 69.94 351 PHE A N 1
ATOM 2953 C CA . PHE A 1 351 ? 14.460 10.789 5.678 1.00 69.94 351 PHE A CA 1
ATOM 2954 C C . PHE A 1 351 ? 14.100 9.898 6.865 1.00 69.94 351 PHE A C 1
ATOM 2956 O O . PHE A 1 351 ? 13.019 10.008 7.433 1.00 69.94 351 PHE A O 1
ATOM 2963 N N . ASN A 1 352 ? 15.019 8.997 7.231 1.00 69.69 352 ASN A N 1
ATOM 2964 C CA . ASN A 1 352 ? 14.888 8.214 8.457 1.00 69.69 352 ASN A CA 1
ATOM 2965 C C . ASN A 1 352 ? 15.538 8.987 9.615 1.00 69.69 352 ASN A C 1
ATOM 2967 O O . ASN A 1 352 ? 16.719 9.333 9.473 1.00 69.69 352 ASN A O 1
ATOM 2971 N N . PRO A 1 353 ? 14.827 9.254 10.723 1.00 66.69 353 PRO A N 1
ATOM 2972 C CA . PRO A 1 353 ? 15.415 9.920 11.877 1.00 66.69 353 PRO A CA 1
ATOM 2973 C C . PRO A 1 353 ? 16.563 9.102 12.477 1.00 66.69 353 PRO A C 1
ATOM 2975 O O . PRO A 1 353 ? 16.600 7.871 12.372 1.00 66.69 353 PRO A O 1
ATOM 2978 N N . ILE A 1 354 ? 17.502 9.784 13.135 1.00 63.62 354 ILE A N 1
ATOM 2979 C CA . ILE A 1 354 ? 18.518 9.123 13.960 1.00 63.62 354 ILE A CA 1
ATOM 2980 C C . ILE A 1 354 ? 17.807 8.530 15.187 1.00 63.62 354 ILE A C 1
ATOM 2982 O O . ILE A 1 354 ? 17.475 9.239 16.127 1.00 63.62 354 ILE A O 1
ATOM 2986 N N . SER A 1 355 ? 17.537 7.223 15.161 1.00 54.81 355 SER A N 1
ATOM 2987 C CA . SER A 1 355 ? 16.796 6.514 16.217 1.00 54.81 355 SER A CA 1
ATOM 2988 C C . SER A 1 355 ? 17.688 5.857 17.280 1.00 54.81 355 SER A C 1
ATOM 2990 O O . SER A 1 355 ? 17.189 5.195 18.187 1.00 54.81 355 SER A O 1
ATOM 2992 N N . GLU A 1 356 ? 19.013 5.964 17.153 1.00 57.09 356 GLU A N 1
ATOM 2993 C CA . GLU A 1 356 ? 19.967 5.347 18.080 1.00 57.09 356 GLU A CA 1
ATOM 2994 C C . GLU A 1 356 ? 20.141 6.223 19.329 1.00 57.09 356 GLU A C 1
ATOM 2996 O O . GLU A 1 356 ? 20.847 7.226 19.285 1.00 57.09 356 GLU A O 1
ATOM 3001 N N . LEU A 1 357 ? 19.570 5.801 20.464 1.00 51.62 357 LEU A N 1
ATOM 3002 C CA . LEU A 1 357 ? 19.814 6.419 21.781 1.00 51.62 357 LEU A CA 1
ATOM 3003 C C . LEU A 1 357 ? 21.294 6.331 22.218 1.00 51.62 357 LEU A C 1
ATOM 3005 O O . LEU A 1 357 ? 21.733 7.074 23.089 1.00 51.62 357 LEU A O 1
ATOM 3009 N N . ILE A 1 358 ? 22.075 5.428 21.608 1.00 42.09 358 ILE A N 1
ATOM 3010 C CA . ILE A 1 358 ? 23.517 5.264 21.824 1.00 42.09 358 ILE A CA 1
ATOM 3011 C C . ILE A 1 358 ? 24.194 5.159 20.456 1.00 42.09 358 ILE A C 1
ATOM 3013 O O . ILE A 1 358 ? 24.053 4.159 19.752 1.00 42.09 358 ILE A O 1
ATOM 3017 N N . LEU A 1 359 ? 24.986 6.171 20.097 1.00 40.62 359 LEU A N 1
ATOM 3018 C CA . LEU A 1 359 ? 25.904 6.117 18.960 1.00 40.62 359 LEU A CA 1
ATOM 3019 C C . LEU A 1 359 ? 26.935 5.001 19.198 1.00 40.62 359 LEU A C 1
ATOM 3021 O O . LEU A 1 359 ? 27.974 5.223 19.824 1.00 40.62 359 LEU A O 1
ATOM 3025 N N . LYS A 1 360 ? 26.701 3.796 18.662 1.00 40.12 360 LYS A N 1
ATOM 3026 C CA . LYS A 1 360 ? 27.756 2.777 18.553 1.00 40.12 360 LYS A CA 1
ATOM 3027 C C . LYS A 1 360 ? 28.815 3.291 17.575 1.00 40.12 360 LYS A C 1
ATOM 3029 O O . LYS A 1 360 ? 28.741 3.105 16.361 1.00 40.12 360 LYS A O 1
ATOM 3034 N N . ARG A 1 361 ? 29.828 3.961 18.129 1.00 43.22 361 ARG A N 1
ATOM 3035 C CA . ARG A 1 361 ? 30.928 4.656 17.434 1.00 43.22 361 ARG A CA 1
ATOM 3036 C C . ARG A 1 361 ? 31.748 3.753 16.493 1.00 43.22 361 ARG A C 1
ATOM 3038 O O . ARG A 1 361 ? 32.489 4.267 15.659 1.00 43.22 361 ARG A O 1
ATOM 3045 N N . ASN A 1 362 ? 31.587 2.429 16.572 1.00 35.22 362 ASN A N 1
ATOM 3046 C CA . ASN A 1 362 ? 32.527 1.470 15.989 1.00 35.22 362 ASN A CA 1
ATOM 3047 C C . ASN A 1 362 ? 32.065 0.742 14.712 1.00 35.22 362 ASN A C 1
ATOM 3049 O O . ASN A 1 362 ? 32.921 0.210 14.009 1.00 35.22 362 ASN A O 1
ATOM 3053 N N . GLU A 1 363 ? 30.786 0.770 14.322 1.00 39.19 363 GLU A N 1
ATOM 3054 C CA . GLU A 1 363 ? 30.349 0.084 13.083 1.00 39.19 363 GLU A CA 1
ATOM 3055 C C . GLU A 1 363 ? 30.316 1.000 11.847 1.00 39.19 363 GLU A C 1
ATOM 3057 O O . GLU A 1 363 ? 30.603 0.560 10.729 1.00 39.19 363 GLU A O 1
ATOM 3062 N N . LYS A 1 364 ? 30.094 2.312 12.031 1.00 38.97 364 LYS A N 1
ATOM 3063 C CA . LYS A 1 364 ? 30.025 3.289 10.923 1.00 38.97 364 LYS A CA 1
ATOM 3064 C C . LYS A 1 364 ? 31.351 3.465 10.165 1.00 38.97 364 LYS A C 1
ATOM 3066 O O . LYS A 1 364 ? 31.319 3.738 8.966 1.00 38.97 364 LYS A O 1
ATOM 3071 N N . ARG A 1 365 ? 32.511 3.224 10.797 1.00 35.56 365 ARG A N 1
ATOM 3072 C CA . ARG A 1 365 ? 33.831 3.363 10.141 1.00 35.56 365 ARG A CA 1
ATOM 3073 C C . ARG A 1 365 ? 34.100 2.311 9.060 1.00 35.56 365 ARG A C 1
ATOM 3075 O O . ARG A 1 365 ? 34.769 2.628 8.083 1.00 35.56 365 ARG A O 1
ATOM 3082 N N . LYS A 1 366 ? 33.553 1.093 9.173 1.00 34.34 366 LYS A N 1
ATOM 3083 C CA . LYS A 1 366 ? 33.781 0.044 8.161 1.00 34.34 366 LYS A CA 1
ATOM 3084 C C . LYS A 1 366 ? 32.855 0.174 6.950 1.00 34.34 366 LYS A C 1
ATOM 3086 O O . LYS A 1 366 ? 33.282 -0.138 5.848 1.00 34.34 366 LYS A O 1
ATOM 3091 N N . PHE A 1 367 ? 31.635 0.695 7.108 1.00 32.12 367 PHE A N 1
ATOM 3092 C CA . PHE A 1 367 ? 30.688 0.846 5.990 1.00 32.12 367 PHE A CA 1
ATOM 3093 C C . PHE A 1 367 ? 30.839 2.174 5.218 1.00 32.12 367 PHE A C 1
ATOM 3095 O O . PHE A 1 367 ? 30.461 2.253 4.048 1.00 32.12 367 PHE A O 1
ATOM 3102 N N . GLN A 1 368 ? 31.423 3.216 5.830 1.00 33.88 368 GLN A N 1
ATOM 3103 C CA . GLN A 1 368 ? 31.706 4.490 5.149 1.00 33.88 368 GLN A CA 1
ATOM 3104 C C . GLN A 1 368 ? 32.860 4.400 4.144 1.00 33.88 368 GLN A C 1
ATOM 3106 O O . GLN A 1 368 ? 32.768 5.024 3.092 1.00 33.88 368 GLN A O 1
ATOM 3111 N N . ALA A 1 369 ? 33.895 3.593 4.398 1.00 34.44 369 ALA A N 1
ATOM 3112 C CA . ALA A 1 369 ? 35.014 3.445 3.461 1.00 34.44 369 ALA A CA 1
ATOM 3113 C C . ALA A 1 369 ? 34.589 2.810 2.117 1.00 34.44 369 ALA A C 1
ATOM 3115 O O . ALA A 1 369 ? 35.051 3.228 1.059 1.00 34.44 369 ALA A O 1
ATOM 3116 N N . PHE A 1 370 ? 33.642 1.863 2.141 1.00 36.97 370 PHE A N 1
ATOM 3117 C CA . PHE A 1 370 ? 33.201 1.115 0.952 1.00 36.97 370 PHE A CA 1
ATOM 3118 C C . PHE A 1 370 ? 32.302 1.906 -0.005 1.00 36.97 370 PHE A C 1
ATOM 3120 O O . PHE A 1 370 ? 32.229 1.584 -1.187 1.00 36.97 370 PHE A O 1
ATOM 3127 N N . ASN A 1 371 ? 31.629 2.949 0.483 1.00 39.09 371 ASN A N 1
ATOM 3128 C CA . ASN A 1 371 ? 30.710 3.759 -0.321 1.00 39.09 371 ASN A CA 1
ATOM 3129 C C . ASN A 1 371 ? 31.343 5.071 -0.813 1.00 39.09 371 ASN A C 1
ATOM 3131 O O . ASN A 1 371 ? 30.666 5.861 -1.469 1.00 39.09 371 ASN A O 1
ATOM 3135 N N . SER A 1 372 ? 32.610 5.324 -0.467 1.00 39.06 372 SER A N 1
ATOM 3136 C CA . SER A 1 372 ? 33.314 6.555 -0.828 1.00 39.06 372 SER A CA 1
ATOM 3137 C C . SER A 1 372 ? 33.836 6.527 -2.257 1.00 39.06 372 SER A C 1
ATOM 3139 O O . SER A 1 372 ? 33.719 7.542 -2.924 1.00 39.06 372 SER A O 1
ATOM 3141 N N . ILE A 1 373 ? 34.321 5.391 -2.770 1.00 40.28 373 ILE A N 1
ATOM 3142 C CA . ILE A 1 373 ? 34.956 5.322 -4.101 1.00 40.28 373 ILE A CA 1
ATOM 3143 C C . ILE A 1 373 ? 33.921 5.452 -5.237 1.00 40.28 373 ILE A C 1
ATOM 3145 O O . ILE A 1 373 ? 34.126 6.236 -6.160 1.00 40.28 373 ILE A O 1
ATOM 3149 N N . SER A 1 374 ? 32.761 4.787 -5.137 1.00 34.50 374 SER A N 1
ATOM 3150 C CA . SER A 1 374 ? 31.682 4.919 -6.137 1.00 34.50 374 SER A CA 1
ATOM 3151 C C . SER A 1 374 ? 30.945 6.261 -6.051 1.00 34.50 374 SER A C 1
ATOM 3153 O O . SER A 1 374 ? 30.535 6.810 -7.073 1.00 34.50 374 SER A O 1
ATOM 3155 N N . LYS A 1 375 ? 30.826 6.849 -4.849 1.00 32.34 375 LYS A N 1
ATOM 3156 C CA . LYS A 1 375 ? 30.326 8.222 -4.691 1.00 32.34 375 LYS A CA 1
ATOM 3157 C C . LYS A 1 375 ? 31.304 9.265 -5.199 1.00 32.34 375 LYS A C 1
ATOM 3159 O O . LYS A 1 375 ? 30.835 10.270 -5.713 1.00 32.34 375 LYS A O 1
ATOM 3164 N N . PHE A 1 376 ? 32.615 9.069 -5.052 1.00 39.44 376 PHE A N 1
ATOM 3165 C CA . PHE A 1 376 ? 33.600 10.084 -5.432 1.00 39.44 376 PHE A CA 1
ATOM 3166 C C . PHE A 1 376 ? 33.560 10.386 -6.929 1.00 39.44 376 PHE A C 1
ATOM 3168 O O . PHE A 1 376 ? 33.692 11.542 -7.316 1.00 39.44 376 PHE A O 1
ATOM 3175 N N . ILE A 1 377 ? 33.330 9.361 -7.754 1.00 39.34 377 ILE A N 1
ATOM 3176 C CA . ILE A 1 377 ? 33.271 9.495 -9.213 1.00 39.34 377 ILE A CA 1
ATOM 3177 C C . ILE A 1 377 ? 31.925 10.103 -9.647 1.00 39.34 377 ILE A C 1
ATOM 3179 O O . ILE A 1 377 ? 31.912 11.028 -10.454 1.00 39.34 377 ILE A O 1
ATOM 3183 N N . LEU A 1 378 ? 30.799 9.691 -9.042 1.00 32.44 378 LEU A N 1
ATOM 3184 C CA . LEU A 1 378 ? 29.475 10.243 -9.379 1.00 32.44 378 LEU A CA 1
ATOM 3185 C C . LEU A 1 378 ? 29.235 11.669 -8.842 1.00 32.44 378 LEU A C 1
ATOM 3187 O O . LEU A 1 378 ? 28.584 12.466 -9.512 1.00 32.44 378 LEU A O 1
ATOM 3191 N N . LEU A 1 379 ? 29.752 12.020 -7.655 1.00 36.97 379 LEU A N 1
ATOM 3192 C CA . LEU A 1 379 ? 29.602 13.373 -7.093 1.00 36.97 379 LEU A CA 1
ATOM 3193 C C . LEU A 1 379 ? 30.450 14.419 -7.824 1.00 36.97 379 LEU A C 1
ATOM 3195 O O . LEU A 1 379 ? 30.118 15.599 -7.760 1.00 36.97 379 LEU A O 1
ATOM 3199 N N . LYS A 1 380 ? 31.557 14.029 -8.470 1.00 34.47 380 LYS A N 1
ATOM 3200 C CA . LYS A 1 380 ? 32.435 14.993 -9.151 1.00 34.47 380 LYS A CA 1
ATOM 3201 C C . LYS A 1 380 ? 31.844 15.490 -10.471 1.00 34.47 380 LYS A C 1
ATOM 3203 O O . LYS A 1 380 ? 32.056 16.647 -10.803 1.00 34.47 380 LYS A O 1
ATOM 3208 N N . ILE A 1 381 ? 31.080 14.649 -11.175 1.00 40.22 381 ILE A N 1
ATOM 3209 C CA . ILE A 1 381 ? 30.468 14.986 -12.473 1.00 40.22 381 ILE A CA 1
ATOM 3210 C C . ILE A 1 381 ? 29.264 15.936 -12.309 1.00 40.22 381 ILE A C 1
ATOM 3212 O O . ILE A 1 381 ? 29.018 16.761 -13.178 1.00 40.22 381 ILE A O 1
ATOM 3216 N N . PHE A 1 382 ? 28.559 15.893 -11.171 1.00 35.22 382 PHE A N 1
ATOM 3217 C CA . PHE A 1 382 ? 27.346 16.693 -10.915 1.00 35.22 382 PHE A CA 1
ATOM 3218 C C . PHE A 1 382 ? 27.532 17.845 -9.907 1.00 35.22 382 PHE A C 1
ATOM 3220 O O . PHE A 1 382 ? 26.563 18.305 -9.305 1.00 35.22 382 PHE A O 1
ATOM 3227 N N . LYS A 1 383 ? 28.761 18.330 -9.682 1.00 29.39 383 LYS A N 1
ATOM 3228 C CA . LYS A 1 383 ? 29.008 19.445 -8.751 1.00 29.39 383 LYS A CA 1
ATOM 3229 C C . LYS A 1 383 ? 28.639 20.795 -9.381 1.00 29.39 383 LYS A C 1
ATOM 3231 O O . LYS A 1 383 ? 29.494 21.509 -9.895 1.00 29.39 383 LYS A O 1
ATOM 3236 N N . ILE A 1 384 ? 27.362 21.161 -9.290 1.00 33.81 384 ILE A N 1
ATOM 3237 C CA . ILE A 1 384 ? 26.929 22.559 -9.385 1.00 33.81 384 ILE A CA 1
ATOM 3238 C C . ILE A 1 384 ? 27.301 23.248 -8.065 1.00 33.81 384 ILE A C 1
ATOM 3240 O O . ILE A 1 384 ? 27.110 22.711 -6.976 1.00 33.81 384 ILE A O 1
ATOM 3244 N N . LYS A 1 385 ? 27.928 24.417 -8.183 1.00 28.78 385 LYS A N 1
ATOM 3245 C CA . LYS A 1 385 ? 28.430 25.252 -7.088 1.00 28.78 385 LYS A CA 1
ATOM 3246 C C . LYS A 1 385 ? 27.250 25.747 -6.237 1.00 28.78 385 LYS A C 1
ATOM 3248 O O . LYS A 1 385 ? 26.414 26.488 -6.739 1.00 28.78 385 LYS A O 1
ATOM 3253 N N . SER A 1 386 ? 27.182 25.345 -4.968 1.00 32.00 386 SER A N 1
ATOM 3254 C CA . SER A 1 386 ? 26.128 25.763 -4.035 1.00 32.00 386 SER A CA 1
ATOM 3255 C C . SER A 1 386 ? 26.425 27.149 -3.453 1.00 32.00 386 SER A C 1
ATOM 3257 O O . SER A 1 386 ? 27.488 27.357 -2.862 1.00 32.00 386 SER A O 1
ATOM 3259 N N . ILE A 1 387 ? 25.481 28.078 -3.598 1.00 31.20 387 ILE A N 1
ATOM 3260 C CA . ILE A 1 387 ? 25.447 29.363 -2.890 1.00 31.20 387 ILE A CA 1
ATOM 3261 C C . ILE A 1 387 ? 24.750 29.127 -1.548 1.00 31.20 387 ILE A C 1
ATOM 3263 O O . ILE A 1 387 ? 23.683 28.524 -1.495 1.00 31.20 387 ILE A O 1
ATOM 3267 N N . SER A 1 388 ? 25.374 29.571 -0.460 1.00 32.09 388 SER A N 1
ATOM 3268 C CA . SER A 1 388 ? 24.845 29.450 0.896 1.00 32.09 388 SER A CA 1
ATOM 3269 C C . SER A 1 388 ? 23.655 30.389 1.099 1.00 32.09 388 SER A C 1
ATOM 3271 O O . SER A 1 388 ? 23.831 31.608 1.095 1.00 32.09 388 SER A O 1
ATOM 3273 N N . SER A 1 389 ? 22.468 29.843 1.351 1.00 36.62 389 SER A N 1
ATOM 3274 C CA . SER A 1 389 ? 21.375 30.600 1.965 1.00 36.62 389 SER A CA 1
ATOM 3275 C C . SER A 1 389 ? 20.914 29.893 3.232 1.00 36.62 389 SER A C 1
ATOM 3277 O O . SER A 1 389 ? 20.523 28.729 3.193 1.00 36.62 389 SER A O 1
ATOM 3279 N N . ASN A 1 390 ? 20.970 30.616 4.347 1.00 38.41 390 ASN A N 1
ATOM 3280 C CA . ASN A 1 390 ? 20.524 30.180 5.664 1.00 38.41 390 ASN A CA 1
ATOM 3281 C C . ASN A 1 390 ? 18.990 30.070 5.690 1.00 38.41 390 ASN A C 1
ATOM 3283 O O . ASN A 1 390 ? 18.316 31.011 6.099 1.00 38.41 390 ASN A O 1
ATOM 3287 N N . TYR A 1 391 ? 18.429 28.940 5.260 1.00 45.81 391 TYR A N 1
ATOM 3288 C CA . TYR A 1 391 ? 17.028 28.610 5.529 1.00 45.81 391 TYR A CA 1
ATOM 3289 C C . TYR A 1 391 ? 16.955 27.438 6.504 1.00 45.81 391 TYR A C 1
ATOM 3291 O O . TYR A 1 391 ? 17.548 26.384 6.283 1.00 45.81 391 TYR A O 1
ATOM 3299 N N . SER A 1 392 ? 16.225 27.629 7.602 1.00 53.22 392 SER A N 1
ATOM 3300 C CA . SER A 1 392 ? 15.887 26.577 8.555 1.00 53.22 392 SER A CA 1
ATOM 3301 C C . SER A 1 392 ? 14.766 25.702 7.968 1.00 53.22 392 SER A C 1
ATOM 3303 O O . SER A 1 392 ? 13.662 26.198 7.739 1.00 53.22 392 SER A O 1
ATOM 3305 N N . PRO A 1 393 ? 15.009 24.409 7.684 1.00 62.88 393 PRO A N 1
ATOM 3306 C CA . PRO A 1 393 ? 13.991 23.545 7.094 1.00 62.88 393 PRO A CA 1
ATOM 3307 C C . PRO A 1 393 ? 12.878 23.235 8.105 1.00 62.88 393 PRO A C 1
ATOM 3309 O O . PRO A 1 393 ? 13.145 22.912 9.262 1.00 62.88 393 PRO A O 1
ATOM 3312 N N . THR A 1 394 ? 11.620 23.271 7.662 1.00 64.75 394 THR A N 1
ATOM 3313 C CA . THR A 1 394 ? 10.476 22.806 8.456 1.00 64.75 394 THR A CA 1
ATOM 3314 C C . THR A 1 394 ? 10.396 21.279 8.398 1.00 64.75 394 THR A C 1
ATOM 3316 O O . THR A 1 394 ? 10.115 20.691 7.354 1.00 64.75 394 THR A O 1
ATOM 3319 N N . VAL A 1 395 ? 10.665 20.601 9.519 1.00 69.19 395 VAL A N 1
ATOM 3320 C CA . VAL A 1 395 ? 10.558 19.134 9.588 1.00 69.19 395 VAL A CA 1
ATOM 3321 C C . VAL A 1 395 ? 9.139 18.740 9.960 1.00 69.19 395 VAL A C 1
ATOM 3323 O O . VAL A 1 395 ? 8.621 19.124 11.012 1.00 69.19 395 VAL A O 1
ATOM 3326 N N . LYS A 1 396 ? 8.534 17.919 9.103 1.00 71.69 396 LYS A N 1
ATOM 3327 C CA . LYS A 1 396 ? 7.191 17.385 9.292 1.00 71.69 396 LYS A CA 1
ATOM 3328 C C . LYS A 1 396 ? 7.207 15.863 9.357 1.00 71.69 396 LYS A C 1
ATOM 3330 O O . LYS A 1 396 ? 7.882 15.210 8.564 1.00 71.69 396 LYS A O 1
ATOM 3335 N N . MET A 1 397 ? 6.426 15.296 10.274 1.00 71.06 397 MET A N 1
ATOM 3336 C CA . MET A 1 397 ? 6.239 13.849 10.391 1.00 71.06 397 MET A CA 1
ATOM 3337 C C . MET A 1 397 ? 4.870 13.429 9.852 1.00 71.06 397 MET A C 1
ATOM 3339 O O . MET A 1 397 ? 3.848 14.008 10.224 1.00 71.06 397 MET A O 1
ATOM 3343 N N . ILE A 1 398 ? 4.849 12.389 9.013 1.00 74.06 398 ILE A N 1
ATOM 3344 C CA . ILE A 1 398 ? 3.616 11.743 8.547 1.00 74.06 398 ILE A CA 1
ATOM 3345 C C . ILE A 1 398 ? 3.350 10.515 9.434 1.00 74.06 398 ILE A C 1
ATOM 3347 O O . ILE A 1 398 ? 4.210 9.631 9.490 1.00 74.06 398 ILE A O 1
ATOM 3351 N N . PRO A 1 399 ? 2.191 10.391 10.109 1.00 70.12 399 PRO A N 1
ATOM 3352 C CA . PRO A 1 399 ? 1.988 9.367 11.137 1.00 70.12 399 PRO A CA 1
ATOM 3353 C C . PRO A 1 399 ? 1.612 7.975 10.583 1.00 70.12 399 PRO A C 1
ATOM 3355 O O . PRO A 1 399 ? 0.883 7.223 11.220 1.00 70.12 399 PRO A O 1
ATOM 3358 N N . LEU A 1 400 ? 2.099 7.578 9.403 1.00 80.88 400 LEU A N 1
ATOM 3359 C CA . LEU A 1 400 ? 1.790 6.269 8.813 1.00 80.88 400 LEU A CA 1
ATOM 3360 C C . LEU A 1 400 ? 2.842 5.216 9.182 1.00 80.88 400 LEU A C 1
ATOM 3362 O O . LEU A 1 400 ? 3.853 5.015 8.507 1.00 80.88 400 LEU A O 1
ATOM 3366 N N . HIS A 1 401 ? 2.581 4.512 10.278 1.00 75.75 401 HIS A N 1
ATOM 3367 C CA . HIS A 1 401 ? 3.460 3.466 10.792 1.00 75.75 401 HIS A CA 1
ATOM 3368 C C . HIS A 1 401 ? 3.620 2.296 9.809 1.00 75.75 401 HIS A C 1
ATOM 3370 O O . HIS A 1 401 ? 2.629 1.765 9.311 1.00 75.75 401 HIS A O 1
ATOM 3376 N N . ASN A 1 402 ? 4.857 1.844 9.573 1.00 76.12 402 ASN A N 1
ATOM 3377 C CA . ASN A 1 402 ? 5.175 0.698 8.708 1.00 76.12 402 ASN A CA 1
ATOM 3378 C C . ASN A 1 402 ? 4.577 0.755 7.288 1.00 76.12 402 ASN A C 1
ATOM 3380 O O . ASN A 1 402 ? 4.474 -0.257 6.601 1.00 76.12 402 ASN A O 1
ATOM 3384 N N . PHE A 1 403 ? 4.234 1.949 6.805 1.00 81.88 403 PHE A N 1
ATOM 3385 C CA . PHE A 1 403 ? 3.587 2.127 5.505 1.00 81.88 403 PHE A CA 1
ATOM 3386 C C . PHE A 1 403 ? 4.433 1.616 4.332 1.00 81.88 403 PHE A C 1
ATOM 3388 O O . PHE A 1 403 ? 3.917 1.109 3.335 1.00 81.88 403 PHE A O 1
ATOM 3395 N N . THR A 1 404 ? 5.757 1.709 4.475 1.00 79.88 404 THR A N 1
ATOM 3396 C CA . THR A 1 404 ? 6.735 1.339 3.446 1.00 79.88 404 THR A CA 1
ATOM 3397 C C . THR A 1 404 ? 7.552 0.088 3.794 1.00 79.88 404 THR A C 1
ATOM 3399 O O . THR A 1 404 ? 8.527 -0.224 3.100 1.00 79.88 404 THR A O 1
ATOM 3402 N N . THR A 1 405 ? 7.204 -0.619 4.875 1.00 76.06 405 THR A N 1
ATOM 3403 C CA . THR A 1 405 ? 7.904 -1.830 5.325 1.00 76.06 405 THR A CA 1
ATOM 3404 C C . THR A 1 405 ? 7.077 -3.073 5.004 1.00 76.06 405 THR A C 1
ATOM 3406 O O . THR A 1 405 ? 5.876 -3.134 5.250 1.00 76.06 405 THR A O 1
ATOM 3409 N N . SER A 1 406 ? 7.715 -4.065 4.384 1.00 73.69 406 SER A N 1
ATOM 3410 C CA . SER A 1 406 ? 7.111 -5.372 4.105 1.00 73.69 406 SER A CA 1
ATOM 3411 C C . SER A 1 406 ? 7.270 -6.301 5.306 1.00 73.69 406 SER A C 1
ATOM 3413 O O . SER A 1 406 ? 8.258 -6.199 6.031 1.00 73.69 406 SER A O 1
ATOM 3415 N N . LYS A 1 407 ? 6.369 -7.275 5.460 1.00 67.25 407 LYS A N 1
ATOM 3416 C CA . LYS A 1 407 ? 6.465 -8.321 6.498 1.00 67.25 407 LYS A CA 1
ATOM 3417 C C . LYS A 1 407 ? 7.421 -9.464 6.126 1.00 67.25 407 LYS A C 1
ATOM 3419 O O . LYS A 1 407 ? 7.578 -10.407 6.894 1.00 67.25 407 LYS A O 1
ATOM 3424 N N . ILE A 1 408 ? 8.036 -9.399 4.945 1.00 60.88 408 ILE A N 1
ATOM 3425 C CA . ILE A 1 408 ? 8.973 -10.410 4.450 1.00 60.88 408 ILE A CA 1
ATOM 3426 C C . ILE A 1 408 ? 10.217 -10.408 5.354 1.00 60.88 408 ILE A C 1
ATOM 3428 O O . ILE A 1 408 ? 10.879 -9.368 5.448 1.00 60.88 408 ILE A O 1
ATOM 3432 N N . PRO A 1 409 ? 10.563 -11.534 6.004 1.00 51.81 409 PRO A N 1
ATOM 3433 C CA . PRO A 1 409 ? 11.740 -11.598 6.857 1.00 51.81 409 PRO A CA 1
ATOM 3434 C C . PRO A 1 409 ? 12.994 -11.340 6.017 1.00 51.81 409 PRO A C 1
ATOM 3436 O O . PRO A 1 409 ? 13.276 -12.052 5.049 1.00 51.81 409 PRO A O 1
ATOM 3439 N N . GLN A 1 410 ? 13.769 -10.316 6.384 1.00 49.00 410 GLN A N 1
ATOM 3440 C CA . GLN A 1 410 ? 15.111 -10.150 5.839 1.00 49.00 410 GLN A CA 1
ATOM 3441 C C . GLN A 1 410 ? 15.942 -11.334 6.333 1.00 49.00 410 GLN A C 1
ATOM 3443 O O . GLN A 1 410 ? 16.143 -11.491 7.533 1.00 49.00 410 GLN A O 1
ATOM 3448 N N . LYS A 1 411 ? 16.404 -12.196 5.420 1.00 44.00 411 LYS A N 1
ATOM 3449 C CA . LYS A 1 411 ? 17.345 -13.267 5.770 1.00 44.00 411 LYS A CA 1
ATOM 3450 C C . LYS A 1 411 ? 18.623 -12.625 6.319 1.00 44.00 411 LYS A C 1
ATOM 3452 O O . LYS A 1 411 ? 19.470 -12.183 5.540 1.00 44.00 411 LYS A O 1
ATOM 3457 N N . GLU A 1 412 ? 18.766 -12.575 7.640 1.00 34.38 412 GLU A N 1
ATOM 3458 C CA . GLU A 1 412 ? 20.025 -12.225 8.290 1.00 34.38 412 GLU A CA 1
ATOM 3459 C C . GLU A 1 412 ? 21.080 -13.255 7.877 1.00 34.38 412 GLU A C 1
ATOM 3461 O O . GLU A 1 412 ? 21.015 -14.439 8.214 1.00 34.38 412 GLU A O 1
ATOM 3466 N N . LYS A 1 413 ? 22.053 -12.826 7.069 1.00 37.16 413 LYS A N 1
ATOM 3467 C CA . LYS A 1 413 ? 23.166 -13.690 6.672 1.00 37.16 413 LYS A CA 1
ATOM 3468 C C . LYS A 1 413 ? 24.125 -13.819 7.861 1.00 37.16 413 LYS A C 1
ATOM 3470 O O . LYS A 1 413 ? 24.840 -12.869 8.171 1.00 37.16 413 LYS A O 1
ATOM 3475 N N . LYS A 1 414 ? 24.149 -15.001 8.497 1.00 32.44 414 LYS A N 1
ATOM 3476 C CA . LYS A 1 414 ? 25.110 -15.390 9.551 1.00 32.44 414 LYS A CA 1
ATOM 3477 C C . LYS A 1 414 ? 26.558 -15.066 9.138 1.00 32.44 414 LYS A C 1
ATOM 3479 O O . LYS A 1 414 ? 27.003 -15.387 8.037 1.00 32.44 414 LYS A O 1
ATOM 3484 N N . GLY A 1 415 ? 27.281 -14.412 10.047 1.00 38.22 415 GLY A N 1
ATOM 3485 C CA . GLY A 1 415 ? 28.483 -13.611 9.791 1.00 38.22 415 GLY A CA 1
ATOM 3486 C C . GLY A 1 415 ? 29.836 -14.323 9.659 1.00 38.22 415 GLY A C 1
ATOM 3487 O O . GLY A 1 415 ? 30.836 -13.729 10.049 1.00 38.22 415 GLY A O 1
ATOM 3488 N N . TRP A 1 416 ? 29.926 -15.537 9.104 1.00 40.94 416 TRP A N 1
ATOM 3489 C CA . TRP A 1 416 ? 31.207 -16.278 9.067 1.00 40.94 416 TRP A CA 1
ATOM 3490 C C . TRP A 1 416 ? 31.975 -16.262 7.721 1.00 40.94 416 TRP A C 1
ATOM 3492 O O . TRP A 1 416 ? 33.105 -16.728 7.655 1.00 40.94 416 TRP A O 1
ATOM 3502 N N . LEU A 1 417 ? 31.449 -15.656 6.645 1.00 36.31 417 LEU A N 1
ATOM 3503 C CA . LEU A 1 417 ? 32.087 -15.662 5.304 1.00 36.31 417 LEU A CA 1
ATOM 3504 C C . LEU A 1 417 ? 32.607 -14.284 4.828 1.00 36.31 417 LEU A C 1
ATOM 3506 O O . LEU A 1 417 ? 32.587 -13.967 3.644 1.00 36.31 417 LEU A O 1
ATOM 3510 N N . ASN A 1 418 ? 33.076 -13.414 5.726 1.00 47.16 418 ASN A N 1
ATOM 3511 C CA . ASN A 1 418 ? 33.243 -11.975 5.442 1.00 47.16 418 ASN A CA 1
ATOM 3512 C C . ASN A 1 418 ? 34.440 -11.526 4.572 1.00 47.16 418 ASN A C 1
ATOM 3514 O O . ASN A 1 418 ? 34.528 -10.334 4.283 1.00 47.16 418 ASN A O 1
ATOM 3518 N N . LYS A 1 419 ? 35.328 -12.417 4.101 1.00 46.22 419 LYS A N 1
ATOM 3519 C CA . LYS A 1 419 ? 36.508 -12.010 3.298 1.00 46.22 419 LYS A CA 1
ATOM 3520 C C . LYS A 1 419 ? 36.341 -12.203 1.779 1.00 46.22 419 LYS A C 1
ATOM 3522 O O . LYS A 1 419 ? 36.702 -11.310 1.024 1.00 46.22 419 LYS A O 1
ATOM 3527 N N . TYR A 1 420 ? 35.691 -13.284 1.336 1.00 50.50 420 TYR A N 1
ATOM 3528 C CA . TYR A 1 420 ? 35.358 -13.533 -0.085 1.00 50.50 420 TYR A CA 1
ATOM 3529 C C . TYR A 1 420 ? 34.010 -12.931 -0.520 1.00 50.50 420 TYR A C 1
ATOM 3531 O O . TYR A 1 420 ? 33.651 -12.936 -1.695 1.00 50.50 420 TYR A O 1
ATOM 3539 N N . ILE A 1 421 ? 33.263 -12.352 0.424 1.00 53.94 421 ILE A N 1
ATOM 3540 C CA . ILE A 1 421 ? 31.971 -11.712 0.171 1.00 53.94 421 ILE A CA 1
ATOM 3541 C C . ILE A 1 421 ? 32.082 -10.507 -0.771 1.00 53.94 421 ILE A C 1
ATOM 3543 O O . ILE A 1 421 ? 31.113 -10.231 -1.465 1.00 53.94 421 ILE A O 1
ATOM 3547 N N . PHE A 1 422 ? 33.204 -9.781 -0.820 1.00 48.81 422 PHE A N 1
ATOM 3548 C CA . PHE A 1 422 ? 33.297 -8.584 -1.664 1.00 48.81 422 PHE A CA 1
ATOM 3549 C C . PHE A 1 422 ? 33.353 -8.928 -3.153 1.00 48.81 422 PHE A C 1
ATOM 3551 O O . PHE A 1 422 ? 32.526 -8.432 -3.909 1.00 48.81 422 PHE A O 1
ATOM 3558 N N . THR A 1 423 ? 34.264 -9.811 -3.565 1.00 48.66 423 THR A N 1
ATOM 3559 C CA . THR A 1 423 ? 34.386 -10.237 -4.966 1.00 48.66 423 THR A CA 1
ATOM 3560 C C . THR A 1 423 ? 33.167 -11.036 -5.404 1.00 48.66 423 THR A C 1
ATOM 3562 O O . THR A 1 423 ? 32.649 -10.778 -6.480 1.00 48.66 423 THR A O 1
ATOM 3565 N N . ILE A 1 424 ? 32.622 -11.908 -4.546 1.00 55.72 424 ILE A N 1
ATOM 3566 C CA . ILE A 1 424 ? 31.393 -12.657 -4.846 1.00 55.72 424 ILE A CA 1
ATOM 3567 C C . ILE A 1 424 ? 30.172 -11.733 -4.899 1.00 55.72 424 ILE A C 1
ATOM 3569 O O . ILE A 1 424 ? 29.346 -11.902 -5.783 1.00 55.72 424 ILE A O 1
ATOM 3573 N N . LYS A 1 425 ? 30.031 -10.732 -4.017 1.00 54.56 425 LYS A N 1
ATOM 3574 C CA . LYS A 1 425 ? 28.924 -9.760 -4.115 1.00 54.56 425 LYS A CA 1
ATOM 3575 C C . LYS A 1 425 ? 29.094 -8.823 -5.299 1.00 54.56 425 LYS A C 1
ATOM 3577 O O . LYS A 1 425 ? 28.088 -8.481 -5.898 1.00 54.56 425 LYS A O 1
ATOM 3582 N N . LEU A 1 426 ? 30.314 -8.403 -5.629 1.00 51.25 426 LEU A N 1
ATOM 3583 C CA . LEU A 1 426 ? 30.596 -7.576 -6.802 1.00 51.25 426 LEU A CA 1
ATOM 3584 C C . LEU A 1 426 ? 30.301 -8.362 -8.084 1.00 51.25 426 LEU A C 1
ATOM 3586 O O . LEU A 1 426 ? 29.629 -7.847 -8.965 1.00 51.25 426 LEU A O 1
ATOM 3590 N N . PHE A 1 427 ? 30.696 -9.635 -8.134 1.00 54.56 427 PHE A N 1
ATOM 3591 C CA . PHE A 1 427 ? 30.370 -10.559 -9.216 1.00 54.56 427 PHE A CA 1
ATOM 3592 C C . PHE A 1 427 ? 28.857 -10.819 -9.291 1.00 54.56 427 PHE A C 1
ATOM 3594 O O . PHE A 1 427 ? 28.247 -10.614 -10.327 1.00 54.56 427 PHE A O 1
ATOM 3601 N N . GLN A 1 428 ? 28.190 -11.141 -8.181 1.00 56.50 428 GLN A N 1
ATOM 3602 C CA . GLN A 1 428 ? 26.727 -11.272 -8.144 1.00 56.50 428 GLN A CA 1
ATOM 3603 C C . GLN A 1 428 ? 26.018 -9.969 -8.546 1.00 56.50 428 GLN A C 1
ATOM 3605 O O . GLN A 1 428 ? 24.976 -10.018 -9.181 1.00 56.50 428 GLN A O 1
ATOM 3610 N N . LEU A 1 429 ? 26.570 -8.800 -8.213 1.00 56.38 429 LEU A N 1
ATOM 3611 C CA . LEU A 1 429 ? 26.017 -7.498 -8.588 1.00 56.38 429 LEU A CA 1
ATOM 3612 C C . LEU A 1 429 ? 26.212 -7.182 -10.080 1.00 56.38 429 LEU A C 1
ATOM 3614 O O . LEU A 1 429 ? 25.355 -6.512 -10.657 1.00 56.38 429 LEU A O 1
ATOM 3618 N N . LEU A 1 430 ? 27.326 -7.618 -10.673 1.00 55.75 430 LEU A N 1
ATOM 3619 C CA . LEU A 1 430 ? 27.675 -7.404 -12.081 1.00 55.75 430 LEU A CA 1
ATOM 3620 C C . LEU A 1 430 ? 26.982 -8.405 -13.015 1.00 55.75 430 LEU A C 1
ATOM 3622 O O . LEU A 1 430 ? 26.566 -8.013 -14.099 1.00 55.75 430 LEU A O 1
ATOM 3626 N N . PHE A 1 431 ? 26.833 -9.661 -12.582 1.00 54.69 431 PHE A N 1
ATOM 3627 C CA . PHE A 1 431 ? 26.385 -10.777 -13.422 1.00 54.69 431 PHE A CA 1
ATOM 3628 C C . PHE A 1 431 ? 24.954 -11.246 -13.137 1.00 54.69 431 PHE A C 1
ATOM 3630 O O . PHE A 1 431 ? 24.335 -11.838 -14.014 1.00 54.69 431 PHE A O 1
ATOM 3637 N N . ILE A 1 432 ? 24.398 -10.994 -11.942 1.00 57.62 432 ILE A N 1
ATOM 3638 C CA . ILE A 1 432 ? 23.051 -11.462 -11.583 1.00 57.62 432 ILE A CA 1
ATOM 3639 C C . ILE A 1 432 ? 22.112 -10.260 -11.398 1.00 57.62 432 ILE A C 1
ATOM 3641 O O . ILE A 1 432 ? 22.264 -9.486 -10.442 1.00 57.62 432 ILE A O 1
ATOM 3645 N N . PRO A 1 433 ? 21.116 -10.076 -12.283 1.00 60.53 433 PRO A N 1
ATOM 3646 C CA . PRO A 1 433 ? 20.074 -9.086 -12.059 1.00 60.53 433 PRO A CA 1
ATOM 3647 C C . PRO A 1 433 ? 19.318 -9.377 -10.759 1.00 60.53 433 PRO A C 1
ATOM 3649 O O . PRO A 1 433 ? 19.130 -10.521 -10.344 1.00 60.53 433 PRO A O 1
ATOM 3652 N N . HIS A 1 434 ? 18.937 -8.316 -10.047 1.00 60.75 434 HIS A N 1
ATOM 3653 C CA . HIS A 1 434 ? 18.336 -8.469 -8.726 1.00 60.75 434 HIS A CA 1
ATOM 3654 C C . HIS A 1 434 ? 16.951 -9.110 -8.863 1.00 60.75 434 HIS A C 1
ATOM 3656 O O . HIS A 1 434 ? 16.099 -8.581 -9.571 1.00 60.75 434 HIS A O 1
ATOM 3662 N N . SER A 1 435 ? 16.732 -10.241 -8.189 1.00 54.41 435 SER A N 1
ATOM 3663 C CA . SER A 1 435 ? 15.432 -10.912 -8.211 1.00 54.41 435 SER A CA 1
ATOM 3664 C C . SER A 1 435 ? 14.387 -10.151 -7.417 1.00 54.41 435 SER A C 1
ATOM 3666 O O . SER A 1 435 ? 14.670 -9.589 -6.356 1.00 54.41 435 SER A O 1
ATOM 3668 N N . TYR A 1 436 ? 13.150 -10.205 -7.906 1.00 59.84 436 TYR A N 1
ATOM 3669 C CA . TYR A 1 436 ? 11.985 -9.814 -7.130 1.00 59.84 436 TYR A CA 1
ATOM 3670 C C . TYR A 1 436 ? 11.823 -10.765 -5.940 1.00 59.84 436 TYR A C 1
ATOM 3672 O O . TYR A 1 436 ? 11.975 -11.980 -6.076 1.00 59.84 436 TYR A O 1
ATOM 3680 N N . LEU A 1 437 ? 11.543 -10.199 -4.763 1.00 55.19 437 LEU A N 1
ATOM 3681 C CA . LEU A 1 437 ? 11.365 -10.953 -3.515 1.00 55.19 437 LEU A CA 1
ATOM 3682 C C . LEU A 1 437 ? 10.049 -11.741 -3.482 1.00 55.19 437 LEU A C 1
ATOM 3684 O O . LEU A 1 437 ? 9.960 -12.752 -2.795 1.00 55.19 437 LEU A O 1
ATOM 3688 N N . VAL A 1 438 ? 9.033 -11.269 -4.203 1.00 57.88 438 VAL A N 1
ATOM 3689 C CA . VAL A 1 438 ? 7.688 -11.854 -4.258 1.00 57.88 438 VAL A CA 1
ATOM 3690 C C . VAL A 1 438 ? 7.234 -11.832 -5.713 1.00 57.88 438 VAL A C 1
ATOM 3692 O O . VAL A 1 438 ? 7.570 -10.903 -6.441 1.00 57.88 438 VAL A O 1
ATOM 3695 N N . SER A 1 439 ? 6.502 -12.852 -6.153 1.00 54.88 439 SER A N 1
ATOM 3696 C CA . SER A 1 439 ? 5.858 -12.894 -7.474 1.00 54.88 439 SER A CA 1
ATOM 3697 C C . SER A 1 439 ? 4.760 -11.813 -7.582 1.00 54.88 439 SER A C 1
ATOM 3699 O O . SER A 1 439 ? 4.169 -11.437 -6.569 1.00 54.88 439 SER A O 1
ATOM 3701 N N . TYR A 1 440 ? 4.469 -11.285 -8.780 1.00 54.34 440 TYR A N 1
ATOM 3702 C CA . TYR A 1 440 ? 3.340 -10.357 -8.989 1.00 54.34 440 TYR A CA 1
ATOM 3703 C C . TYR A 1 440 ? 1.997 -11.090 -9.192 1.00 54.34 440 TYR A C 1
ATOM 3705 O O . TYR A 1 440 ? 0.985 -10.501 -9.532 1.00 54.34 440 TYR A O 1
ATOM 3713 N N . SER A 1 441 ? 1.931 -12.366 -8.805 1.00 53.03 441 SER A N 1
ATOM 3714 C CA . SER A 1 441 ? 0.672 -13.064 -8.522 1.00 53.03 441 SER A CA 1
ATOM 3715 C C . SER A 1 441 ? -0.222 -12.261 -7.564 1.00 53.03 441 SER A C 1
ATOM 3717 O O . SER A 1 441 ? 0.224 -11.891 -6.471 1.00 53.03 441 SER A O 1
ATOM 3719 N N . ASN A 1 442 ? -1.495 -12.100 -7.929 1.00 54.03 442 ASN A N 1
ATOM 3720 C CA . ASN A 1 442 ? -2.560 -11.536 -7.088 1.00 54.03 442 ASN A CA 1
ATOM 3721 C C . ASN A 1 442 ? -3.008 -12.474 -5.953 1.00 54.03 442 ASN A C 1
ATOM 3723 O O . ASN A 1 442 ? -4.051 -12.251 -5.340 1.00 54.03 442 ASN A O 1
ATOM 3727 N N . ASP A 1 443 ? -2.231 -13.514 -5.645 1.00 57.19 443 ASP A N 1
ATOM 3728 C CA . ASP A 1 443 ? -2.505 -14.397 -4.520 1.00 57.19 443 ASP A CA 1
ATOM 3729 C C . ASP A 1 443 ? -2.598 -13.564 -3.238 1.00 57.19 443 ASP A C 1
ATOM 3731 O O . ASP A 1 443 ? -1.621 -12.939 -2.808 1.00 57.19 443 ASP A O 1
ATOM 3735 N N . ALA A 1 444 ? -3.772 -13.577 -2.600 1.00 57.50 444 ALA A N 1
ATOM 3736 C CA . ALA A 1 444 ? -4.064 -12.783 -1.406 1.00 57.50 444 ALA A CA 1
ATOM 3737 C C . ALA A 1 444 ? -3.001 -12.967 -0.301 1.00 57.50 444 ALA A C 1
ATOM 3739 O O . ALA A 1 444 ? -2.631 -12.024 0.405 1.00 57.50 444 ALA A O 1
ATOM 3740 N N . LYS A 1 445 ? -2.425 -14.174 -0.207 1.00 60.84 445 LYS A N 1
ATOM 3741 C CA . LYS A 1 445 ? -1.347 -14.509 0.732 1.00 60.84 445 LYS A CA 1
ATOM 3742 C C . LYS A 1 445 ? -0.047 -13.750 0.442 1.00 60.84 445 LYS A C 1
ATOM 3744 O O . LYS A 1 445 ? 0.580 -13.269 1.383 1.00 60.84 445 LYS A O 1
ATOM 3749 N N . ASN A 1 446 ? 0.324 -13.586 -0.826 1.00 62.59 446 ASN A N 1
ATOM 3750 C CA . ASN A 1 446 ? 1.520 -12.849 -1.247 1.00 62.59 446 ASN A CA 1
ATOM 3751 C C . ASN A 1 446 ? 1.309 -11.331 -1.146 1.00 62.59 446 ASN A C 1
ATOM 3753 O O . ASN A 1 446 ? 2.215 -10.612 -0.722 1.00 62.59 446 ASN A O 1
ATOM 3757 N N . LEU A 1 447 ? 0.099 -10.848 -1.452 1.00 67.50 447 LEU A N 1
ATOM 3758 C CA . LEU A 1 447 ? -0.250 -9.430 -1.331 1.00 67.50 447 LEU A CA 1
ATOM 3759 C C . LEU A 1 447 ? -0.164 -8.956 0.126 1.00 67.50 447 LEU A C 1
ATOM 3761 O O . LEU A 1 447 ? 0.448 -7.926 0.398 1.00 67.50 447 LEU A O 1
ATOM 3765 N N . SER A 1 448 ? -0.669 -9.754 1.073 1.00 67.44 448 SER A N 1
ATOM 3766 C CA . SER A 1 448 ? -0.672 -9.402 2.502 1.00 67.44 448 SER A CA 1
ATOM 3767 C C . SER A 1 448 ? 0.727 -9.261 3.141 1.00 67.44 448 SER A C 1
ATOM 3769 O O . SER A 1 448 ? 0.860 -8.688 4.229 1.00 67.44 448 SER A O 1
ATOM 3771 N N . GLN A 1 449 ? 1.777 -9.777 2.484 1.00 72.38 449 GLN A N 1
ATOM 3772 C CA . GLN A 1 449 ? 3.173 -9.689 2.933 1.00 72.38 449 GLN A CA 1
ATOM 3773 C C . GLN A 1 449 ? 3.892 -8.417 2.455 1.00 72.38 449 GLN A C 1
ATOM 3775 O O . GLN A 1 449 ? 4.910 -8.028 3.043 1.00 72.38 449 GLN A O 1
ATOM 3780 N N . LEU A 1 450 ? 3.384 -7.765 1.405 1.00 76.94 450 LEU A N 1
ATOM 3781 C CA . LEU A 1 450 ? 3.941 -6.526 0.857 1.00 76.94 450 LEU A CA 1
ATOM 3782 C C . LEU A 1 450 ? 3.651 -5.336 1.780 1.00 76.94 450 LEU A C 1
ATOM 3784 O O . LEU A 1 450 ? 2.791 -5.409 2.656 1.00 76.94 450 LEU A O 1
ATOM 3788 N N . SER A 1 451 ? 4.373 -4.226 1.606 1.00 83.25 451 SER A N 1
ATOM 3789 C CA . SER A 1 451 ? 4.087 -3.020 2.390 1.00 83.25 451 SER A CA 1
ATOM 3790 C C . SER A 1 451 ? 2.714 -2.444 2.018 1.00 83.25 451 SER A C 1
ATOM 3792 O O . SER A 1 451 ? 2.344 -2.524 0.842 1.00 83.25 451 SER A O 1
ATOM 3794 N N . PRO A 1 452 ? 1.984 -1.811 2.957 1.00 84.19 452 PRO A N 1
ATOM 3795 C CA . PRO A 1 452 ? 0.699 -1.174 2.669 1.00 84.19 452 PRO A CA 1
ATOM 3796 C C . PRO A 1 452 ? 0.741 -0.251 1.446 1.00 84.19 452 PRO A C 1
ATOM 3798 O O . PRO A 1 452 ? -0.146 -0.326 0.606 1.00 84.19 452 PRO A O 1
ATOM 3801 N N . LEU A 1 453 ? 1.823 0.520 1.270 1.00 87.19 453 LEU A N 1
ATOM 3802 C CA . LEU A 1 453 ? 2.040 1.347 0.078 1.00 87.19 453 LEU A CA 1
ATOM 3803 C C . LEU A 1 453 ? 1.951 0.555 -1.237 1.00 87.19 453 LEU A C 1
ATOM 3805 O O . LEU A 1 453 ? 1.267 0.976 -2.161 1.00 87.19 453 LEU A O 1
ATOM 3809 N N . VAL A 1 454 ? 2.626 -0.595 -1.331 1.00 83.25 454 VAL A N 1
ATOM 3810 C CA . VAL A 1 454 ? 2.650 -1.392 -2.569 1.00 83.25 454 VAL A CA 1
ATOM 3811 C C . VAL A 1 454 ? 1.297 -2.054 -2.801 1.00 83.25 454 VAL A C 1
ATOM 3813 O O . VAL A 1 454 ? 0.868 -2.166 -3.943 1.00 83.25 454 VAL A O 1
ATOM 3816 N N . GLN A 1 455 ? 0.623 -2.481 -1.730 1.00 84.06 455 GLN A N 1
ATOM 3817 C CA . GLN A 1 455 ? -0.717 -3.055 -1.835 1.00 84.06 455 GLN A CA 1
ATOM 3818 C C . GLN A 1 455 ? -1.712 -2.028 -2.383 1.00 84.06 455 GLN A C 1
ATOM 3820 O O . GLN A 1 455 ? -2.454 -2.350 -3.299 1.00 84.06 455 GLN A O 1
ATOM 3825 N N . ILE A 1 456 ? -1.676 -0.789 -1.883 1.00 84.44 456 ILE A N 1
ATOM 3826 C CA . ILE A 1 456 ? -2.549 0.289 -2.359 1.00 84.44 456 ILE A CA 1
ATOM 3827 C C . ILE A 1 456 ? -2.276 0.609 -3.829 1.00 84.44 456 ILE A C 1
ATOM 3829 O O . ILE A 1 456 ? -3.214 0.625 -4.609 1.00 84.44 456 ILE A O 1
ATOM 3833 N N . ILE A 1 457 ? -1.009 0.779 -4.228 1.00 83.25 457 ILE A N 1
ATOM 3834 C CA . ILE A 1 457 ? -0.647 1.065 -5.631 1.00 83.25 457 ILE A CA 1
ATOM 3835 C C . ILE A 1 457 ? -1.116 -0.047 -6.581 1.00 83.25 457 ILE A C 1
ATOM 3837 O O . ILE A 1 457 ? -1.390 0.212 -7.743 1.00 83.25 457 ILE A O 1
ATOM 3841 N N . ARG A 1 458 ? -1.191 -1.299 -6.112 1.00 79.62 458 ARG A N 1
ATOM 3842 C CA . ARG A 1 458 ? -1.702 -2.418 -6.918 1.00 79.62 458 ARG A CA 1
ATOM 3843 C C . ARG A 1 458 ? -3.228 -2.487 -6.975 1.00 79.62 458 ARG A C 1
ATOM 3845 O O . ARG A 1 458 ? -3.749 -3.102 -7.897 1.00 79.62 458 ARG A O 1
ATOM 3852 N N . LEU A 1 459 ? -3.917 -1.966 -5.960 1.00 76.38 459 LEU A N 1
ATOM 3853 C CA . LEU A 1 459 ? -5.377 -2.003 -5.858 1.00 76.38 459 LEU A CA 1
ATOM 3854 C C . LEU A 1 459 ? -6.032 -0.766 -6.481 1.00 76.38 459 LEU A C 1
ATOM 3856 O O . LEU A 1 459 ? -7.159 -0.865 -6.957 1.00 76.38 459 LEU A O 1
ATOM 3860 N N . ASP A 1 460 ? -5.351 0.378 -6.450 1.00 75.75 460 ASP A N 1
ATOM 3861 C CA . ASP A 1 460 ? -5.821 1.612 -7.065 1.00 75.75 460 ASP A CA 1
ATOM 3862 C C . ASP A 1 460 ? -5.570 1.579 -8.575 1.00 75.75 460 ASP A C 1
ATOM 3864 O O . ASP A 1 460 ? -4.445 1.385 -9.033 1.00 75.75 460 ASP A O 1
ATOM 3868 N N . ASN A 1 461 ? -6.636 1.778 -9.346 1.00 67.62 461 ASN A N 1
ATOM 3869 C CA . ASN A 1 461 ? -6.561 1.896 -10.800 1.00 67.62 461 ASN A CA 1
ATOM 3870 C C . ASN A 1 461 ? -6.397 3.358 -11.254 1.00 67.62 461 ASN A C 1
ATOM 3872 O O . ASN A 1 461 ? -6.267 3.606 -12.451 1.00 67.62 461 ASN A O 1
ATOM 3876 N N . SER A 1 462 ? -6.456 4.324 -10.327 1.00 70.00 462 SER A N 1
ATOM 3877 C CA . SER A 1 462 ? -6.328 5.755 -10.602 1.00 70.00 462 SER A CA 1
ATOM 3878 C C . SER A 1 462 ? -4.929 6.278 -10.266 1.00 70.00 462 SER A C 1
ATOM 3880 O O . SER A 1 462 ? -4.412 6.067 -9.172 1.00 70.00 462 SER A O 1
ATOM 3882 N N . ASP A 1 463 ? -4.329 7.031 -11.192 1.00 71.12 463 ASP A N 1
ATOM 3883 C CA . ASP A 1 463 ? -3.036 7.695 -10.964 1.00 71.12 463 ASP A CA 1
ATOM 3884 C C . ASP A 1 463 ? -3.144 8.885 -9.981 1.00 71.12 463 ASP A C 1
ATOM 3886 O O . ASP A 1 463 ? -2.133 9.430 -9.532 1.00 71.12 463 ASP A O 1
ATOM 3890 N N . ASP A 1 464 ? -4.366 9.269 -9.592 1.00 75.50 464 ASP A N 1
ATOM 3891 C CA . ASP A 1 464 ? -4.657 10.408 -8.713 1.00 75.50 464 ASP A CA 1
ATOM 3892 C C . ASP A 1 464 ? -3.986 10.301 -7.340 1.00 75.50 464 ASP A C 1
ATOM 3894 O O . ASP A 1 464 ? -3.682 11.316 -6.709 1.00 75.50 464 ASP A O 1
ATOM 3898 N N . ILE A 1 465 ? -3.731 9.080 -6.862 1.00 78.44 465 ILE A N 1
ATOM 3899 C CA . ILE A 1 465 ? -3.124 8.854 -5.549 1.00 78.44 465 ILE A CA 1
ATOM 3900 C C . ILE A 1 465 ? -1.705 9.422 -5.447 1.00 78.44 465 ILE A C 1
ATOM 3902 O O . ILE A 1 465 ? -1.265 9.817 -4.363 1.00 78.44 465 ILE A O 1
ATOM 3906 N N . PHE A 1 466 ? -0.996 9.512 -6.575 1.00 80.50 466 PHE A N 1
ATOM 3907 C CA . PHE A 1 466 ? 0.354 10.064 -6.637 1.00 80.50 466 PHE A CA 1
ATOM 3908 C C . PHE A 1 466 ? 0.384 11.590 -6.513 1.00 80.50 466 PHE A C 1
ATOM 3910 O O . PHE A 1 466 ? 1.431 12.138 -6.176 1.00 80.50 466 PHE A O 1
ATOM 3917 N N . ASN A 1 467 ? -0.756 12.269 -6.688 1.00 77.56 467 ASN A N 1
ATOM 3918 C CA . ASN A 1 467 ? -0.872 13.714 -6.471 1.00 77.56 467 ASN A CA 1
ATOM 3919 C C . ASN A 1 467 ? -0.867 14.091 -4.981 1.00 77.56 467 ASN A C 1
ATOM 3921 O O . ASN A 1 467 ? -0.815 15.273 -4.639 1.00 77.56 467 ASN A O 1
ATOM 3925 N N . ASN A 1 468 ? -0.945 13.111 -4.076 1.00 79.81 468 ASN A N 1
ATOM 3926 C CA . ASN A 1 468 ? -0.962 13.382 -2.651 1.00 79.81 468 ASN A CA 1
ATOM 3927 C C . ASN A 1 468 ? 0.459 13.572 -2.072 1.00 79.81 468 ASN A C 1
ATOM 3929 O O . ASN A 1 468 ? 1.323 12.717 -2.300 1.00 79.81 468 ASN A O 1
ATOM 3933 N N . PRO A 1 469 ? 0.701 14.602 -1.231 1.00 77.44 469 PRO A N 1
ATOM 3934 C CA . PRO A 1 469 ? 2.010 14.836 -0.613 1.00 77.44 469 PRO A CA 1
ATOM 3935 C C . PRO A 1 469 ? 2.510 13.658 0.235 1.00 77.44 469 PRO A C 1
ATOM 3937 O O . PRO A 1 469 ? 3.715 13.440 0.342 1.00 77.44 469 PRO A O 1
ATOM 3940 N N . VAL A 1 470 ? 1.613 12.854 0.818 1.00 80.44 470 VAL A N 1
ATOM 3941 C CA . VAL A 1 470 ? 1.989 11.644 1.562 1.00 80.44 470 VAL A CA 1
ATOM 3942 C C . VAL A 1 470 ? 2.603 10.593 0.642 1.00 80.44 470 VAL A C 1
ATOM 3944 O O . VAL A 1 470 ? 3.588 9.944 1.011 1.00 80.44 470 VAL A O 1
ATOM 3947 N N . MET A 1 471 ? 2.049 10.436 -0.561 1.00 84.62 471 MET A N 1
ATOM 3948 C CA . MET A 1 471 ? 2.567 9.495 -1.546 1.00 84.62 471 MET A CA 1
ATOM 3949 C C . MET A 1 471 ? 3.889 9.997 -2.133 1.00 84.62 471 MET A C 1
ATOM 3951 O O . MET A 1 471 ? 4.853 9.230 -2.196 1.00 84.62 471 MET A O 1
ATOM 3955 N N . GLU A 1 472 ? 3.983 11.294 -2.449 1.00 82.12 472 GLU A N 1
ATOM 3956 C CA . GLU A 1 472 ? 5.241 11.937 -2.851 1.00 82.12 472 GLU A CA 1
ATOM 3957 C C . GLU A 1 472 ? 6.335 11.708 -1.798 1.00 82.12 472 GLU A C 1
ATOM 3959 O O . GLU A 1 472 ? 7.456 11.310 -2.130 1.00 82.12 472 GLU A O 1
ATOM 3964 N N . ALA A 1 473 ? 6.003 11.864 -0.512 1.00 81.06 473 ALA A N 1
ATOM 3965 C CA . ALA A 1 473 ? 6.943 11.657 0.580 1.00 81.06 473 ALA A CA 1
ATOM 3966 C C . ALA A 1 473 ? 7.444 10.219 0.683 1.00 81.06 473 ALA A C 1
ATOM 3968 O O . ALA A 1 473 ? 8.644 9.980 0.853 1.00 81.06 473 ALA A O 1
ATOM 3969 N N . ALA A 1 474 ? 6.535 9.253 0.565 1.00 84.06 474 ALA A N 1
ATOM 3970 C CA . ALA A 1 474 ? 6.880 7.844 0.636 1.00 84.06 474 ALA A CA 1
ATOM 3971 C C . ALA A 1 474 ? 7.747 7.402 -0.558 1.00 84.06 474 ALA A C 1
ATOM 3973 O O . ALA A 1 474 ? 8.705 6.641 -0.375 1.00 84.06 474 ALA A O 1
ATOM 3974 N N . ILE A 1 475 ? 7.465 7.920 -1.760 1.00 84.31 475 ILE A N 1
ATOM 3975 C CA . ILE A 1 475 ? 8.272 7.682 -2.964 1.00 84.31 475 ILE A CA 1
ATOM 3976 C C . ILE A 1 475 ? 9.649 8.327 -2.818 1.00 84.31 475 ILE A C 1
ATOM 3978 O O . ILE A 1 475 ? 10.656 7.649 -3.020 1.00 84.31 475 ILE A O 1
ATOM 3982 N N . ASN A 1 476 ? 9.720 9.594 -2.399 1.00 83.25 476 ASN A N 1
ATOM 3983 C CA . ASN A 1 476 ? 10.980 10.304 -2.175 1.00 83.25 476 ASN A CA 1
ATOM 3984 C C . ASN A 1 476 ? 11.853 9.575 -1.139 1.00 83.25 476 ASN A C 1
ATOM 3986 O O . ASN A 1 476 ? 13.044 9.377 -1.362 1.00 83.25 476 ASN A O 1
ATOM 3990 N N . TYR A 1 477 ? 11.255 9.049 -0.065 1.00 81.94 477 TYR A N 1
ATOM 3991 C CA . TYR A 1 477 ? 11.966 8.250 0.936 1.00 81.94 477 TYR A CA 1
ATOM 3992 C C . TYR A 1 477 ? 12.603 6.974 0.356 1.00 81.94 477 TYR A C 1
ATOM 3994 O O . TYR A 1 477 ? 13.737 6.628 0.697 1.00 81.94 477 TYR A O 1
ATOM 4002 N N . LYS A 1 478 ? 11.892 6.255 -0.524 1.00 82.56 478 LYS A N 1
ATOM 4003 C CA . LYS A 1 478 ? 12.375 4.992 -1.117 1.00 82.56 478 LYS A CA 1
ATOM 4004 C C . LYS A 1 478 ? 13.224 5.183 -2.372 1.00 82.56 478 LYS A C 1
ATOM 4006 O O . LYS A 1 478 ? 14.022 4.299 -2.696 1.00 82.56 478 LYS A O 1
ATOM 4011 N N . TRP A 1 479 ? 13.110 6.324 -3.049 1.00 82.44 479 TRP A N 1
ATOM 4012 C CA . TRP A 1 479 ? 13.817 6.602 -4.295 1.00 82.44 479 TRP A CA 1
ATOM 4013 C C . TRP A 1 479 ? 15.340 6.459 -4.171 1.00 82.44 479 TRP A C 1
ATOM 4015 O O . TRP A 1 479 ? 15.908 5.746 -4.991 1.00 82.44 479 TRP A O 1
ATOM 4025 N N . PRO A 1 480 ? 16.041 6.991 -3.147 1.00 75.31 480 PRO A N 1
ATOM 4026 C CA . PRO A 1 480 ? 17.486 6.802 -3.006 1.00 75.31 480 PRO A CA 1
ATOM 4027 C C . PRO A 1 480 ? 17.934 5.336 -2.959 1.00 75.31 480 PRO A C 1
ATOM 4029 O O . PRO A 1 480 ? 19.026 5.023 -3.433 1.00 75.31 480 PRO A O 1
ATOM 4032 N N . SER A 1 481 ? 17.111 4.442 -2.400 1.00 73.94 481 SER A N 1
ATOM 4033 C CA . SER A 1 481 ? 17.392 3.003 -2.359 1.00 73.94 481 SER A CA 1
ATOM 4034 C C . SER A 1 481 ? 17.191 2.339 -3.724 1.00 73.94 481 SER A C 1
ATOM 4036 O O . SER A 1 481 ? 17.985 1.479 -4.096 1.00 73.94 481 SER A O 1
ATOM 4038 N N . ALA A 1 482 ? 16.170 2.752 -4.479 1.00 79.62 482 ALA A N 1
ATOM 4039 C CA . ALA A 1 482 ? 15.858 2.204 -5.801 1.00 79.62 482 ALA A CA 1
ATOM 4040 C C . ALA A 1 482 ? 16.719 2.805 -6.929 1.00 79.62 482 ALA A C 1
ATOM 4042 O O . ALA A 1 482 ? 17.082 2.118 -7.881 1.00 79.62 482 ALA A O 1
ATOM 4043 N N . ARG A 1 483 ? 17.104 4.077 -6.810 1.00 80.00 483 ARG A N 1
ATOM 4044 C CA . ARG A 1 483 ? 17.780 4.866 -7.848 1.00 80.00 483 ARG A CA 1
ATOM 4045 C C . ARG A 1 483 ? 19.054 4.209 -8.363 1.00 80.00 483 ARG A C 1
ATOM 4047 O O . ARG A 1 483 ? 19.302 4.224 -9.560 1.00 80.00 483 ARG A O 1
ATOM 4054 N N . ASN A 1 484 ? 19.861 3.621 -7.482 1.00 78.31 484 ASN A N 1
ATOM 4055 C CA . ASN A 1 484 ? 21.118 2.989 -7.890 1.00 78.31 484 ASN A CA 1
ATOM 4056 C C . ASN A 1 484 ? 20.891 1.777 -8.805 1.00 78.31 484 ASN A C 1
ATOM 4058 O O . ASN A 1 484 ? 21.708 1.522 -9.684 1.00 78.31 484 ASN A O 1
ATOM 4062 N N . TYR A 1 485 ? 19.794 1.043 -8.607 1.00 80.62 485 TYR A N 1
ATOM 4063 C CA . TYR A 1 485 ? 19.428 -0.074 -9.472 1.00 80.62 485 TYR A CA 1
ATOM 4064 C C . TYR A 1 485 ? 19.056 0.423 -10.875 1.00 80.62 485 TYR A C 1
ATOM 4066 O O . TYR A 1 485 ? 19.617 -0.066 -11.853 1.00 80.62 485 TYR A O 1
ATOM 4074 N N . PHE A 1 486 ? 18.197 1.445 -10.966 1.00 82.75 486 PHE A N 1
ATOM 4075 C CA . PHE A 1 486 ? 17.778 2.022 -12.247 1.00 82.75 486 PHE A CA 1
ATOM 4076 C C . PHE A 1 486 ? 18.916 2.735 -12.987 1.00 82.75 486 PHE A C 1
ATOM 4078 O O . PHE A 1 486 ? 19.079 2.535 -14.184 1.00 82.75 486 PHE A O 1
ATOM 4085 N N . LEU A 1 487 ? 19.756 3.506 -12.285 1.00 84.06 487 LEU A N 1
ATOM 4086 C CA . LEU A 1 487 ? 20.929 4.142 -12.895 1.00 84.06 487 LEU A CA 1
ATOM 4087 C C . LEU A 1 487 ? 21.924 3.109 -13.428 1.00 84.06 487 LEU A C 1
ATOM 4089 O O . LEU A 1 487 ? 22.530 3.327 -14.469 1.00 84.06 487 LEU A O 1
ATOM 4093 N N . ARG A 1 488 ? 22.091 1.973 -12.743 1.00 83.69 488 ARG A N 1
ATOM 4094 C CA . ARG A 1 488 ? 22.943 0.890 -13.241 1.00 83.69 488 ARG A CA 1
ATOM 4095 C C . ARG A 1 488 ? 22.397 0.306 -14.543 1.00 83.69 488 ARG A C 1
ATOM 4097 O O . ARG A 1 488 ? 23.180 0.126 -15.465 1.00 83.69 488 ARG A O 1
ATOM 4104 N N . LEU A 1 489 ? 21.093 0.029 -14.619 1.00 86.31 489 LEU A N 1
ATOM 4105 C CA . LEU A 1 489 ? 20.460 -0.435 -15.860 1.00 86.31 489 LEU A CA 1
ATOM 4106 C C . LEU A 1 489 ? 20.650 0.579 -16.992 1.00 86.31 489 LEU A C 1
ATOM 4108 O O . LEU A 1 489 ? 21.074 0.200 -18.076 1.00 86.31 489 LEU A O 1
ATOM 4112 N N . PHE A 1 490 ? 20.465 1.868 -16.702 1.00 89.56 490 PHE A N 1
ATOM 4113 C CA . PHE A 1 490 ? 20.696 2.948 -17.660 1.00 89.56 490 PHE A CA 1
ATOM 4114 C C . PHE A 1 490 ? 22.138 2.985 -18.195 1.00 89.56 490 PHE A C 1
ATOM 4116 O O . PHE A 1 490 ? 22.347 3.091 -19.399 1.00 89.56 490 PHE A O 1
ATOM 4123 N N . PHE A 1 491 ? 23.150 2.851 -17.331 1.00 88.94 491 PHE A N 1
ATOM 4124 C CA . PHE A 1 491 ? 24.547 2.811 -17.783 1.00 88.94 491 PHE A CA 1
ATOM 4125 C C . PHE A 1 491 ? 24.888 1.538 -18.569 1.00 88.94 491 PHE A C 1
ATOM 4127 O O . PHE A 1 491 ? 25.658 1.614 -19.524 1.00 88.94 491 PHE A O 1
ATOM 4134 N N . ILE A 1 492 ? 24.321 0.387 -18.192 1.00 90.38 492 ILE A N 1
ATOM 4135 C CA . ILE A 1 492 ? 24.463 -0.871 -18.945 1.00 90.38 492 ILE A CA 1
ATOM 4136 C C . ILE A 1 492 ? 23.882 -0.706 -20.351 1.00 90.38 492 ILE A C 1
ATOM 4138 O O . ILE A 1 492 ? 24.530 -1.082 -21.323 1.00 90.38 492 ILE A O 1
ATOM 4142 N N . TYR A 1 493 ? 22.709 -0.082 -20.452 1.00 93.69 493 TYR A N 1
ATOM 4143 C CA . TYR A 1 493 ? 22.069 0.228 -21.721 1.00 93.69 493 TYR A CA 1
ATOM 4144 C C . TYR A 1 493 ? 22.908 1.180 -22.592 1.00 93.69 493 TYR A C 1
ATOM 4146 O O . TYR A 1 493 ? 23.145 0.899 -23.764 1.00 93.69 493 TYR A O 1
ATOM 4154 N N . ILE A 1 494 ? 23.437 2.270 -22.022 1.00 93.50 494 ILE A N 1
ATOM 4155 C CA . ILE A 1 494 ? 24.324 3.188 -22.758 1.00 93.50 494 ILE A CA 1
ATOM 4156 C C . ILE A 1 494 ? 25.549 2.446 -23.297 1.00 93.50 494 ILE A C 1
ATOM 4158 O O . ILE A 1 494 ? 25.915 2.626 -24.456 1.00 93.50 494 ILE A O 1
ATOM 4162 N N . LEU A 1 495 ? 26.184 1.608 -22.471 1.00 94.19 495 LEU A N 1
ATOM 4163 C CA . LEU A 1 495 ? 27.348 0.835 -22.898 1.00 94.19 495 LEU A CA 1
ATOM 4164 C C . LEU A 1 495 ? 26.984 -0.122 -24.041 1.00 94.19 495 LEU A C 1
ATOM 4166 O O . LEU A 1 495 ? 27.725 -0.209 -25.014 1.00 94.19 495 LEU A O 1
ATOM 4170 N N . PHE A 1 496 ? 25.827 -0.779 -23.953 1.00 95.31 496 PHE A N 1
ATOM 4171 C CA . PHE A 1 496 ? 25.293 -1.641 -25.005 1.00 95.31 496 PHE A CA 1
ATOM 4172 C C . PHE A 1 496 ? 25.089 -0.887 -26.329 1.00 95.31 496 PHE A C 1
ATOM 4174 O O . PHE A 1 496 ? 25.594 -1.325 -27.365 1.00 95.31 496 PHE A O 1
ATOM 4181 N N . ALA A 1 497 ? 24.440 0.280 -26.292 1.00 95.31 497 ALA A N 1
ATOM 4182 C CA . ALA A 1 497 ? 24.194 1.103 -27.475 1.00 95.31 497 ALA A CA 1
ATOM 4183 C C . ALA A 1 497 ? 25.490 1.665 -28.089 1.00 95.31 497 ALA A C 1
ATOM 4185 O O . ALA A 1 497 ? 25.645 1.669 -29.310 1.00 95.31 497 ALA A O 1
ATOM 4186 N N . ILE A 1 498 ? 26.455 2.088 -27.261 1.00 95.12 498 ILE A N 1
ATOM 4187 C CA . ILE A 1 498 ? 27.777 2.538 -27.731 1.00 95.12 498 ILE A CA 1
ATOM 4188 C C . ILE A 1 498 ? 28.535 1.380 -28.382 1.00 95.12 498 ILE A C 1
ATOM 4190 O O . ILE A 1 498 ? 29.119 1.566 -29.448 1.00 95.12 498 ILE A O 1
ATOM 4194 N N . CYS A 1 499 ? 28.517 0.187 -27.779 1.00 95.19 499 CYS A N 1
ATOM 4195 C CA . CYS A 1 499 ? 29.149 -0.989 -28.369 1.00 95.19 499 CYS A CA 1
ATOM 4196 C C . CYS A 1 499 ? 28.568 -1.287 -29.756 1.00 95.19 499 CYS A C 1
ATOM 4198 O O . CYS A 1 499 ? 29.328 -1.448 -30.708 1.00 95.19 499 CYS A O 1
ATOM 4200 N N . PHE A 1 500 ? 27.239 -1.287 -29.888 1.00 94.88 500 PHE A N 1
ATOM 4201 C CA . PHE A 1 500 ? 26.573 -1.469 -31.177 1.00 94.88 500 PHE A CA 1
ATOM 4202 C C . PHE A 1 500 ? 27.001 -0.407 -32.201 1.00 94.88 500 PHE A C 1
ATOM 4204 O O . PHE A 1 500 ? 27.389 -0.753 -33.315 1.00 94.88 500 PHE A O 1
ATOM 4211 N N . ALA A 1 501 ? 27.000 0.872 -31.811 1.00 94.25 501 ALA A N 1
ATOM 4212 C CA . ALA A 1 501 ? 27.365 1.984 -32.687 1.00 94.25 501 ALA A CA 1
ATOM 4213 C C . ALA A 1 501 ? 28.815 1.900 -33.184 1.00 94.25 501 ALA A C 1
ATOM 4215 O O . ALA A 1 501 ? 29.075 2.141 -34.360 1.00 94.25 501 ALA A O 1
ATOM 4216 N N . VAL A 1 502 ? 29.759 1.534 -32.310 1.00 92.25 502 VAL A N 1
ATOM 4217 C CA . VAL A 1 502 ? 31.176 1.389 -32.676 1.00 92.25 502 VAL A CA 1
ATOM 4218 C C . VAL A 1 502 ? 31.365 0.226 -33.649 1.00 92.25 502 VAL A C 1
ATOM 4220 O O . VAL A 1 502 ? 32.021 0.402 -34.676 1.00 92.25 502 VAL A O 1
ATOM 4223 N N . ILE A 1 503 ? 30.763 -0.942 -33.383 1.00 91.00 503 ILE A N 1
ATOM 4224 C CA . ILE A 1 503 ? 30.904 -2.094 -34.288 1.00 91.00 503 ILE A CA 1
ATOM 4225 C C . ILE A 1 503 ? 30.251 -1.790 -35.637 1.00 91.00 503 ILE A C 1
ATOM 4227 O O . ILE A 1 503 ? 30.886 -1.972 -36.671 1.00 91.00 503 ILE A O 1
ATOM 4231 N N . CYS A 1 504 ? 29.031 -1.251 -35.644 1.00 90.12 504 CYS A N 1
ATOM 4232 C CA . CYS A 1 504 ? 28.356 -0.874 -36.884 1.00 90.12 504 CYS A CA 1
ATOM 4233 C C . CYS A 1 504 ? 29.131 0.197 -37.657 1.00 90.12 504 CYS A C 1
ATOM 4235 O O . CYS A 1 504 ? 29.285 0.077 -38.867 1.00 90.12 504 CYS A O 1
ATOM 4237 N N . GLY A 1 505 ? 29.679 1.204 -36.969 1.00 88.00 505 GLY A N 1
ATOM 4238 C CA . GLY A 1 505 ? 30.513 2.234 -37.584 1.00 88.00 505 GLY A CA 1
ATOM 4239 C C . GLY A 1 505 ? 31.733 1.634 -38.281 1.00 88.00 505 GLY A C 1
ATOM 4240 O O . GLY A 1 505 ? 31.968 1.916 -39.454 1.00 88.00 505 GLY A O 1
ATOM 4241 N N . THR A 1 506 ? 32.460 0.738 -37.604 1.00 87.75 506 THR A N 1
ATOM 4242 C CA . THR A 1 506 ? 33.616 0.037 -38.201 1.00 87.75 506 THR A CA 1
ATOM 4243 C C . THR A 1 506 ? 33.251 -0.892 -39.358 1.00 87.75 506 THR A C 1
ATOM 4245 O O . THR A 1 506 ? 34.002 -0.952 -40.330 1.00 87.75 506 THR A O 1
ATOM 4248 N N . TYR A 1 507 ? 32.092 -1.551 -39.294 1.00 86.19 507 TYR A N 1
ATOM 4249 C CA . TYR A 1 507 ? 31.545 -2.352 -40.391 1.00 86.19 507 TYR A CA 1
ATOM 4250 C C . TYR A 1 507 ? 31.230 -1.479 -41.617 1.00 86.19 507 TYR A C 1
ATOM 4252 O O . TYR A 1 507 ? 31.673 -1.782 -42.720 1.00 86.19 507 TYR A O 1
ATOM 4260 N N . THR A 1 508 ? 30.534 -0.351 -41.429 1.00 85.25 508 THR A N 1
ATOM 4261 C CA . THR A 1 508 ? 30.181 0.569 -42.529 1.00 85.25 508 THR A CA 1
ATOM 4262 C C . THR A 1 508 ? 31.378 1.313 -43.115 1.00 85.25 508 THR A C 1
ATOM 4264 O O . THR A 1 508 ? 31.361 1.671 -44.287 1.00 85.25 508 THR A O 1
ATOM 4267 N N . ALA A 1 509 ? 32.420 1.544 -42.314 1.00 84.75 509 ALA A N 1
ATOM 4268 C CA . ALA A 1 509 ? 33.646 2.200 -42.752 1.00 84.75 509 ALA A CA 1
ATOM 4269 C C . ALA A 1 509 ? 34.629 1.244 -43.451 1.00 84.75 509 ALA A C 1
ATOM 4271 O O . ALA A 1 509 ? 35.693 1.698 -43.863 1.00 84.75 509 ALA A O 1
ATOM 4272 N N . HIS A 1 510 ? 34.304 -0.054 -43.555 1.00 83.12 510 HIS A N 1
ATOM 4273 C CA . HIS A 1 510 ? 35.182 -1.087 -44.119 1.00 83.12 510 HIS A CA 1
ATOM 4274 C C . HIS A 1 510 ? 36.592 -1.058 -43.506 1.00 83.12 510 HIS A C 1
ATOM 4276 O O . HIS A 1 510 ? 37.599 -1.129 -44.207 1.00 83.12 510 HIS A O 1
ATOM 4282 N N . LEU A 1 511 ? 36.668 -0.896 -42.178 1.00 79.81 511 LEU A N 1
ATOM 4283 C CA . LEU A 1 511 ? 37.937 -0.660 -41.496 1.00 79.81 511 LEU A CA 1
ATOM 4284 C C . LEU A 1 511 ? 38.860 -1.886 -41.606 1.00 79.81 511 LEU A C 1
ATOM 4286 O O . LEU A 1 511 ? 38.565 -2.954 -41.061 1.00 79.81 511 LEU A O 1
ATOM 4290 N N . GLU A 1 512 ? 40.012 -1.695 -42.244 1.00 78.44 512 GLU A N 1
ATOM 4291 C CA . GLU A 1 512 ? 41.116 -2.650 -42.232 1.00 78.44 512 GLU A CA 1
ATOM 4292 C C . GLU A 1 512 ? 41.951 -2.433 -40.965 1.00 78.44 512 GLU A C 1
ATOM 4294 O O . GLU A 1 512 ? 42.626 -1.417 -40.794 1.00 78.44 512 GLU A O 1
ATOM 4299 N N . ALA A 1 513 ? 41.857 -3.374 -40.026 1.00 71.88 513 ALA A N 1
ATOM 4300 C CA . ALA A 1 513 ? 42.567 -3.312 -38.755 1.00 71.88 513 ALA A CA 1
ATOM 4301 C C . ALA A 1 513 ? 43.214 -4.662 -38.438 1.00 71.88 513 ALA A C 1
ATOM 4303 O O . ALA A 1 513 ? 42.539 -5.692 -38.443 1.00 71.88 513 ALA A O 1
ATOM 4304 N N . THR A 1 514 ? 44.509 -4.639 -38.110 1.00 73.25 514 THR A N 1
ATOM 4305 C CA . THR A 1 514 ? 45.312 -5.824 -37.774 1.00 73.25 514 THR A CA 1
ATOM 4306 C C . THR A 1 514 ? 45.858 -5.743 -36.341 1.00 73.25 514 THR A C 1
ATOM 4308 O O . THR A 1 514 ? 45.984 -4.669 -35.741 1.00 73.25 514 THR A O 1
ATOM 4311 N N . GLY A 1 515 ? 46.144 -6.900 -35.738 1.00 78.12 515 GLY A N 1
ATOM 4312 C CA . GLY A 1 515 ? 46.763 -6.992 -34.410 1.00 78.12 515 GLY A CA 1
ATOM 4313 C C . GLY A 1 515 ? 45.857 -6.542 -33.254 1.00 78.12 515 GLY A C 1
ATOM 4314 O O . GLY A 1 515 ? 44.758 -7.063 -33.060 1.00 78.12 515 GLY A O 1
ATOM 4315 N N . HIS A 1 516 ? 46.325 -5.591 -32.435 1.00 80.81 516 HIS A N 1
ATOM 4316 C CA . HIS A 1 516 ? 45.649 -5.189 -31.191 1.00 80.81 516 HIS A CA 1
ATOM 4317 C C . HIS A 1 516 ? 44.246 -4.596 -31.398 1.00 80.81 516 HIS A C 1
ATOM 4319 O O . HIS A 1 516 ? 43.377 -4.795 -30.550 1.00 80.81 516 HIS A O 1
ATOM 4325 N N . LEU A 1 517 ? 44.009 -3.900 -32.515 1.00 80.75 517 LEU A N 1
ATOM 4326 C CA . LEU A 1 517 ? 42.702 -3.317 -32.838 1.00 80.75 517 LEU A CA 1
ATOM 4327 C C . LEU A 1 517 ? 41.660 -4.393 -33.176 1.00 80.75 517 LEU A C 1
ATOM 4329 O O . LEU A 1 517 ? 40.521 -4.296 -32.722 1.00 80.75 517 LEU A O 1
ATOM 4333 N N . CYS A 1 518 ? 42.057 -5.451 -33.891 1.00 82.75 518 CYS A N 1
ATOM 4334 C CA . CYS A 1 518 ? 41.186 -6.593 -34.182 1.00 82.75 518 CYS A CA 1
ATOM 4335 C C . CYS A 1 518 ? 40.787 -7.322 -32.886 1.00 82.75 518 CYS A C 1
ATOM 4337 O O . CYS A 1 518 ? 39.605 -7.554 -32.631 1.00 82.75 518 CYS A O 1
ATOM 4339 N N . ASN A 1 519 ? 41.758 -7.570 -31.995 1.00 85.75 519 ASN A N 1
ATOM 4340 C CA . ASN A 1 519 ? 41.496 -8.161 -30.677 1.00 85.75 519 ASN A CA 1
ATOM 4341 C C . ASN A 1 519 ? 40.567 -7.290 -29.817 1.00 85.75 519 ASN A C 1
ATOM 4343 O O . ASN A 1 519 ? 39.718 -7.814 -29.095 1.00 85.75 519 ASN A O 1
ATOM 4347 N N . PHE A 1 520 ? 40.703 -5.964 -29.898 1.00 87.31 520 PHE A N 1
ATOM 4348 C CA . PHE A 1 520 ? 39.813 -5.032 -29.210 1.00 87.31 520 PHE A CA 1
ATOM 4349 C C . PHE A 1 520 ? 38.379 -5.088 -29.757 1.00 87.31 520 PHE A C 1
ATOM 4351 O O . PHE A 1 520 ? 37.436 -5.130 -28.969 1.00 87.31 520 PHE A O 1
ATOM 4358 N N . LEU A 1 521 ? 38.196 -5.140 -31.080 1.00 86.62 521 LEU A N 1
ATOM 4359 C CA . LEU A 1 521 ? 36.871 -5.268 -31.699 1.00 86.62 521 LEU A CA 1
ATOM 4360 C C . LEU A 1 521 ? 36.207 -6.605 -31.362 1.00 86.62 521 LEU A C 1
ATOM 4362 O O . LEU A 1 521 ? 35.034 -6.624 -30.991 1.00 86.62 521 LEU A O 1
ATOM 4366 N N . LEU A 1 522 ? 36.960 -7.707 -31.393 1.00 87.69 522 LEU A N 1
ATOM 4367 C CA . LEU A 1 522 ? 36.472 -9.019 -30.965 1.00 87.69 522 LEU A CA 1
ATOM 4368 C C . LEU A 1 522 ? 36.037 -9.000 -29.492 1.00 87.69 522 LEU A C 1
ATOM 4370 O O . LEU A 1 522 ? 34.960 -9.487 -29.147 1.00 87.69 522 LEU A O 1
ATOM 4374 N N . PHE A 1 523 ? 36.830 -8.375 -28.619 1.00 90.06 523 PHE A N 1
ATOM 4375 C CA . PHE A 1 523 ? 36.461 -8.172 -27.218 1.00 90.06 523 PHE A CA 1
ATOM 4376 C C . PHE A 1 523 ? 35.179 -7.338 -27.066 1.00 90.06 523 PHE A C 1
ATOM 4378 O O . PHE A 1 523 ? 34.321 -7.657 -26.241 1.00 90.06 523 PHE A O 1
ATOM 4385 N N . LEU A 1 524 ? 35.009 -6.302 -27.888 1.00 91.38 524 LEU A N 1
ATOM 4386 C CA . LEU A 1 524 ? 33.838 -5.429 -27.875 1.00 91.38 524 LEU A CA 1
ATOM 4387 C C . LEU A 1 524 ? 32.571 -6.149 -28.376 1.00 91.38 524 LEU A C 1
ATOM 4389 O O . LEU A 1 524 ? 31.501 -5.941 -27.806 1.00 91.38 524 LEU A O 1
ATOM 4393 N N . ILE A 1 525 ? 32.694 -7.068 -29.343 1.00 91.44 525 ILE A N 1
ATOM 4394 C CA . ILE A 1 525 ? 31.617 -7.984 -29.768 1.00 91.44 525 ILE A CA 1
ATOM 4395 C C . ILE A 1 525 ? 31.211 -8.924 -28.620 1.00 91.44 525 ILE A C 1
ATOM 4397 O O . ILE A 1 525 ? 30.020 -9.090 -28.350 1.00 91.44 525 ILE A O 1
ATOM 4401 N N . ILE A 1 526 ? 32.175 -9.507 -27.896 1.00 91.75 526 ILE A N 1
ATOM 4402 C CA . ILE A 1 526 ? 31.887 -10.366 -26.730 1.00 91.75 526 ILE A CA 1
ATOM 4403 C C . ILE A 1 526 ? 31.149 -9.573 -25.642 1.00 91.75 526 ILE A C 1
ATOM 4405 O O . ILE A 1 526 ? 30.150 -10.048 -25.094 1.00 91.75 526 ILE A O 1
ATOM 4409 N N . ILE A 1 527 ? 31.605 -8.350 -25.347 1.00 92.56 527 ILE A N 1
ATOM 4410 C CA . ILE A 1 527 ? 30.929 -7.452 -24.401 1.00 92.56 527 ILE A CA 1
ATOM 4411 C C . ILE A 1 527 ? 29.511 -7.127 -24.870 1.00 92.56 527 ILE A C 1
ATOM 4413 O O . ILE A 1 527 ? 28.591 -7.165 -24.055 1.00 92.56 527 ILE A O 1
ATOM 4417 N N . PHE A 1 528 ? 29.317 -6.827 -26.156 1.00 95.06 528 PHE A N 1
ATOM 4418 C CA . PHE A 1 528 ? 28.002 -6.518 -26.710 1.00 95.06 528 PHE A CA 1
ATOM 4419 C C . PHE A 1 528 ? 26.999 -7.648 -26.435 1.00 95.06 528 PHE A C 1
ATOM 4421 O O . PHE A 1 528 ? 25.933 -7.396 -25.869 1.00 95.06 528 PHE A O 1
ATOM 4428 N N . TYR A 1 529 ? 27.361 -8.898 -26.746 1.00 94.00 529 TYR A N 1
ATOM 4429 C CA . TYR A 1 529 ? 26.493 -10.049 -26.485 1.00 94.00 529 TYR A CA 1
ATOM 4430 C C . TYR A 1 529 ? 26.231 -10.258 -24.996 1.00 94.00 529 TYR A C 1
ATOM 4432 O O . TYR A 1 529 ? 25.101 -10.546 -24.603 1.00 94.00 529 TYR A O 1
ATOM 4440 N N . TYR A 1 530 ? 27.248 -10.072 -24.153 1.00 91.69 530 TYR A N 1
ATOM 4441 C CA . TYR A 1 530 ? 27.081 -10.153 -22.706 1.00 91.69 530 TYR A CA 1
ATOM 4442 C C . TYR A 1 530 ? 26.057 -9.129 -22.186 1.00 91.69 530 TYR A C 1
ATOM 4444 O O . TYR A 1 530 ? 25.150 -9.490 -21.433 1.00 91.69 530 TYR A O 1
ATOM 4452 N N . LEU A 1 531 ? 26.172 -7.864 -22.604 1.00 93.38 531 LEU A N 1
ATOM 4453 C CA . LEU A 1 531 ? 25.263 -6.792 -22.191 1.00 93.38 531 LEU A CA 1
ATOM 4454 C C . LEU A 1 531 ? 23.846 -7.008 -22.736 1.00 93.38 531 LEU A C 1
ATOM 4456 O O . LEU A 1 531 ? 22.883 -6.844 -21.989 1.00 93.38 531 LEU A O 1
ATOM 4460 N N . GLY A 1 532 ? 23.717 -7.435 -23.994 1.00 93.19 532 GLY A N 1
ATOM 4461 C CA . GLY A 1 532 ? 22.428 -7.766 -24.603 1.00 93.19 532 GLY A CA 1
ATOM 4462 C C . GLY A 1 532 ? 21.717 -8.901 -23.863 1.00 93.19 532 GLY A C 1
ATOM 4463 O O . GLY A 1 532 ? 20.566 -8.755 -23.456 1.00 93.19 532 GLY A O 1
ATOM 4464 N N . CYS A 1 533 ? 22.422 -10.002 -23.583 1.00 90.12 533 CYS A N 1
ATOM 4465 C CA . CYS A 1 533 ? 21.892 -11.099 -22.772 1.00 90.12 533 CYS A CA 1
ATOM 4466 C C . CYS A 1 533 ? 21.507 -10.639 -21.360 1.00 90.12 533 CYS A C 1
ATOM 4468 O O . CYS A 1 533 ? 20.473 -11.058 -20.844 1.00 90.12 533 CYS A O 1
ATOM 4470 N N . TYR A 1 534 ? 22.298 -9.765 -20.729 1.00 90.06 534 TYR A N 1
ATOM 4471 C CA . TYR A 1 534 ? 21.965 -9.209 -19.416 1.00 90.06 534 TYR A CA 1
ATOM 4472 C C . TYR A 1 534 ? 20.640 -8.433 -19.441 1.00 90.06 534 TYR A C 1
ATOM 4474 O O . TYR A 1 534 ? 19.791 -8.658 -18.575 1.00 90.06 534 TYR A O 1
ATOM 4482 N N . LEU A 1 535 ? 20.448 -7.553 -20.431 1.00 91.06 535 LEU A N 1
ATOM 4483 C CA . LEU A 1 535 ? 19.207 -6.791 -20.610 1.00 91.06 535 LEU A CA 1
ATOM 4484 C C . LEU A 1 535 ? 18.015 -7.728 -20.865 1.00 91.06 535 LEU A C 1
ATOM 4486 O O . LEU A 1 535 ? 16.995 -7.608 -20.190 1.00 91.06 535 LEU A O 1
ATOM 4490 N N . LEU A 1 536 ? 18.171 -8.746 -21.719 1.00 90.38 536 LEU A N 1
ATOM 4491 C CA . LEU A 1 536 ? 17.126 -9.750 -21.947 1.00 90.38 536 LEU A CA 1
ATOM 4492 C C . LEU A 1 536 ? 16.759 -10.527 -20.678 1.00 90.38 536 LEU A C 1
ATOM 4494 O O . LEU A 1 536 ? 15.582 -10.768 -20.425 1.00 90.38 536 LEU A O 1
ATOM 4498 N N . VAL A 1 537 ? 17.735 -10.915 -19.850 1.00 87.94 537 VAL A N 1
ATOM 4499 C CA . VAL A 1 537 ? 17.451 -11.602 -18.579 1.00 87.94 537 VAL A CA 1
ATOM 4500 C C . VAL A 1 537 ? 16.676 -10.687 -17.630 1.00 87.94 537 VAL A C 1
ATOM 4502 O O . VAL A 1 537 ? 15.752 -11.157 -16.965 1.00 87.94 537 VAL A O 1
ATOM 4505 N N . VAL A 1 538 ? 17.007 -9.392 -17.570 1.00 87.00 538 VAL A N 1
ATOM 4506 C CA . VAL A 1 538 ? 16.238 -8.410 -16.789 1.00 87.00 538 VAL A CA 1
ATOM 4507 C C . VAL A 1 538 ? 14.785 -8.371 -17.266 1.00 87.00 538 VAL A C 1
ATOM 4509 O O . VAL A 1 538 ? 13.885 -8.504 -16.436 1.00 87.00 538 VAL A O 1
ATOM 4512 N N . GLU A 1 539 ? 14.546 -8.285 -18.574 1.00 88.94 539 GLU A N 1
ATOM 4513 C CA . GLU A 1 539 ? 13.192 -8.267 -19.138 1.00 88.94 539 GLU A CA 1
ATOM 4514 C C . GLU A 1 539 ? 12.436 -9.584 -18.916 1.00 88.94 539 GLU A C 1
ATOM 4516 O O . GLU A 1 539 ? 11.285 -9.579 -18.481 1.00 88.94 539 GLU A O 1
ATOM 4521 N N . LEU A 1 540 ? 13.092 -10.737 -19.064 1.00 84.44 540 LEU A N 1
ATOM 4522 C CA . LEU A 1 540 ? 12.504 -12.042 -18.737 1.00 84.44 540 LEU A CA 1
ATOM 4523 C C . LEU A 1 540 ? 12.099 -12.141 -17.260 1.00 84.44 540 LEU A C 1
ATOM 4525 O O . LEU A 1 540 ? 11.053 -12.709 -16.929 1.00 84.44 540 LEU A O 1
ATOM 4529 N N . MET A 1 541 ? 12.894 -11.570 -16.351 1.00 82.19 541 MET A N 1
ATOM 4530 C CA . MET A 1 541 ? 12.541 -11.498 -14.933 1.00 82.19 541 MET A CA 1
ATOM 4531 C C . MET A 1 541 ? 11.344 -10.577 -14.683 1.00 82.19 541 MET A C 1
ATOM 4533 O O . MET A 1 541 ? 10.511 -10.898 -13.831 1.00 82.19 541 MET A O 1
ATOM 4537 N N . GLN A 1 542 ? 11.226 -9.471 -15.421 1.00 82.56 542 GLN A N 1
ATOM 4538 C CA . GLN A 1 542 ? 10.059 -8.587 -15.365 1.00 82.56 542 GLN A CA 1
ATOM 4539 C C . GLN A 1 542 ? 8.793 -9.281 -15.882 1.00 82.56 542 GLN A C 1
ATOM 4541 O O . GLN A 1 542 ? 7.764 -9.226 -15.204 1.00 82.56 542 GLN A O 1
ATOM 4546 N N . ILE A 1 543 ? 8.880 -10.001 -17.007 1.00 81.94 543 ILE A N 1
ATOM 4547 C CA . ILE A 1 543 ? 7.785 -10.803 -17.580 1.00 81.94 543 ILE A CA 1
ATOM 4548 C C . ILE A 1 543 ? 7.333 -11.873 -16.587 1.00 81.94 543 ILE A C 1
ATOM 4550 O O . ILE A 1 543 ? 6.140 -11.999 -16.309 1.00 81.94 543 ILE A O 1
ATOM 4554 N N . ARG A 1 544 ? 8.276 -12.623 -15.997 1.00 78.50 544 ARG A N 1
ATOM 4555 C CA . ARG A 1 544 ? 7.962 -13.654 -14.994 1.00 78.50 544 ARG A CA 1
ATOM 4556 C C . ARG A 1 544 ? 7.316 -13.063 -13.746 1.00 78.50 544 ARG A C 1
ATOM 4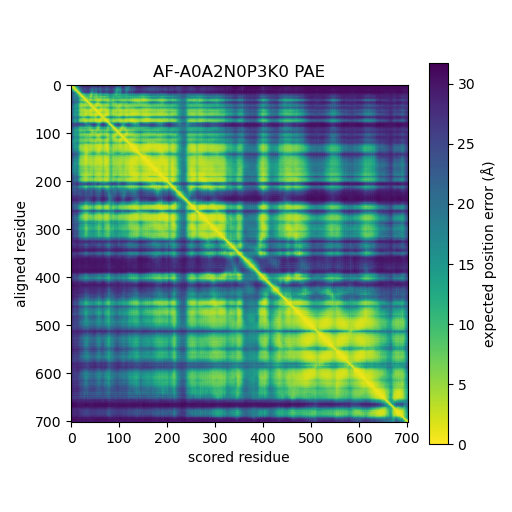558 O O . ARG A 1 544 ? 6.481 -13.718 -13.129 1.00 78.50 544 ARG A O 1
ATOM 4565 N N . HIS A 1 545 ? 7.723 -11.859 -13.349 1.00 73.94 545 HIS A N 1
ATOM 4566 C CA . HIS A 1 545 ? 7.119 -11.175 -12.220 1.00 73.94 545 HIS A CA 1
ATOM 4567 C C . HIS A 1 545 ? 5.692 -10.742 -12.574 1.00 73.94 545 HIS A C 1
ATOM 4569 O O . HIS A 1 545 ? 4.761 -11.282 -11.981 1.00 73.94 545 HIS A O 1
ATOM 4575 N N . ARG A 1 546 ? 5.519 -9.819 -13.533 1.00 71.31 546 ARG A N 1
ATOM 4576 C CA . ARG A 1 546 ? 4.241 -9.146 -13.850 1.00 71.31 546 ARG A CA 1
ATOM 4577 C C . ARG A 1 546 ? 3.212 -10.031 -14.566 1.00 71.31 546 ARG A C 1
ATOM 4579 O O . ARG A 1 546 ? 2.018 -9.754 -14.507 1.00 71.31 546 ARG A O 1
ATOM 4586 N N . GLY A 1 547 ? 3.663 -11.095 -15.225 1.00 73.88 547 GLY A N 1
ATOM 4587 C CA . GLY A 1 547 ? 2.864 -11.866 -16.173 1.00 73.88 547 GLY A CA 1
ATOM 4588 C C . GLY A 1 547 ? 2.813 -11.198 -17.552 1.00 73.88 547 GLY A C 1
ATOM 4589 O O . GLY A 1 547 ? 2.921 -9.980 -17.676 1.00 73.88 547 GLY A O 1
ATOM 4590 N N . LEU A 1 548 ? 2.626 -12.002 -18.604 1.00 71.94 548 LEU A N 1
ATOM 4591 C CA . LEU A 1 548 ? 2.734 -11.558 -20.002 1.00 71.94 548 LEU A CA 1
ATOM 4592 C C . LEU A 1 548 ? 1.758 -10.418 -20.354 1.00 71.94 548 LEU A C 1
ATOM 4594 O O . LEU A 1 548 ? 2.132 -9.461 -21.023 1.00 71.94 548 LEU A O 1
ATOM 4598 N N . ARG A 1 549 ? 0.514 -10.489 -19.860 1.00 70.12 549 ARG A N 1
ATOM 4599 C CA . ARG A 1 549 ? -0.546 -9.521 -20.190 1.00 70.12 549 ARG A CA 1
ATOM 4600 C C . ARG A 1 549 ? -0.302 -8.128 -19.604 1.00 70.12 549 ARG A C 1
ATOM 4602 O O . ARG A 1 549 ? -0.579 -7.145 -20.275 1.00 70.12 549 ARG A O 1
ATOM 4609 N N . HIS A 1 550 ? 0.208 -8.051 -18.376 1.00 67.88 550 HIS A N 1
ATOM 4610 C CA . HIS A 1 550 ? 0.514 -6.784 -17.697 1.00 67.88 550 HIS A CA 1
ATOM 4611 C C . HIS A 1 550 ? 1.923 -6.266 -18.011 1.00 67.88 550 HIS A C 1
ATOM 4613 O O . HIS A 1 550 ? 2.291 -5.184 -17.573 1.00 67.88 550 HIS A O 1
ATOM 4619 N N . TYR A 1 551 ? 2.736 -7.050 -18.721 1.00 75.12 551 TYR A N 1
ATOM 4620 C CA . TYR A 1 551 ? 4.076 -6.641 -19.119 1.00 75.12 551 TYR A CA 1
ATOM 4621 C C . TYR A 1 551 ? 4.086 -5.806 -20.405 1.00 75.12 551 TYR A C 1
ATOM 4623 O O . TYR A 1 551 ? 4.953 -4.948 -20.531 1.00 75.12 551 TYR A O 1
ATOM 4631 N N . LEU A 1 552 ? 3.137 -6.010 -21.327 1.00 74.19 552 LEU A N 1
ATOM 4632 C CA . LEU A 1 552 ? 3.069 -5.337 -22.637 1.00 74.19 552 LEU A CA 1
ATOM 4633 C C . LEU A 1 552 ? 2.668 -3.844 -22.560 1.00 74.19 552 LEU A C 1
ATOM 4635 O O . LEU A 1 552 ? 1.901 -3.350 -23.384 1.00 74.19 552 LEU A O 1
ATOM 4639 N N . ASP A 1 553 ? 3.197 -3.112 -21.581 1.00 82.19 553 ASP A N 1
ATOM 4640 C CA . ASP A 1 553 ? 3.196 -1.653 -21.580 1.00 82.19 553 ASP A CA 1
ATOM 4641 C C . ASP A 1 553 ? 4.124 -1.134 -22.683 1.00 82.19 553 ASP A C 1
ATOM 4643 O O . ASP A 1 553 ? 5.161 -1.737 -22.971 1.00 82.19 553 ASP A O 1
ATOM 4647 N N . PHE A 1 554 ? 3.803 0.045 -23.226 1.00 84.94 554 PHE A N 1
ATOM 4648 C CA . PHE A 1 554 ? 4.578 0.707 -24.282 1.00 84.94 554 PHE A CA 1
ATOM 4649 C C . PHE A 1 554 ? 6.089 0.722 -24.004 1.00 84.94 554 PHE A C 1
ATOM 4651 O O . PHE A 1 554 ? 6.883 0.394 -24.877 1.00 84.94 554 PHE A O 1
ATOM 4658 N N . PHE A 1 555 ? 6.488 1.054 -22.775 1.00 86.50 555 PHE A N 1
ATOM 4659 C CA . PHE A 1 555 ? 7.901 1.143 -22.417 1.00 86.50 555 PHE A CA 1
ATOM 4660 C C . PHE A 1 555 ? 8.595 -0.220 -22.397 1.00 86.50 555 PHE A C 1
ATOM 4662 O O . PHE A 1 555 ? 9.618 -0.373 -23.048 1.00 86.50 555 PHE A O 1
ATOM 4669 N N . ASN A 1 556 ? 8.026 -1.216 -21.708 1.00 87.94 556 ASN A N 1
ATOM 4670 C CA . ASN A 1 556 ? 8.682 -2.523 -21.602 1.00 87.94 556 ASN A CA 1
ATOM 4671 C C . ASN A 1 556 ? 8.717 -3.227 -22.975 1.00 87.94 556 ASN A C 1
ATOM 4673 O O . ASN A 1 556 ? 9.643 -3.974 -23.273 1.00 87.94 556 ASN A O 1
ATOM 4677 N N . PHE A 1 557 ? 7.726 -2.966 -23.840 1.00 88.62 557 PHE A N 1
ATOM 4678 C CA . PHE A 1 557 ? 7.737 -3.443 -25.222 1.00 88.62 557 PHE A CA 1
ATOM 4679 C C . PHE A 1 557 ? 8.913 -2.870 -26.025 1.00 88.62 557 PHE A C 1
ATOM 4681 O O . PHE A 1 557 ? 9.576 -3.622 -26.742 1.00 88.62 557 PHE A O 1
ATOM 4688 N N . VAL A 1 558 ? 9.180 -1.564 -25.905 1.00 91.00 558 VAL A N 1
ATOM 4689 C CA . VAL A 1 558 ? 10.323 -0.926 -26.575 1.00 91.00 558 VAL A CA 1
ATOM 4690 C C . VAL A 1 558 ? 11.641 -1.477 -26.026 1.00 91.00 558 VAL A C 1
ATOM 4692 O O . VAL A 1 558 ? 12.471 -1.883 -26.834 1.00 91.00 558 VAL A O 1
ATOM 4695 N N . ASP A 1 559 ? 11.779 -1.590 -24.698 1.00 88.81 559 ASP A N 1
ATOM 4696 C CA . ASP A 1 559 ? 12.977 -2.117 -24.016 1.00 88.81 559 ASP A CA 1
ATOM 4697 C C . ASP A 1 559 ? 13.298 -3.575 -24.440 1.00 88.81 559 ASP A C 1
ATOM 4699 O O . ASP A 1 559 ? 14.454 -3.960 -24.621 1.00 88.81 559 ASP A O 1
ATOM 4703 N N . LEU A 1 560 ? 12.274 -4.417 -24.640 1.00 91.75 560 LEU A N 1
ATOM 4704 C CA . LEU A 1 560 ? 12.456 -5.789 -25.130 1.00 91.75 560 LEU A CA 1
ATOM 4705 C C . LEU A 1 560 ? 12.798 -5.830 -26.625 1.00 91.75 560 LEU A C 1
ATOM 4707 O O . LEU A 1 560 ? 13.688 -6.572 -27.049 1.00 91.75 560 LEU A O 1
ATOM 4711 N N . THR A 1 561 ? 12.066 -5.059 -27.434 1.00 91.50 561 THR A N 1
ATOM 4712 C CA . THR A 1 561 ? 12.210 -5.061 -28.897 1.00 91.50 561 THR A CA 1
ATOM 4713 C C . THR A 1 561 ? 13.590 -4.566 -29.303 1.00 91.50 561 THR A C 1
ATOM 4715 O O . THR A 1 561 ? 14.210 -5.141 -30.195 1.00 91.50 561 THR A O 1
ATOM 4718 N N . SER A 1 562 ? 14.107 -3.546 -28.626 1.00 93.94 562 SER A N 1
ATOM 4719 C CA . SER A 1 562 ? 15.421 -2.983 -28.907 1.00 93.94 562 SER A CA 1
ATOM 4720 C C . SER A 1 562 ? 16.566 -3.950 -28.660 1.00 93.94 562 SER A C 1
ATOM 4722 O O . SER A 1 562 ? 17.422 -4.120 -29.531 1.00 93.94 562 SER A O 1
ATOM 4724 N N . ALA A 1 563 ? 16.547 -4.641 -27.520 1.00 93.31 563 ALA A N 1
ATOM 4725 C CA . ALA A 1 563 ? 17.546 -5.636 -27.178 1.00 93.31 563 ALA A CA 1
ATOM 4726 C C . ALA A 1 563 ? 17.524 -6.795 -28.186 1.00 93.31 563 ALA A C 1
ATOM 4728 O O . ALA A 1 563 ? 18.577 -7.190 -28.688 1.00 93.31 563 ALA A O 1
ATOM 4729 N N . ILE A 1 564 ? 16.334 -7.305 -28.536 1.00 94.81 564 ILE A N 1
ATOM 4730 C CA . ILE A 1 564 ? 16.187 -8.409 -29.497 1.00 94.81 564 ILE A CA 1
ATOM 4731 C C . ILE A 1 564 ? 16.664 -7.993 -30.890 1.00 94.81 564 ILE A C 1
ATOM 4733 O O . ILE A 1 564 ? 17.496 -8.688 -31.472 1.00 94.81 564 ILE A O 1
ATOM 4737 N N . VAL A 1 565 ? 16.166 -6.873 -31.424 1.00 94.94 565 VAL A N 1
ATOM 4738 C CA . VAL A 1 565 ? 16.501 -6.420 -32.784 1.00 94.94 565 VAL A CA 1
ATOM 4739 C C . VAL A 1 565 ? 18.004 -6.173 -32.906 1.00 94.94 565 VAL A C 1
ATOM 4741 O O . VAL A 1 565 ? 18.619 -6.667 -33.849 1.00 94.94 565 VAL A O 1
ATOM 4744 N N . ALA A 1 566 ? 18.625 -5.511 -31.927 1.00 95.56 566 ALA A N 1
ATOM 4745 C CA . ALA A 1 566 ? 20.065 -5.271 -31.945 1.00 95.56 566 ALA A CA 1
ATOM 4746 C C . ALA A 1 566 ? 20.889 -6.566 -31.902 1.00 95.56 566 ALA A C 1
ATOM 4748 O O . ALA A 1 566 ? 21.848 -6.700 -32.660 1.00 95.56 566 ALA A O 1
ATOM 4749 N N . ILE A 1 567 ? 20.508 -7.546 -31.076 1.00 95.19 567 ILE A N 1
ATOM 4750 C CA . ILE A 1 567 ? 21.193 -8.847 -31.033 1.00 95.19 567 ILE A CA 1
ATOM 4751 C C . ILE A 1 567 ? 21.040 -9.586 -32.367 1.00 95.19 567 ILE A C 1
ATOM 4753 O O . ILE A 1 567 ? 22.029 -10.096 -32.889 1.00 95.19 567 ILE A O 1
ATOM 4757 N N . VAL A 1 568 ? 19.837 -9.605 -32.949 1.00 94.50 568 VAL A N 1
ATOM 4758 C CA . VAL A 1 568 ? 19.574 -10.266 -34.237 1.00 94.50 568 VAL A CA 1
ATOM 4759 C C . VAL A 1 568 ? 20.395 -9.633 -35.357 1.00 94.50 568 VAL A C 1
ATOM 4761 O O . VAL A 1 568 ? 21.057 -10.360 -36.096 1.00 94.50 568 VAL A O 1
ATOM 4764 N N . VAL A 1 569 ? 20.416 -8.300 -35.467 1.00 93.25 569 VAL A N 1
ATOM 4765 C CA . VAL A 1 569 ? 21.208 -7.614 -36.500 1.00 93.25 569 VAL A CA 1
ATOM 4766 C C . VAL A 1 569 ? 22.697 -7.921 -36.345 1.00 93.25 569 VAL A C 1
ATOM 4768 O O . VAL A 1 569 ? 23.368 -8.234 -37.331 1.00 93.25 569 VAL A O 1
ATOM 4771 N N . MET A 1 570 ? 23.207 -7.924 -35.111 1.00 91.56 570 MET A N 1
ATOM 4772 C CA . MET A 1 570 ? 24.601 -8.279 -34.855 1.00 91.56 570 MET A CA 1
ATOM 4773 C C . MET A 1 570 ? 24.918 -9.735 -35.198 1.00 91.56 570 MET A C 1
ATOM 4775 O O . MET A 1 570 ? 25.970 -9.996 -35.773 1.00 91.56 570 MET A O 1
ATOM 4779 N N . SER A 1 571 ? 24.036 -10.681 -34.875 1.00 92.25 571 SER A N 1
ATOM 4780 C CA . SER A 1 571 ? 24.268 -12.110 -35.120 1.00 92.25 571 SER A CA 1
ATOM 4781 C C . SER A 1 571 ? 24.114 -12.519 -36.577 1.00 92.25 571 SER A C 1
ATOM 4783 O O . SER A 1 571 ? 24.869 -13.367 -37.040 1.00 92.25 571 SER A O 1
ATOM 4785 N N . VAL A 1 572 ? 23.147 -11.942 -37.291 1.00 89.50 572 VAL A N 1
ATOM 4786 C CA . VAL A 1 572 ? 22.823 -12.343 -38.666 1.00 89.50 572 VAL A CA 1
ATOM 4787 C C . VAL A 1 572 ? 23.709 -11.630 -39.681 1.00 89.50 572 VAL A C 1
ATOM 4789 O O . VAL A 1 572 ? 24.191 -12.270 -40.610 1.00 89.50 572 VAL A O 1
ATOM 4792 N N . TYR A 1 573 ? 23.942 -10.326 -39.513 1.00 85.75 573 TYR A N 1
ATOM 4793 C CA . TYR A 1 573 ? 24.610 -9.523 -40.541 1.00 85.75 573 TYR A CA 1
ATOM 4794 C C . TYR A 1 573 ? 26.083 -9.250 -40.231 1.00 85.75 573 TYR A C 1
ATOM 4796 O O . TYR A 1 573 ? 26.931 -9.379 -41.107 1.00 85.75 573 TYR A O 1
ATOM 4804 N N . ILE A 1 574 ? 26.409 -8.886 -38.988 1.00 85.31 574 ILE A N 1
ATOM 4805 C CA . ILE A 1 574 ? 27.730 -8.326 -38.666 1.00 85.31 574 ILE A CA 1
ATOM 4806 C C . ILE A 1 574 ? 28.716 -9.404 -38.204 1.00 85.31 574 ILE A C 1
ATOM 4808 O O . ILE A 1 574 ? 29.825 -9.487 -38.725 1.00 85.31 574 ILE A O 1
ATOM 4812 N N . ALA A 1 575 ? 28.336 -10.264 -37.259 1.00 85.38 575 ALA A N 1
ATOM 4813 C CA . ALA A 1 575 ? 29.234 -11.268 -36.687 1.00 85.38 575 ALA A CA 1
ATOM 4814 C C . ALA A 1 575 ? 29.780 -12.291 -37.706 1.00 85.38 575 ALA A C 1
ATOM 4816 O O . ALA A 1 575 ? 30.973 -12.581 -37.633 1.00 85.38 575 ALA A O 1
ATOM 4817 N N . PRO A 1 576 ? 28.995 -12.802 -38.681 1.00 85.44 576 PRO A N 1
ATOM 4818 C CA . PRO A 1 576 ? 29.510 -13.742 -39.682 1.00 85.44 576 PRO A CA 1
ATOM 4819 C C . PRO A 1 576 ? 30.537 -13.115 -40.628 1.00 85.44 576 PRO A C 1
ATOM 4821 O O . PRO A 1 576 ? 31.363 -13.817 -41.199 1.00 85.44 576 PRO A O 1
ATOM 4824 N N . SER A 1 577 ? 30.483 -11.793 -40.795 1.00 81.75 577 SER A N 1
ATOM 4825 C CA . SER A 1 577 ? 31.370 -11.044 -41.686 1.00 81.75 577 SER A CA 1
ATOM 4826 C C . SER A 1 577 ? 32.724 -10.686 -41.053 1.00 81.75 577 SER A C 1
ATOM 4828 O O . SER A 1 577 ? 33.605 -10.160 -41.730 1.00 81.75 577 SER A O 1
ATOM 4830 N N . PHE A 1 578 ? 32.893 -10.951 -39.754 1.00 81.88 578 PHE A N 1
ATOM 4831 C CA . PHE A 1 578 ? 34.099 -10.610 -39.010 1.00 81.88 578 PHE A CA 1
ATOM 4832 C C . PHE A 1 578 ? 35.218 -11.625 -39.283 1.00 81.88 578 PHE A C 1
ATOM 4834 O O . PHE A 1 578 ? 35.093 -12.803 -38.948 1.00 81.88 578 PHE A O 1
ATOM 4841 N N . SER A 1 579 ? 36.338 -11.160 -39.840 1.00 76.88 579 SER A N 1
ATOM 4842 C CA . SER A 1 579 ? 37.544 -11.974 -40.048 1.00 76.88 579 SER A CA 1
ATOM 4843 C C . SER A 1 579 ? 38.648 -11.601 -39.055 1.00 76.88 579 SER A C 1
ATOM 4845 O O . SER A 1 579 ? 38.887 -10.427 -38.787 1.00 76.88 579 SER A O 1
ATOM 4847 N N . THR A 1 580 ? 39.360 -12.590 -38.509 1.00 71.44 580 THR A N 1
ATOM 4848 C CA . THR A 1 580 ? 40.462 -12.352 -37.553 1.00 71.44 580 THR A CA 1
ATOM 4849 C C . THR A 1 580 ? 41.719 -11.780 -38.205 1.00 71.44 580 THR A C 1
ATOM 4851 O O . THR A 1 580 ? 42.578 -11.247 -37.509 1.00 71.44 580 THR A O 1
ATOM 4854 N N . GLU A 1 581 ? 41.839 -11.905 -39.528 1.00 70.38 581 GLU A N 1
ATOM 4855 C CA . GLU A 1 581 ? 42.987 -11.410 -40.290 1.00 70.38 581 GLU A CA 1
ATOM 4856 C C . GLU A 1 581 ? 42.773 -9.958 -40.734 1.00 70.38 581 GLU A C 1
ATOM 4858 O O . GLU A 1 581 ? 43.633 -9.122 -40.470 1.00 70.38 581 GLU A O 1
ATOM 4863 N N . ASN A 1 582 ? 41.599 -9.629 -41.299 1.00 72.44 582 ASN A N 1
ATOM 4864 C CA . ASN A 1 582 ? 41.342 -8.326 -41.932 1.00 72.44 582 ASN A CA 1
ATOM 4865 C C . ASN A 1 582 ? 40.098 -7.592 -41.386 1.00 72.4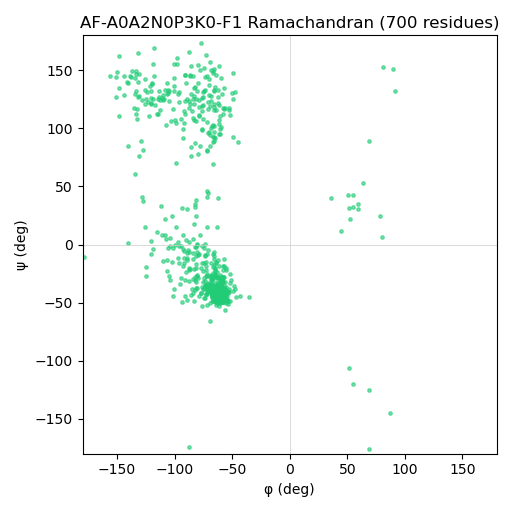4 582 ASN A C 1
ATOM 4867 O O . ASN A 1 582 ? 39.619 -6.640 -42.004 1.00 72.44 582 ASN A O 1
ATOM 4871 N N . THR A 1 583 ? 39.560 -7.999 -40.230 1.00 79.19 583 THR A N 1
ATOM 4872 C CA . THR A 1 583 ? 38.368 -7.402 -39.598 1.00 79.19 583 THR A CA 1
ATOM 4873 C C . THR A 1 583 ? 37.194 -7.299 -40.590 1.00 79.19 583 THR A C 1
ATOM 4875 O O . THR A 1 583 ? 36.622 -8.339 -40.925 1.00 79.19 583 THR A O 1
ATOM 4878 N N . PHE A 1 584 ? 36.861 -6.093 -41.085 1.00 81.12 584 PHE A N 1
ATOM 4879 C CA . PHE A 1 584 ? 35.734 -5.813 -41.987 1.00 81.12 584 PHE A CA 1
ATOM 4880 C C . PHE A 1 584 ? 36.156 -5.316 -43.388 1.00 81.12 584 PHE A C 1
ATOM 4882 O O . PHE A 1 584 ? 35.305 -4.878 -44.161 1.00 81.12 584 PHE A O 1
ATOM 4889 N N . ALA A 1 585 ? 37.443 -5.387 -43.748 1.00 71.88 585 ALA A N 1
ATOM 4890 C CA . ALA A 1 585 ? 37.945 -4.846 -45.020 1.00 71.88 585 ALA A CA 1
ATOM 4891 C C . ALA A 1 585 ? 37.294 -5.490 -46.263 1.00 71.88 585 ALA A C 1
ATOM 4893 O O . ALA A 1 585 ? 37.028 -4.818 -47.254 1.00 71.88 585 ALA A O 1
ATOM 4894 N N . ASN A 1 586 ? 36.976 -6.787 -46.186 1.00 71.94 586 ASN A N 1
ATOM 4895 C CA . ASN A 1 586 ? 36.426 -7.565 -47.304 1.00 71.94 586 ASN A CA 1
ATOM 4896 C C . ASN A 1 586 ? 34.887 -7.602 -47.328 1.00 71.94 586 ASN A C 1
ATOM 4898 O O . ASN A 1 586 ? 34.290 -8.381 -48.072 1.00 71.94 586 ASN A O 1
ATOM 4902 N N . VAL A 1 587 ? 34.230 -6.818 -46.473 1.00 75.81 587 VAL A N 1
ATOM 4903 C CA . VAL A 1 587 ? 32.772 -6.831 -46.349 1.00 75.81 587 VAL A CA 1
ATOM 4904 C C . VAL A 1 587 ? 32.137 -6.114 -47.532 1.00 75.81 587 VAL A C 1
ATOM 4906 O O . VAL A 1 587 ? 32.478 -4.973 -47.824 1.00 75.81 587 VAL A O 1
ATOM 4909 N N . VAL A 1 588 ? 31.144 -6.744 -48.160 1.00 74.19 588 VAL A N 1
ATOM 4910 C CA . VAL A 1 588 ? 30.255 -6.080 -49.120 1.00 74.19 588 VAL A CA 1
ATOM 4911 C C . VAL A 1 588 ? 29.009 -5.616 -48.372 1.00 74.19 588 VAL A C 1
ATOM 4913 O O . VAL A 1 588 ? 28.171 -6.424 -47.971 1.00 74.19 588 VAL A O 1
ATOM 4916 N N . THR A 1 589 ? 28.882 -4.307 -48.165 1.00 74.69 589 THR A N 1
ATOM 4917 C CA . THR A 1 589 ? 27.702 -3.703 -47.538 1.00 74.69 589 THR A CA 1
ATOM 4918 C C . THR A 1 589 ? 26.519 -3.764 -48.508 1.00 74.69 589 THR A C 1
ATOM 4920 O O . THR A 1 589 ? 26.443 -3.031 -49.492 1.00 74.69 589 THR A O 1
ATOM 4923 N N . THR A 1 590 ? 25.572 -4.671 -48.260 1.00 81.62 590 THR A N 1
ATOM 4924 C CA . THR A 1 590 ? 24.332 -4.746 -49.048 1.00 81.62 590 THR A CA 1
ATOM 4925 C C . THR A 1 590 ? 23.336 -3.678 -48.593 1.00 81.62 590 THR A C 1
ATOM 4927 O O . THR A 1 590 ? 23.338 -3.265 -47.429 1.00 81.62 590 THR A O 1
ATOM 4930 N N . LYS A 1 591 ? 22.423 -3.267 -49.486 1.00 81.94 591 LYS A N 1
ATOM 4931 C CA . LYS A 1 591 ? 21.347 -2.308 -49.162 1.00 81.94 591 LYS A CA 1
ATOM 4932 C C . LYS A 1 591 ? 20.539 -2.739 -47.930 1.00 81.94 591 LYS A C 1
ATOM 4934 O O . LYS A 1 591 ? 20.235 -1.913 -47.078 1.00 81.94 591 LYS A O 1
ATOM 4939 N N . GLU A 1 592 ? 20.249 -4.032 -47.811 1.00 84.44 592 GLU A N 1
ATOM 4940 C CA . GLU A 1 592 ? 19.494 -4.607 -46.692 1.00 84.44 592 GLU A CA 1
ATOM 4941 C C . GLU A 1 592 ? 20.234 -4.454 -45.357 1.00 84.44 592 GLU A C 1
ATOM 4943 O O . GLU A 1 592 ? 19.638 -4.026 -44.369 1.00 84.44 592 GLU A O 1
ATOM 4948 N N . THR A 1 593 ? 21.546 -4.724 -45.333 1.00 84.50 593 THR A N 1
ATOM 4949 C CA . THR A 1 593 ? 22.366 -4.583 -44.114 1.00 84.50 593 THR A CA 1
ATOM 4950 C C . THR A 1 593 ? 22.445 -3.133 -43.648 1.00 84.50 593 THR A C 1
ATOM 4952 O O . THR A 1 593 ? 22.296 -2.863 -42.457 1.00 84.50 593 THR A O 1
ATOM 4955 N N . ALA A 1 594 ? 22.608 -2.188 -44.581 1.00 87.56 594 ALA A N 1
ATOM 4956 C CA . ALA A 1 594 ? 22.641 -0.765 -44.269 1.00 87.56 594 ALA A CA 1
ATOM 4957 C C . ALA A 1 594 ? 21.308 -0.299 -43.663 1.00 87.56 594 ALA A C 1
ATOM 4959 O O . ALA A 1 594 ? 21.302 0.327 -42.604 1.00 87.56 594 ALA A O 1
ATOM 4960 N N . VAL A 1 595 ? 20.177 -0.678 -44.271 1.00 89.44 595 VAL A N 1
ATOM 4961 C CA . VAL A 1 595 ? 18.838 -0.351 -43.752 1.00 89.44 595 VAL A CA 1
ATOM 4962 C C . VAL A 1 595 ? 18.617 -0.958 -42.362 1.00 89.44 595 VAL A C 1
ATOM 4964 O O . VAL A 1 595 ? 18.148 -0.260 -41.461 1.00 89.44 595 VAL A O 1
ATOM 4967 N N . ALA A 1 596 ? 18.991 -2.225 -42.154 1.00 90.56 596 ALA A N 1
ATOM 4968 C CA . ALA A 1 596 ? 18.840 -2.902 -40.867 1.00 90.56 596 ALA A CA 1
ATOM 4969 C C . ALA A 1 596 ? 19.666 -2.232 -39.754 1.00 90.56 596 ALA A C 1
ATOM 4971 O O . ALA A 1 596 ? 19.154 -2.011 -38.652 1.00 90.56 596 ALA A O 1
ATOM 4972 N N . ILE A 1 597 ? 20.918 -1.859 -40.043 1.00 91.50 597 ILE A N 1
ATOM 4973 C CA . ILE A 1 597 ? 21.791 -1.135 -39.108 1.00 91.50 597 ILE A CA 1
ATOM 4974 C C . ILE A 1 597 ? 21.205 0.243 -38.784 1.00 91.50 597 ILE A C 1
ATOM 4976 O O . ILE A 1 597 ? 21.083 0.590 -37.608 1.00 91.50 597 ILE A O 1
ATOM 4980 N N . SER A 1 598 ? 20.793 1.013 -39.796 1.00 93.88 598 SER A N 1
ATOM 4981 C CA . SER A 1 598 ? 20.220 2.350 -39.602 1.00 93.88 598 SER A CA 1
ATOM 4982 C C . SER A 1 598 ? 18.933 2.318 -38.774 1.00 93.88 598 SER A C 1
ATOM 4984 O O . SER A 1 598 ? 18.789 3.111 -37.842 1.00 93.88 598 SER A O 1
ATOM 4986 N N . PHE A 1 599 ? 18.021 1.383 -39.058 1.00 93.81 599 PHE A N 1
ATOM 4987 C CA . PHE A 1 599 ? 16.775 1.234 -38.302 1.00 93.81 599 PHE A CA 1
ATOM 4988 C C . PHE A 1 599 ? 17.035 0.828 -36.848 1.00 93.81 599 PHE A C 1
ATOM 4990 O O . PHE A 1 599 ? 16.470 1.412 -35.924 1.00 93.81 599 PHE A O 1
ATOM 4997 N N . THR A 1 600 ? 17.938 -0.129 -36.631 1.00 95.31 600 THR A N 1
ATOM 4998 C CA . THR A 1 600 ? 18.320 -0.565 -35.282 1.00 95.31 600 THR A CA 1
ATOM 4999 C C . THR A 1 600 ? 18.953 0.576 -34.491 1.00 95.31 600 THR A C 1
ATOM 5001 O O . THR A 1 600 ? 18.614 0.784 -33.328 1.00 95.31 600 THR A O 1
ATOM 5004 N N . MET A 1 601 ? 19.822 1.370 -35.124 1.00 95.06 601 MET A N 1
ATOM 5005 C CA . MET A 1 601 ? 20.453 2.515 -34.472 1.00 95.06 601 MET A CA 1
ATOM 5006 C C . MET A 1 601 ? 19.429 3.587 -34.080 1.00 95.06 601 MET A C 1
ATOM 5008 O O . MET A 1 601 ? 19.496 4.123 -32.974 1.00 95.06 601 MET A O 1
ATOM 5012 N N . LEU A 1 602 ? 18.454 3.872 -34.950 1.00 95.19 602 LEU A N 1
ATOM 5013 C CA . LEU A 1 602 ? 17.347 4.779 -34.639 1.00 95.19 602 LEU A CA 1
ATOM 5014 C C . LEU A 1 602 ? 16.539 4.278 -33.435 1.00 95.19 602 LEU A C 1
ATOM 5016 O O . LEU A 1 602 ? 16.221 5.054 -32.536 1.00 95.19 602 LEU A O 1
ATOM 5020 N N . LEU A 1 603 ? 16.237 2.981 -33.404 1.00 94.94 603 LEU A N 1
ATOM 5021 C CA . LEU A 1 603 ? 15.463 2.361 -32.337 1.00 94.94 603 LEU A CA 1
ATOM 5022 C C . LEU A 1 603 ? 16.203 2.424 -30.986 1.00 94.94 603 LEU A C 1
ATOM 5024 O O . LEU A 1 603 ? 15.592 2.772 -29.976 1.00 94.94 603 LEU A O 1
ATOM 5028 N N . LEU A 1 604 ? 17.523 2.205 -30.965 1.00 95.69 604 LEU A N 1
ATOM 5029 C CA . LEU A 1 604 ? 18.345 2.387 -29.759 1.00 95.69 604 LEU A CA 1
ATOM 5030 C C . LEU A 1 604 ? 18.395 3.859 -29.303 1.00 95.69 604 LEU A C 1
ATOM 5032 O O . LEU A 1 604 ? 18.301 4.166 -28.110 1.00 95.69 604 LEU A O 1
ATOM 5036 N N . TRP A 1 605 ? 18.496 4.817 -30.226 1.00 95.50 605 TRP A N 1
ATOM 5037 C CA . TRP A 1 605 ? 18.399 6.235 -29.857 1.00 95.50 605 TRP A CA 1
ATOM 5038 C C . TRP A 1 605 ? 17.024 6.597 -29.291 1.00 95.50 605 TRP A C 1
ATOM 5040 O O . TRP A 1 605 ? 16.929 7.379 -28.343 1.00 95.50 605 TRP A O 1
ATOM 5050 N N . PHE A 1 606 ? 15.961 6.006 -29.830 1.00 92.75 606 PHE A N 1
ATOM 5051 C CA . PHE A 1 606 ? 14.608 6.203 -29.330 1.00 92.75 606 PHE A CA 1
ATOM 5052 C C . PHE A 1 606 ? 14.445 5.684 -27.894 1.00 92.75 606 PHE A C 1
ATOM 5054 O O . PHE A 1 606 ? 13.985 6.423 -27.022 1.00 92.75 606 PHE A O 1
ATOM 5061 N N . GLU A 1 607 ? 14.898 4.462 -27.602 1.00 93.62 607 GLU A N 1
ATOM 5062 C CA . GLU A 1 607 ? 14.892 3.921 -26.237 1.00 93.62 607 GLU A CA 1
ATOM 5063 C C . GLU A 1 607 ? 15.774 4.751 -25.285 1.00 93.62 607 GLU A C 1
ATOM 5065 O O . GLU A 1 607 ? 15.382 5.022 -24.147 1.00 93.62 607 GLU A O 1
ATOM 5070 N N . PHE A 1 608 ? 16.928 5.251 -25.749 1.00 93.81 608 PHE A N 1
ATOM 5071 C CA . PHE A 1 608 ? 17.774 6.152 -24.957 1.00 93.81 608 PHE A CA 1
ATOM 5072 C C . PHE A 1 608 ? 17.002 7.391 -24.480 1.00 93.81 608 PHE A C 1
ATOM 5074 O O . PHE A 1 608 ? 17.096 7.761 -23.306 1.00 93.81 608 PHE A O 1
ATOM 5081 N N . ILE A 1 609 ? 16.201 8.004 -25.359 1.00 92.38 609 ILE A N 1
ATOM 5082 C CA . ILE A 1 609 ? 15.345 9.142 -25.001 1.00 92.38 609 ILE A CA 1
ATOM 5083 C C . ILE A 1 609 ? 14.317 8.723 -23.944 1.00 92.38 609 ILE A C 1
ATOM 5085 O O . ILE A 1 609 ? 14.123 9.450 -22.969 1.00 92.38 609 ILE A O 1
ATOM 5089 N N . LEU A 1 610 ? 13.702 7.542 -24.074 1.00 91.06 610 LEU A N 1
ATOM 5090 C CA . LEU A 1 610 ? 12.744 7.038 -23.083 1.00 91.06 610 LEU A CA 1
ATOM 5091 C C . LEU A 1 610 ? 13.385 6.817 -21.705 1.00 91.06 610 LEU A C 1
ATOM 5093 O O . LEU A 1 610 ? 12.752 7.122 -20.692 1.00 91.06 610 LEU A O 1
ATOM 5097 N N . TYR A 1 611 ? 14.644 6.374 -21.627 1.00 90.38 611 TYR A N 1
ATOM 5098 C CA . TYR A 1 611 ? 15.360 6.234 -20.352 1.00 90.38 611 TYR A CA 1
ATOM 5099 C C . TYR A 1 611 ? 15.576 7.555 -19.608 1.00 90.38 611 TYR A C 1
ATOM 5101 O O . TYR A 1 611 ? 15.699 7.551 -18.377 1.00 90.38 611 TYR A O 1
ATOM 5109 N N . LEU A 1 612 ? 15.565 8.698 -20.303 1.00 89.81 612 LEU A N 1
ATOM 5110 C CA . LEU A 1 612 ? 15.700 10.004 -19.656 1.00 89.81 612 LEU A CA 1
ATOM 5111 C C . LEU A 1 612 ? 14.544 10.300 -18.680 1.00 89.81 612 LEU A C 1
ATOM 5113 O O . LEU A 1 612 ? 14.699 11.153 -17.805 1.00 89.81 612 LEU A O 1
ATOM 5117 N N . ARG A 1 613 ? 13.444 9.525 -18.717 1.00 89.19 613 ARG A N 1
ATOM 5118 C CA . ARG A 1 613 ? 12.363 9.544 -17.710 1.00 89.19 613 ARG A CA 1
ATOM 5119 C C . ARG A 1 613 ? 12.836 9.307 -16.270 1.00 89.19 613 ARG A C 1
ATOM 5121 O O . ARG A 1 613 ? 12.135 9.659 -15.328 1.00 89.19 613 ARG A O 1
ATOM 5128 N N . LEU A 1 614 ? 14.022 8.722 -16.082 1.00 86.06 614 LEU A N 1
ATOM 5129 C CA . LEU A 1 614 ? 14.643 8.540 -14.764 1.00 86.06 614 LEU A CA 1
ATOM 5130 C C . LEU A 1 614 ? 15.049 9.868 -14.102 1.00 86.06 614 LEU A C 1
ATOM 5132 O O . LEU A 1 614 ? 15.251 9.917 -12.884 1.00 86.06 614 LEU A O 1
ATOM 5136 N N . PHE A 1 615 ? 15.177 10.940 -14.886 1.00 85.50 615 PHE A N 1
ATOM 5137 C CA . PHE A 1 615 ? 15.561 12.268 -14.426 1.00 85.50 615 PHE A CA 1
ATOM 5138 C C . PHE A 1 615 ? 14.354 13.210 -14.420 1.00 85.50 615 PHE A C 1
ATOM 5140 O O . PHE A 1 615 ? 13.627 13.318 -15.402 1.00 85.50 615 PHE A O 1
ATOM 5147 N N . LYS A 1 616 ? 14.175 13.951 -13.320 1.00 82.06 616 LYS A N 1
ATOM 5148 C CA . LYS A 1 616 ? 12.990 14.792 -13.080 1.00 82.06 616 LYS A CA 1
ATOM 5149 C C . LYS A 1 616 ? 12.721 15.824 -14.181 1.00 82.06 616 LYS A C 1
ATOM 5151 O O . LYS A 1 616 ? 11.565 16.038 -14.520 1.00 82.06 616 LYS A O 1
ATOM 5156 N N . GLU A 1 617 ? 13.757 16.484 -14.701 1.00 85.00 617 GLU A N 1
ATOM 5157 C CA . GLU A 1 617 ? 13.583 17.537 -15.712 1.00 85.00 617 GLU A CA 1
ATOM 5158 C C . GLU A 1 617 ? 13.283 16.965 -17.112 1.00 85.00 617 GLU A C 1
ATOM 5160 O O . GLU A 1 617 ? 12.232 17.306 -17.653 1.00 85.00 617 GLU A O 1
ATOM 5165 N N . PRO A 1 618 ? 14.084 16.034 -17.675 1.00 88.31 618 PRO A N 1
ATOM 5166 C CA . PRO A 1 618 ? 13.749 15.368 -18.938 1.00 88.31 618 PRO A CA 1
ATOM 5167 C C . PRO A 1 618 ? 12.394 14.646 -18.931 1.00 88.31 618 PRO A C 1
ATOM 5169 O O . PRO A 1 618 ? 11.666 14.695 -19.921 1.00 88.31 618 PRO A O 1
ATOM 5172 N N . ALA A 1 619 ? 12.017 14.023 -17.807 1.00 86.81 619 ALA A N 1
ATOM 5173 C CA . ALA A 1 619 ? 10.752 13.300 -17.681 1.00 86.81 619 ALA A CA 1
ATOM 5174 C C . ALA A 1 619 ? 9.521 14.172 -17.976 1.00 86.81 619 ALA A C 1
ATOM 5176 O O . ALA A 1 619 ? 8.565 13.682 -18.576 1.00 86.81 619 ALA A O 1
ATOM 5177 N N . LYS A 1 620 ? 9.548 15.463 -17.607 1.00 88.56 620 LYS A N 1
ATOM 5178 C CA . LYS A 1 620 ? 8.445 16.397 -17.894 1.00 88.56 620 LYS A CA 1
ATOM 5179 C C . LYS A 1 620 ? 8.227 16.553 -19.398 1.00 88.56 620 LYS A C 1
ATOM 5181 O O . LYS A 1 620 ? 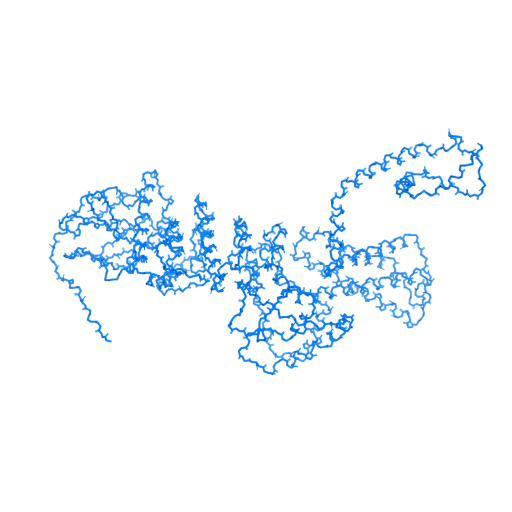7.088 16.517 -19.850 1.00 88.56 620 LYS A O 1
ATOM 5186 N N . TYR A 1 621 ? 9.305 16.681 -20.171 1.00 91.31 621 TYR A N 1
ATOM 5187 C CA . TYR A 1 621 ? 9.220 16.819 -21.626 1.00 91.31 621 TYR A CA 1
ATOM 5188 C C . TYR A 1 621 ? 8.709 15.539 -22.286 1.00 91.31 621 TYR A C 1
ATOM 5190 O O . TYR A 1 621 ? 7.822 15.609 -23.132 1.00 91.31 621 TYR A O 1
ATOM 5198 N N . ILE A 1 622 ? 9.198 14.370 -21.855 1.00 90.50 622 ILE A N 1
ATOM 5199 C CA . ILE A 1 622 ? 8.708 13.073 -22.352 1.00 90.50 622 ILE A CA 1
ATOM 5200 C C . ILE A 1 622 ? 7.208 12.933 -22.081 1.00 90.50 622 ILE A C 1
ATOM 5202 O O . ILE A 1 622 ? 6.457 12.540 -22.969 1.00 90.50 622 ILE A O 1
ATOM 5206 N N . TYR A 1 623 ? 6.758 13.297 -20.877 1.00 88.75 623 TYR A N 1
ATOM 5207 C CA . TYR A 1 623 ? 5.342 13.258 -20.522 1.00 88.75 623 TYR A CA 1
ATOM 5208 C C . TYR A 1 623 ? 4.496 14.182 -21.409 1.00 88.75 623 TYR A C 1
ATOM 5210 O O . TYR A 1 623 ? 3.454 13.759 -21.905 1.00 88.75 623 TYR A O 1
ATOM 5218 N N . ILE A 1 624 ? 4.958 15.412 -21.668 1.00 90.00 624 ILE A N 1
ATOM 5219 C CA . ILE A 1 624 ? 4.285 16.347 -22.583 1.00 90.00 624 ILE A CA 1
ATOM 5220 C C . ILE A 1 624 ? 4.179 15.745 -23.990 1.00 90.00 624 ILE A C 1
ATOM 5222 O O . ILE A 1 624 ? 3.088 15.730 -24.554 1.00 90.00 624 ILE A O 1
ATOM 5226 N N . ILE A 1 625 ? 5.273 15.200 -24.535 1.00 89.44 625 ILE A N 1
ATOM 5227 C CA . ILE A 1 625 ? 5.294 14.577 -25.869 1.00 89.44 625 ILE A CA 1
ATOM 5228 C C . ILE A 1 625 ? 4.299 13.412 -25.944 1.00 89.44 625 ILE A C 1
ATOM 5230 O O . ILE A 1 625 ? 3.488 13.358 -26.867 1.00 89.44 625 ILE A O 1
ATOM 5234 N N . LEU A 1 626 ? 4.306 12.510 -24.957 1.00 86.75 626 LEU A N 1
ATOM 5235 C CA . LEU A 1 626 ? 3.376 11.377 -24.913 1.00 86.75 626 LEU A CA 1
ATOM 5236 C C . LEU A 1 626 ? 1.916 11.833 -24.830 1.00 86.75 626 LEU A C 1
ATOM 5238 O O . LEU A 1 626 ? 1.052 11.253 -25.487 1.00 86.75 626 LEU A O 1
ATOM 5242 N N . ASN A 1 627 ? 1.635 12.882 -24.054 1.00 87.81 627 ASN A N 1
ATOM 5243 C CA . ASN A 1 627 ? 0.281 13.406 -23.921 1.00 87.81 627 ASN A CA 1
ATOM 5244 C C . ASN A 1 627 ? -0.197 14.090 -25.214 1.00 87.81 627 ASN A C 1
ATOM 5246 O O . ASN A 1 627 ? -1.354 13.929 -25.597 1.00 87.81 627 ASN A O 1
ATOM 5250 N N . ILE A 1 628 ? 0.701 14.786 -25.925 1.00 90.19 628 ILE A N 1
ATOM 5251 C CA . ILE A 1 628 ? 0.419 15.345 -27.255 1.00 90.19 628 ILE A CA 1
ATOM 5252 C C . ILE A 1 628 ? 0.084 14.216 -28.231 1.00 90.19 628 ILE A C 1
ATOM 5254 O O . ILE A 1 628 ? -0.990 14.256 -28.820 1.00 90.19 628 ILE A O 1
ATOM 5258 N N . ILE A 1 629 ? 0.932 13.184 -28.344 1.00 87.25 629 ILE A N 1
ATOM 5259 C CA . ILE A 1 629 ? 0.706 12.035 -29.243 1.00 87.25 629 ILE A CA 1
ATOM 5260 C C . ILE A 1 629 ? -0.641 11.362 -28.950 1.00 87.25 629 ILE A C 1
ATOM 5262 O O . ILE A 1 629 ? -1.404 11.059 -29.867 1.00 87.25 629 ILE A O 1
ATOM 5266 N N . LYS A 1 630 ? -0.963 11.154 -27.667 1.00 87.12 630 LYS A N 1
ATOM 5267 C CA . LYS A 1 630 ? -2.232 10.544 -27.250 1.00 87.12 630 LYS A CA 1
ATOM 5268 C C . LYS A 1 630 ? -3.439 11.408 -27.622 1.00 87.12 630 LYS A C 1
ATOM 5270 O O . LYS A 1 630 ? -4.458 10.870 -28.044 1.00 87.12 630 LYS A O 1
ATOM 5275 N N . SER A 1 631 ? -3.326 12.725 -27.465 1.00 90.44 631 SER A N 1
ATOM 5276 C CA . SER A 1 631 ? -4.396 13.676 -27.781 1.00 90.44 631 SER A CA 1
ATOM 5277 C C . SER A 1 631 ? -4.615 13.827 -29.293 1.00 90.44 631 SER A C 1
ATOM 5279 O O . SER A 1 631 ? -5.749 13.946 -29.750 1.00 90.44 631 SER A O 1
ATOM 5281 N N . THR A 1 632 ? -3.546 13.772 -30.094 1.00 91.50 632 THR A N 1
ATOM 5282 C CA . THR A 1 632 ? -3.601 14.040 -31.540 1.00 91.50 632 THR A CA 1
ATOM 5283 C C . THR A 1 632 ? -3.725 12.794 -32.418 1.00 91.50 632 THR A C 1
ATOM 5285 O O . THR A 1 632 ? -3.859 12.937 -33.630 1.00 91.50 632 THR A O 1
ATOM 5288 N N . TRP A 1 633 ? -3.745 11.575 -31.865 1.00 87.94 633 TRP A N 1
ATOM 5289 C CA . TRP A 1 633 ? -3.796 10.338 -32.663 1.00 87.94 633 TRP A CA 1
ATOM 5290 C C . TRP A 1 633 ? -4.959 10.292 -33.672 1.00 87.94 633 TRP A C 1
ATOM 5292 O O . TRP A 1 633 ? -4.763 9.906 -34.821 1.00 87.94 633 TRP A O 1
ATOM 5302 N N . VAL A 1 634 ? -6.159 10.744 -33.287 1.00 91.25 634 VAL A N 1
ATOM 5303 C CA . VAL A 1 634 ? -7.322 10.792 -34.199 1.00 91.25 634 VAL A CA 1
ATOM 5304 C C . VAL A 1 634 ? -7.071 11.745 -35.368 1.00 91.25 634 VAL A C 1
ATOM 5306 O O . VAL A 1 634 ? -7.391 11.428 -36.512 1.00 91.25 634 VAL A O 1
ATOM 5309 N N . PHE A 1 635 ? -6.449 12.891 -35.090 1.00 90.50 635 PHE A N 1
ATOM 5310 C CA . PHE A 1 635 ? -6.050 13.840 -36.122 1.00 90.50 635 PHE A CA 1
ATOM 5311 C C . PHE A 1 635 ? -4.994 13.239 -37.057 1.00 90.50 635 PHE A C 1
ATOM 5313 O O . PHE A 1 635 ? -5.112 13.398 -38.266 1.00 90.50 635 PHE A O 1
ATOM 5320 N N . LEU A 1 636 ? -4.013 12.494 -36.534 1.00 88.38 636 LEU A N 1
ATOM 5321 C CA . LEU A 1 636 ? -3.012 11.812 -37.363 1.00 88.38 636 LEU A CA 1
ATOM 5322 C C . LEU A 1 636 ? -3.653 10.796 -38.318 1.00 88.38 636 LEU A C 1
ATOM 5324 O O . LEU A 1 636 ? -3.281 10.749 -39.487 1.00 88.38 636 LEU A O 1
ATOM 5328 N N . VAL A 1 637 ? -4.647 10.030 -37.854 1.00 92.12 637 VAL A N 1
ATOM 5329 C CA . VAL A 1 637 ? -5.398 9.091 -38.706 1.00 92.12 637 VAL A CA 1
ATOM 5330 C C . VAL A 1 637 ? -6.192 9.833 -39.782 1.00 92.12 637 VAL A C 1
ATOM 5332 O O . VAL A 1 637 ? -6.162 9.441 -40.946 1.00 92.12 637 VAL A O 1
ATOM 5335 N N . PHE A 1 638 ? -6.869 10.924 -39.421 1.00 92.56 638 PHE A N 1
ATOM 5336 C CA . PHE A 1 638 ? -7.585 11.757 -40.387 1.00 92.56 638 PHE A CA 1
ATOM 5337 C C . PHE A 1 638 ? -6.639 12.346 -41.446 1.00 92.56 638 PHE A C 1
ATOM 5339 O O . PHE A 1 638 ? -6.892 12.204 -42.640 1.00 92.56 638 PHE A O 1
ATOM 5346 N N . MET A 1 639 ? -5.518 12.937 -41.026 1.00 91.00 639 MET A N 1
ATOM 5347 C CA . MET A 1 639 ? -4.515 13.486 -41.940 1.00 91.00 639 MET A CA 1
ATOM 5348 C C . MET A 1 639 ? -3.911 12.410 -42.837 1.00 91.00 639 MET A C 1
ATOM 5350 O O . MET A 1 639 ? -3.724 12.655 -44.023 1.00 91.00 639 MET A O 1
ATOM 5354 N N . PHE A 1 640 ? -3.657 11.210 -42.311 1.00 91.50 640 PHE A N 1
ATOM 5355 C CA . PHE A 1 640 ? -3.203 10.079 -43.115 1.00 91.50 640 PHE A CA 1
ATOM 5356 C C . PHE A 1 640 ? -4.203 9.741 -44.229 1.00 91.50 640 PHE A C 1
ATOM 5358 O O . PHE A 1 640 ? -3.794 9.592 -45.377 1.00 91.50 640 PHE A O 1
ATOM 5365 N N . LEU A 1 641 ? -5.507 9.693 -43.932 1.00 94.44 641 LEU A N 1
ATOM 5366 C CA . LEU A 1 641 ? -6.543 9.462 -44.948 1.00 94.44 641 LEU A CA 1
ATOM 5367 C C . LEU A 1 641 ? -6.587 10.576 -46.002 1.00 94.44 641 LEU A C 1
ATOM 5369 O O . LEU A 1 641 ? -6.729 10.280 -47.187 1.00 94.44 641 LEU A O 1
ATOM 5373 N N . VAL A 1 642 ? -6.424 11.838 -45.592 1.00 92.12 642 VAL A N 1
ATOM 5374 C CA . VAL A 1 642 ? -6.336 12.978 -46.521 1.00 92.12 642 VAL A CA 1
ATOM 5375 C C . VAL A 1 642 ? -5.115 12.848 -47.433 1.00 92.12 642 V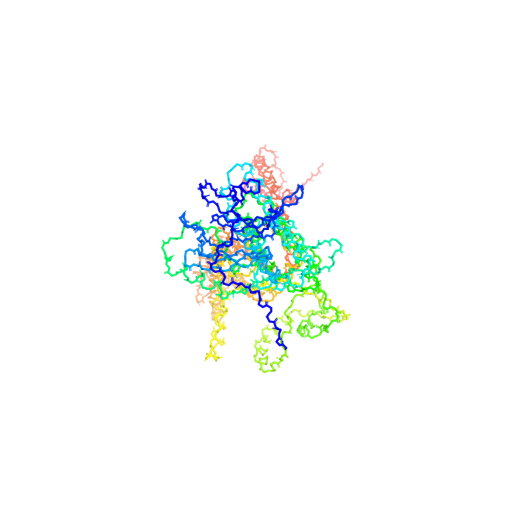AL A C 1
ATOM 5377 O O . VAL A 1 642 ? -5.255 12.988 -48.645 1.00 92.12 642 VAL A O 1
ATOM 5380 N N . ILE A 1 643 ? -3.938 12.527 -46.880 1.00 92.19 643 ILE A N 1
ATOM 5381 C CA . ILE A 1 643 ? -2.707 12.322 -47.659 1.00 92.19 643 ILE A CA 1
ATOM 5382 C C . ILE A 1 643 ? -2.887 11.158 -48.634 1.00 92.19 643 ILE A C 1
ATOM 5384 O O . ILE A 1 643 ? -2.536 11.298 -49.797 1.00 92.19 643 ILE A O 1
ATOM 5388 N N . VAL A 1 644 ? -3.460 10.031 -48.199 1.00 93.25 644 VAL A N 1
ATOM 5389 C CA . VAL A 1 644 ? -3.734 8.878 -49.073 1.00 93.25 644 VAL A CA 1
ATOM 5390 C C . VAL A 1 644 ? -4.687 9.258 -50.206 1.00 93.25 644 VAL A C 1
ATOM 5392 O O . VAL A 1 644 ? -4.427 8.904 -51.354 1.00 93.25 644 VAL A O 1
ATOM 5395 N N . GLY A 1 645 ? -5.762 9.993 -49.907 1.00 92.81 645 GLY A N 1
ATOM 5396 C CA . GLY A 1 645 ? -6.717 10.458 -50.914 1.00 92.81 645 GLY A CA 1
ATOM 5397 C C . GLY A 1 645 ? -6.066 11.380 -51.944 1.00 92.81 645 GLY A C 1
ATOM 5398 O O . GLY A 1 645 ? -6.174 11.135 -53.143 1.00 92.81 645 GLY A O 1
ATOM 5399 N N . LEU A 1 646 ? -5.328 12.392 -51.479 1.00 90.38 646 LEU A N 1
ATOM 5400 C CA . LEU A 1 646 ? -4.619 13.335 -52.344 1.00 90.38 646 LEU A CA 1
ATOM 5401 C C . LEU A 1 646 ? -3.519 12.651 -53.162 1.00 90.38 646 LEU A C 1
ATOM 5403 O O . LEU A 1 646 ? -3.449 12.853 -54.371 1.00 90.38 646 LEU A O 1
ATOM 5407 N N . ALA A 1 647 ? -2.723 11.780 -52.544 1.00 91.06 647 ALA A N 1
ATOM 5408 C CA . ALA A 1 647 ? -1.707 10.993 -53.234 1.00 91.06 647 ALA A CA 1
ATOM 5409 C C . ALA A 1 647 ? -2.327 10.123 -54.330 1.00 91.06 647 ALA A C 1
ATOM 5411 O O . ALA A 1 647 ? -1.813 10.055 -55.439 1.00 91.06 647 ALA A O 1
ATOM 5412 N N . HIS A 1 648 ? -3.479 9.504 -54.069 1.00 89.88 648 HIS A N 1
ATOM 5413 C CA . HIS A 1 648 ? -4.170 8.733 -55.096 1.00 89.88 648 HIS A CA 1
ATOM 5414 C C . HIS A 1 648 ? -4.642 9.616 -56.264 1.00 89.88 648 HIS A C 1
ATOM 5416 O O . HIS A 1 648 ? -4.480 9.238 -57.422 1.00 89.88 648 HIS A O 1
ATOM 5422 N N . THR A 1 649 ? -5.165 10.816 -55.984 1.00 88.94 649 THR A N 1
ATOM 5423 C CA . THR A 1 649 ? -5.560 11.760 -57.043 1.00 88.94 649 THR A CA 1
ATOM 5424 C C . THR A 1 649 ? -4.371 12.301 -57.836 1.00 88.94 649 THR A C 1
ATOM 5426 O O . THR A 1 649 ? -4.448 12.382 -59.059 1.00 88.94 649 THR A O 1
ATOM 5429 N N . PHE A 1 650 ? -3.258 12.623 -57.172 1.00 84.62 650 PHE A N 1
ATOM 5430 C CA . PHE A 1 650 ? -2.049 13.110 -57.831 1.00 84.62 650 PHE A CA 1
ATOM 5431 C C . PHE A 1 650 ? -1.355 12.023 -58.634 1.00 84.62 650 PHE A C 1
ATOM 5433 O O . PHE A 1 650 ? -0.826 12.324 -59.697 1.00 84.62 650 PHE A O 1
ATOM 5440 N N . LEU A 1 651 ? -1.403 10.770 -58.176 1.00 86.44 651 LEU A N 1
ATOM 5441 C CA . LEU A 1 651 ? -0.998 9.625 -58.979 1.00 86.44 651 LEU A CA 1
ATOM 5442 C C . LEU A 1 651 ? -1.787 9.599 -60.287 1.00 86.44 651 LEU A C 1
ATOM 5444 O O . LEU A 1 651 ? -1.185 9.681 -61.344 1.00 86.44 651 LEU A O 1
ATOM 5448 N N . LEU A 1 652 ? -3.120 9.593 -60.237 1.00 84.19 652 LEU A N 1
ATOM 5449 C CA . LEU A 1 652 ? -3.937 9.567 -61.457 1.00 84.19 652 LEU A CA 1
ATOM 5450 C C . LEU A 1 652 ? -3.681 10.766 -62.385 1.00 84.19 652 LEU A C 1
ATOM 5452 O O . LEU A 1 652 ? -3.681 10.601 -63.602 1.00 84.19 652 LEU A O 1
ATOM 5456 N N . LEU A 1 653 ? -3.461 11.957 -61.822 1.00 80.94 653 LEU A N 1
ATOM 5457 C CA . LEU A 1 653 ? -3.236 13.178 -62.593 1.00 80.94 653 LEU A CA 1
ATOM 5458 C C . LEU A 1 653 ? -1.846 13.221 -63.245 1.00 80.94 653 LEU A C 1
ATOM 5460 O O . LEU A 1 653 ? -1.726 13.584 -64.407 1.00 80.94 653 LEU A O 1
ATOM 5464 N N . LEU A 1 654 ? -0.792 12.879 -62.502 1.00 75.56 654 LEU A N 1
ATOM 5465 C CA . LEU A 1 654 ? 0.602 13.116 -62.900 1.00 75.56 654 LEU A CA 1
ATOM 5466 C C . LEU A 1 654 ? 1.320 11.844 -63.387 1.00 75.56 654 LEU A C 1
ATOM 5468 O O . LEU A 1 654 ? 2.482 11.905 -63.792 1.00 75.56 654 LEU A O 1
ATOM 5472 N N . GLN A 1 655 ? 0.648 10.688 -63.382 1.00 73.25 655 GLN A N 1
ATOM 5473 C CA . GLN A 1 655 ? 1.203 9.427 -63.887 1.00 73.25 655 GLN A CA 1
ATOM 5474 C C . GLN A 1 655 ? 1.486 9.468 -65.395 1.00 73.25 655 GLN A C 1
ATOM 5476 O O . GLN A 1 655 ? 2.406 8.789 -65.851 1.00 73.25 655 GLN A O 1
ATOM 5481 N N . TYR A 1 656 ? 0.755 10.288 -66.158 1.00 71.06 656 TYR A N 1
ATOM 5482 C CA . TYR A 1 656 ? 0.968 10.459 -67.596 1.00 71.06 656 TYR A CA 1
ATOM 5483 C C . TYR A 1 656 ? 1.121 11.945 -67.982 1.00 71.06 656 TYR A C 1
ATOM 5485 O O . TYR A 1 656 ? 0.159 12.562 -68.444 1.00 71.06 656 TYR A O 1
ATOM 5493 N N . PRO A 1 657 ? 2.319 12.538 -67.816 1.00 63.75 657 PRO A N 1
ATOM 5494 C CA . PRO A 1 657 ? 2.560 13.958 -68.110 1.00 63.75 657 PRO A CA 1
ATOM 5495 C C . PRO A 1 657 ? 2.306 14.332 -69.583 1.00 63.75 657 PRO A C 1
ATOM 5497 O O . PRO A 1 657 ? 1.917 15.466 -69.869 1.00 63.75 657 PRO A O 1
ATOM 5500 N N . ASP A 1 658 ? 2.430 13.364 -70.499 1.00 60.41 658 ASP A N 1
ATOM 5501 C CA . ASP A 1 658 ? 2.185 13.532 -71.939 1.00 60.41 658 ASP A CA 1
ATOM 5502 C C . ASP A 1 658 ? 0.711 13.826 -72.271 1.00 60.41 658 ASP A C 1
ATOM 5504 O O . ASP A 1 658 ? 0.418 14.490 -73.262 1.00 60.41 658 ASP A O 1
ATOM 5508 N N . PHE A 1 659 ? -0.240 13.386 -71.435 1.00 59.28 659 PHE A N 1
ATOM 5509 C CA . PHE A 1 659 ? -1.667 13.679 -71.633 1.00 59.28 659 PHE A CA 1
ATOM 5510 C C . PHE A 1 659 ? -2.047 15.117 -71.244 1.00 59.28 659 PHE A C 1
ATOM 5512 O O . PHE A 1 659 ? -3.124 15.578 -71.621 1.00 59.28 659 PHE A O 1
ATOM 5519 N N . ILE A 1 660 ? -1.193 15.825 -70.492 1.00 57.78 660 ILE A N 1
ATOM 5520 C CA . ILE A 1 660 ? -1.468 17.168 -69.947 1.00 57.78 660 ILE A CA 1
ATOM 5521 C C . ILE A 1 660 ? -0.657 18.261 -70.680 1.00 57.78 660 ILE A C 1
ATOM 5523 O O . ILE A 1 660 ? -0.756 19.433 -70.333 1.00 57.78 660 ILE A O 1
ATOM 5527 N N . ASN A 1 661 ? 0.093 17.936 -71.746 1.00 55.25 661 ASN A N 1
ATOM 5528 C CA . ASN A 1 661 ? 0.972 18.894 -72.447 1.00 55.25 661 ASN A CA 1
ATOM 5529 C C . ASN A 1 661 ? 1.992 19.579 -71.503 1.00 55.25 661 ASN A C 1
ATOM 5531 O O . ASN A 1 661 ? 2.377 20.725 -71.712 1.00 55.25 661 ASN A O 1
ATOM 5535 N N . LEU A 1 662 ? 2.454 18.882 -70.458 1.00 56.41 662 LEU A N 1
ATOM 5536 C CA . LEU A 1 662 ? 3.510 19.386 -69.562 1.00 56.41 662 LEU A CA 1
ATOM 5537 C C . LEU A 1 662 ? 4.925 19.201 -70.139 1.00 56.41 662 LEU A C 1
ATOM 5539 O O . LEU A 1 662 ? 5.911 19.575 -69.508 1.00 56.41 662 LEU A O 1
ATOM 5543 N N . SER A 1 663 ? 5.044 18.631 -71.339 1.00 50.25 663 SER A N 1
ATOM 5544 C CA . SER A 1 663 ? 6.309 18.473 -72.045 1.00 50.25 663 SER A CA 1
ATOM 5545 C C . SER A 1 663 ? 6.639 19.725 -72.859 1.00 50.25 663 SER A C 1
ATOM 5547 O O . SER A 1 663 ? 6.518 19.708 -74.080 1.00 50.25 663 SER A O 1
ATOM 5549 N N . GLU A 1 664 ? 7.088 20.806 -72.225 1.00 45.00 664 GLU A N 1
ATOM 5550 C CA . GLU A 1 664 ? 7.891 21.786 -72.961 1.00 45.00 664 GLU A CA 1
ATOM 5551 C C . GLU A 1 664 ? 8.932 22.482 -72.072 1.00 45.00 664 GLU A C 1
ATOM 5553 O O . GLU A 1 664 ? 8.628 23.311 -71.221 1.00 45.00 664 GLU A O 1
ATOM 5558 N N . ASN A 1 665 ? 10.189 22.139 -72.368 1.00 46.91 665 ASN A N 1
ATOM 5559 C CA . ASN A 1 665 ? 11.410 22.919 -72.167 1.00 46.91 665 ASN A CA 1
ATOM 5560 C C . ASN A 1 665 ? 11.903 23.176 -70.732 1.00 46.91 665 ASN A C 1
ATOM 5562 O O . ASN A 1 665 ? 11.760 24.275 -70.206 1.00 46.91 665 ASN A O 1
ATOM 5566 N N . SER A 1 666 ? 12.727 22.260 -70.209 1.00 39.12 666 SER A N 1
ATOM 5567 C CA . SER A 1 666 ? 14.006 22.661 -69.602 1.00 39.12 666 SER A CA 1
ATOM 5568 C C . SER A 1 666 ? 15.043 21.528 -69.597 1.00 39.12 666 SER A C 1
ATOM 5570 O O . SER A 1 666 ? 14.753 20.339 -69.548 1.00 39.12 666 SER A O 1
ATOM 5572 N N . SER A 1 667 ? 16.284 21.961 -69.770 1.00 41.25 667 SER A N 1
ATOM 5573 C CA . SER A 1 667 ? 17.539 21.247 -69.984 1.00 41.25 667 SER A CA 1
ATOM 5574 C C . SER A 1 667 ? 17.936 20.224 -68.911 1.00 41.25 667 SER A C 1
ATOM 5576 O O . SER A 1 667 ? 17.985 20.574 -67.741 1.00 41.25 667 SER A O 1
ATOM 5578 N N . ASN A 1 668 ? 18.379 19.039 -69.355 1.00 40.38 668 ASN A N 1
ATOM 5579 C CA . ASN A 1 668 ? 19.421 18.153 -68.791 1.00 40.38 668 ASN A CA 1
ATOM 5580 C C . ASN A 1 668 ? 19.491 17.843 -67.278 1.00 40.38 668 ASN A C 1
ATOM 5582 O O . ASN A 1 668 ? 20.448 17.192 -66.859 1.00 40.38 668 ASN A O 1
ATOM 5586 N N . GLU A 1 669 ? 18.492 18.182 -66.473 1.00 45.72 669 GLU A N 1
ATOM 5587 C CA . GLU A 1 669 ? 18.310 17.613 -65.138 1.00 45.72 669 GLU A CA 1
ATOM 5588 C C . GLU A 1 669 ? 17.095 16.687 -65.165 1.00 45.72 669 GLU A C 1
ATOM 5590 O O . GLU A 1 669 ? 16.010 17.057 -65.607 1.00 45.72 669 GLU A O 1
ATOM 5595 N N . THR A 1 670 ? 17.280 15.435 -64.752 1.00 43.97 670 THR A N 1
ATOM 5596 C CA . THR A 1 670 ? 16.195 14.462 -64.611 1.00 43.97 670 THR A CA 1
ATOM 5597 C C . THR A 1 670 ? 15.250 14.933 -63.507 1.00 43.97 670 THR A C 1
ATOM 5599 O O . THR A 1 670 ? 15.477 14.638 -62.335 1.00 43.97 670 THR A O 1
ATOM 5602 N N . ILE A 1 671 ? 14.211 15.691 -63.863 1.00 54.88 671 ILE A N 1
ATOM 5603 C CA . ILE A 1 671 ? 13.121 16.033 -62.947 1.00 54.88 671 ILE A CA 1
ATOM 5604 C C . ILE A 1 671 ? 12.371 14.726 -62.655 1.00 54.88 671 ILE A C 1
ATOM 5606 O O . ILE A 1 671 ? 11.629 14.219 -63.497 1.00 54.88 671 ILE A O 1
ATOM 5610 N N . ASP A 1 672 ? 12.624 14.133 -61.486 1.00 62.00 672 ASP A N 1
ATOM 5611 C CA . ASP A 1 672 ? 11.943 12.915 -61.043 1.00 62.00 672 ASP A CA 1
ATOM 5612 C C . ASP A 1 672 ? 10.436 13.188 -60.932 1.00 62.00 672 ASP A C 1
ATOM 5614 O O . ASP A 1 672 ? 10.010 14.056 -60.170 1.00 62.00 672 ASP A O 1
ATOM 5618 N N . ASN A 1 673 ? 9.617 12.449 -61.695 1.00 70.94 673 ASN A N 1
ATOM 5619 C CA . ASN A 1 673 ? 8.161 12.594 -61.657 1.00 70.94 673 ASN A CA 1
ATOM 5620 C C . ASN A 1 673 ? 7.657 12.373 -60.212 1.00 70.94 673 ASN A C 1
ATOM 5622 O O . ASN A 1 673 ? 7.763 11.248 -59.700 1.00 70.94 673 ASN A O 1
ATOM 5626 N N . PRO A 1 674 ? 7.056 13.392 -59.564 1.00 71.75 674 PRO A N 1
ATOM 5627 C CA . PRO A 1 674 ? 6.641 13.320 -58.164 1.00 71.75 674 PRO A CA 1
ATOM 5628 C C . PRO A 1 674 ? 5.557 12.266 -57.906 1.00 71.75 674 PRO A C 1
ATOM 5630 O O . PRO A 1 674 ? 5.350 11.878 -56.756 1.00 71.75 674 PRO A O 1
ATOM 5633 N N . ALA A 1 675 ? 4.894 11.759 -58.950 1.00 74.62 675 ALA A N 1
ATOM 5634 C CA . ALA A 1 675 ? 3.867 10.730 -58.862 1.00 74.62 675 ALA A CA 1
ATOM 5635 C C . ALA A 1 675 ? 4.123 9.537 -59.801 1.00 74.62 675 ALA A C 1
ATOM 5637 O O . ALA A 1 675 ? 3.187 8.976 -60.361 1.00 74.62 675 ALA A O 1
ATOM 5638 N N . LYS A 1 676 ? 5.389 9.129 -59.963 1.00 77.50 676 LYS A N 1
ATOM 5639 C CA . LYS A 1 676 ? 5.747 7.927 -60.733 1.00 77.50 676 LYS A CA 1
ATOM 5640 C C . LYS A 1 676 ? 5.016 6.664 -60.252 1.00 77.50 676 LYS A C 1
ATOM 5642 O O . LYS A 1 676 ? 4.440 5.950 -61.064 1.00 77.50 676 LYS A O 1
ATOM 5647 N N . ASP A 1 677 ? 5.033 6.420 -58.941 1.00 83.81 677 ASP A N 1
ATOM 5648 C CA . ASP A 1 677 ? 4.358 5.305 -58.275 1.00 83.81 677 ASP A CA 1
ATOM 5649 C C . ASP A 1 677 ? 3.573 5.814 -57.056 1.00 83.81 677 ASP A C 1
ATOM 5651 O O . ASP A 1 677 ? 3.803 6.915 -56.553 1.00 83.81 677 ASP A O 1
ATOM 5655 N N . PHE A 1 678 ? 2.660 5.003 -56.512 1.00 86.25 678 PHE A N 1
ATOM 5656 C CA . PHE A 1 678 ? 1.851 5.417 -55.357 1.00 86.25 678 PHE A CA 1
ATOM 5657 C C . PHE A 1 678 ? 2.701 5.843 -54.147 1.00 86.25 678 PHE A C 1
ATOM 5659 O O . PHE A 1 678 ? 2.374 6.820 -53.480 1.00 86.25 678 PHE A O 1
ATOM 5666 N N . ILE A 1 679 ? 3.816 5.151 -53.877 1.00 85.12 679 ILE A N 1
ATOM 5667 C CA . ILE A 1 679 ? 4.706 5.473 -52.748 1.00 85.12 679 ILE A CA 1
ATOM 5668 C C . ILE A 1 679 ? 5.383 6.833 -52.950 1.00 85.12 679 ILE A C 1
ATOM 5670 O O . ILE A 1 679 ? 5.454 7.622 -52.008 1.00 85.12 679 ILE A O 1
ATOM 5674 N N . THR A 1 680 ? 5.854 7.132 -54.165 1.00 83.44 680 THR A N 1
ATOM 5675 C CA . THR A 1 680 ? 6.473 8.431 -54.460 1.00 83.44 680 THR A CA 1
ATOM 5676 C C . THR A 1 680 ? 5.428 9.536 -54.416 1.00 83.44 680 THR A C 1
ATOM 5678 O O . THR A 1 680 ? 5.663 10.553 -53.780 1.00 83.44 680 THR A O 1
ATOM 5681 N N . SER A 1 681 ? 4.234 9.295 -54.969 1.00 86.69 681 SER A N 1
ATOM 5682 C CA . SER A 1 681 ? 3.112 10.233 -54.894 1.00 86.69 681 SER A CA 1
ATOM 5683 C C . SER A 1 681 ? 2.705 10.531 -53.448 1.00 86.69 681 SER A C 1
ATOM 5685 O O . SER A 1 681 ? 2.498 11.686 -53.080 1.00 86.69 681 SER A O 1
ATOM 5687 N N . PHE A 1 682 ? 2.669 9.509 -52.591 1.00 89.25 682 PHE A N 1
ATOM 5688 C CA . PHE A 1 682 ? 2.393 9.657 -51.164 1.00 89.25 682 PHE A CA 1
ATOM 5689 C C . PHE A 1 682 ? 3.455 10.503 -50.452 1.00 89.25 682 PHE A C 1
ATOM 5691 O O . PHE A 1 682 ? 3.107 11.434 -49.725 1.00 89.25 682 PHE A O 1
ATOM 5698 N N . LEU A 1 683 ? 4.741 10.220 -50.685 1.00 86.12 683 LEU A N 1
ATOM 5699 C CA . LEU A 1 683 ? 5.850 10.984 -50.106 1.00 86.12 683 LEU A CA 1
ATOM 5700 C C . LEU A 1 683 ? 5.863 12.441 -50.590 1.00 86.12 683 LEU A C 1
ATOM 5702 O O . LEU A 1 683 ? 6.030 13.341 -49.769 1.00 86.12 683 LEU A O 1
ATOM 5706 N N . SER A 1 684 ? 5.623 12.679 -51.882 1.00 85.12 684 SER A N 1
ATOM 5707 C CA . SER A 1 684 ? 5.517 14.020 -52.469 1.00 85.12 684 SER A CA 1
ATOM 5708 C C . SER A 1 684 ? 4.343 14.795 -51.876 1.00 85.12 684 SER A C 1
ATOM 5710 O O . SER A 1 684 ? 4.512 15.925 -51.433 1.00 85.12 684 SER A O 1
ATOM 5712 N N . THR A 1 685 ? 3.171 14.163 -51.768 1.00 87.94 685 THR A N 1
ATOM 5713 C CA . THR A 1 685 ? 1.965 14.769 -51.179 1.00 87.94 685 THR A CA 1
ATOM 5714 C C . THR A 1 685 ? 2.176 15.130 -49.711 1.00 87.94 685 THR A C 1
ATOM 5716 O O . THR A 1 685 ? 1.789 16.214 -49.275 1.00 87.94 685 THR A O 1
ATOM 5719 N N . TYR A 1 686 ? 2.818 14.245 -48.943 1.00 88.06 686 TYR A N 1
ATOM 5720 C CA . TYR A 1 686 ? 3.213 14.539 -47.569 1.00 88.06 686 TYR A CA 1
ATOM 5721 C C . TYR A 1 686 ? 4.196 15.716 -47.507 1.00 88.06 686 TYR A C 1
ATOM 5723 O O . TYR A 1 686 ? 3.999 16.619 -46.697 1.00 88.06 686 TYR A O 1
ATOM 5731 N N . GLY A 1 687 ? 5.203 15.737 -48.387 1.00 84.00 687 GLY A N 1
ATOM 5732 C CA . GLY A 1 687 ? 6.177 16.824 -48.503 1.00 84.00 687 GLY A CA 1
ATOM 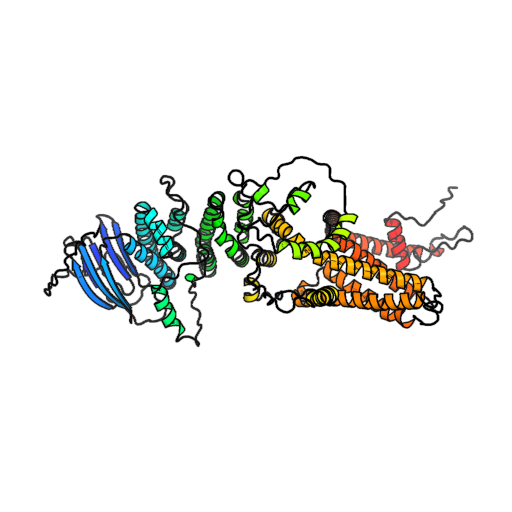5733 C C . GLY A 1 687 ? 5.547 18.173 -48.865 1.00 84.00 687 GLY A C 1
ATOM 5734 O O . GLY A 1 687 ? 5.918 19.200 -48.300 1.00 84.00 687 GLY A O 1
ATOM 5735 N N . TRP A 1 688 ? 4.552 18.186 -49.751 1.00 85.50 688 TRP A N 1
ATOM 5736 C CA . TRP A 1 688 ? 3.793 19.390 -50.095 1.00 85.50 688 TRP A CA 1
ATOM 5737 C C . TRP A 1 688 ? 2.937 19.876 -48.924 1.00 85.50 688 TRP A C 1
ATOM 5739 O O . TRP A 1 688 ? 2.916 21.069 -48.626 1.00 85.50 688 TRP A O 1
ATOM 5749 N N . LEU A 1 689 ? 2.285 18.961 -48.201 1.00 83.31 689 LEU A N 1
ATOM 5750 C CA . LEU A 1 689 ? 1.489 19.293 -47.015 1.00 83.31 689 LEU A CA 1
ATOM 5751 C C . LEU A 1 689 ? 2.338 19.789 -45.838 1.00 83.31 689 LEU A C 1
ATOM 5753 O O . LEU A 1 689 ? 1.863 20.602 -45.047 1.00 83.31 689 LEU A O 1
ATOM 5757 N N . SER A 1 690 ? 3.585 19.330 -45.716 1.00 79.75 690 SER A N 1
ATOM 5758 C CA . SER A 1 690 ? 4.534 19.818 -44.711 1.00 79.75 690 SER A CA 1
ATOM 5759 C C . SER A 1 690 ? 5.236 21.122 -45.117 1.00 79.75 690 SER A C 1
ATOM 5761 O O . SER A 1 690 ? 6.019 21.657 -44.330 1.00 79.75 690 SER A O 1
ATOM 5763 N N . GLY A 1 691 ? 4.960 21.651 -46.317 1.00 76.88 691 GLY A N 1
ATOM 5764 C CA . GLY A 1 691 ? 5.555 22.882 -46.844 1.00 76.88 691 GLY A CA 1
ATOM 5765 C C . GLY A 1 691 ? 6.964 22.710 -47.424 1.00 76.88 691 GLY A C 1
ATOM 5766 O O . GLY A 1 691 ? 7.599 23.698 -47.789 1.00 76.88 691 GLY A O 1
ATOM 5767 N N . THR A 1 692 ? 7.465 21.478 -47.530 1.00 71.56 692 THR A N 1
ATOM 5768 C CA . THR A 1 692 ? 8.716 21.161 -48.230 1.00 71.56 692 THR A CA 1
ATOM 5769 C C . THR A 1 692 ? 8.444 20.964 -49.720 1.00 71.56 692 THR A C 1
ATOM 5771 O O . THR A 1 692 ? 8.247 19.848 -50.198 1.00 71.56 692 THR A O 1
ATOM 5774 N N . PHE A 1 693 ? 8.412 22.066 -50.468 1.00 64.81 693 PHE A N 1
ATOM 5775 C CA . PHE A 1 693 ? 8.330 22.024 -51.926 1.00 64.81 693 PHE A CA 1
ATOM 5776 C C . PHE A 1 693 ? 9.713 21.718 -52.505 1.00 64.81 693 PHE A C 1
ATOM 5778 O O . PHE A 1 693 ? 10.622 22.539 -52.429 1.00 64.81 693 PHE A O 1
ATOM 5785 N N . LEU A 1 694 ? 9.871 20.521 -53.071 1.00 56.88 694 LEU A N 1
ATOM 5786 C CA . LEU A 1 694 ? 11.083 20.127 -53.801 1.00 56.88 694 LEU A CA 1
ATOM 5787 C C . LEU A 1 694 ? 11.111 20.670 -55.240 1.00 56.88 694 LEU A C 1
ATOM 5789 O O . LEU A 1 694 ? 12.120 20.530 -55.923 1.00 56.88 694 LEU A O 1
ATOM 5793 N N . GLN A 1 695 ? 10.022 21.291 -55.697 1.00 55.47 695 GLN A N 1
ATOM 5794 C CA . GLN A 1 695 ? 9.880 21.775 -57.062 1.00 55.47 695 GLN A CA 1
ATOM 5795 C C . GLN A 1 695 ? 10.176 23.279 -57.115 1.00 55.47 695 GLN A C 1
ATOM 5797 O O . GLN A 1 695 ? 9.376 24.103 -56.672 1.00 55.47 695 GLN A O 1
ATOM 5802 N N . GLN A 1 696 ? 11.355 23.639 -57.630 1.00 47.66 696 GLN A N 1
ATOM 5803 C CA . GLN A 1 696 ? 11.599 24.983 -58.152 1.00 47.66 696 GLN A CA 1
ATOM 5804 C C . GLN A 1 696 ? 10.829 25.112 -59.465 1.00 47.66 696 GLN A C 1
ATOM 5806 O O . GLN A 1 696 ? 11.392 24.956 -60.544 1.00 47.66 696 GLN A O 1
ATOM 5811 N N . ASP A 1 697 ? 9.530 25.387 -59.383 1.00 46.69 697 ASP A N 1
ATOM 5812 C CA . ASP A 1 697 ? 8.805 25.851 -60.557 1.00 46.69 697 ASP A CA 1
ATOM 5813 C C . ASP A 1 697 ? 9.291 27.277 -60.846 1.00 46.69 697 ASP A C 1
ATOM 5815 O O . ASP A 1 697 ? 8.838 28.255 -60.246 1.00 46.69 697 ASP A O 1
ATOM 5819 N N . THR A 1 698 ? 10.263 27.418 -61.747 1.00 39.50 698 THR A N 1
ATOM 5820 C CA . THR 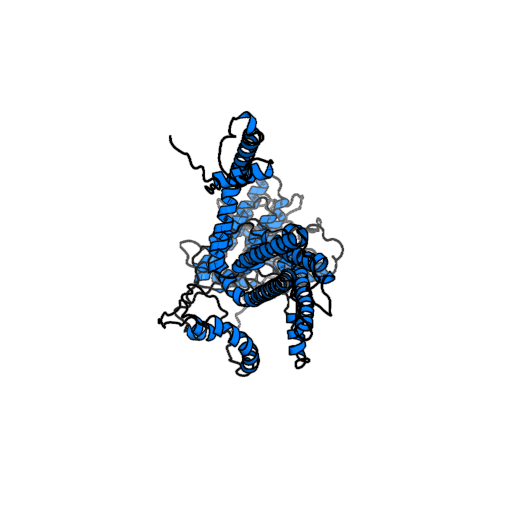A 1 698 ? 10.490 28.690 -62.430 1.00 39.50 698 THR A CA 1
ATOM 5821 C C . THR A 1 698 ? 9.275 28.942 -63.312 1.00 39.50 698 THR A C 1
ATOM 5823 O O . THR A 1 698 ? 9.240 28.550 -64.477 1.00 39.50 698 THR A O 1
ATOM 5826 N N . TRP A 1 699 ? 8.254 29.582 -62.746 1.00 40.34 699 TRP A N 1
ATOM 5827 C CA . TRP A 1 699 ? 7.195 30.212 -63.521 1.00 40.34 699 TRP A CA 1
ATOM 5828 C C . TRP A 1 699 ? 7.832 31.367 -64.295 1.00 40.34 699 TRP A C 1
ATOM 5830 O O . TRP A 1 699 ? 7.925 32.485 -63.792 1.00 40.34 699 TRP A O 1
ATOM 5840 N N . ASN A 1 700 ? 8.328 31.094 -65.504 1.00 37.00 700 ASN A N 1
ATOM 5841 C CA . ASN A 1 700 ? 8.666 32.152 -66.446 1.00 37.00 700 ASN A CA 1
ATOM 5842 C C . ASN A 1 700 ? 7.359 32.851 -66.828 1.00 37.00 700 ASN A C 1
ATOM 5844 O O . ASN A 1 700 ? 6.596 32.380 -67.669 1.00 37.00 700 ASN A O 1
ATOM 5848 N N . THR A 1 701 ? 7.090 33.964 -66.154 1.00 38.75 701 THR A N 1
ATOM 5849 C CA . THR A 1 701 ? 6.094 34.944 -66.565 1.00 38.75 701 THR A CA 1
ATOM 5850 C C . THR A 1 701 ? 6.582 35.583 -67.861 1.00 38.75 701 THR A C 1
ATOM 5852 O O . THR A 1 701 ? 7.497 36.409 -67.823 1.00 38.75 701 THR A O 1
ATOM 5855 N N . ASN A 1 702 ? 6.007 35.173 -68.990 1.00 36.53 702 ASN A N 1
ATOM 5856 C CA . ASN A 1 702 ? 5.987 36.010 -70.189 1.00 36.53 702 ASN A CA 1
ATOM 5857 C C . ASN A 1 702 ? 4.944 37.114 -70.032 1.00 36.53 702 ASN A C 1
ATOM 5859 O O . ASN A 1 702 ? 3.837 36.799 -69.531 1.00 36.53 702 ASN A O 1
#

Radius of gyration: 39.68 Å; Cα contacts (8 Å, |Δi|>4): 690; chains: 1; bounding box: 94×68×128 Å

Organism: NCBI:txid588596

Foldseek 3Di:
DDDDPPPPPPPPDPDDPPFPWDPDDDDDDLCLLDPDPDDWTKTQLDPVSQWIWTFDQFKTWIWGDDPPDIATDAMAGDQDDDDDPPWGWAWPDWDRDPVSKIWTWIDTPPDIDIDIPPDPDLLVRLLRLLSVLLVLLVSVVSHDDDVSVVSSVVSLVNSLVSNVVCCVVPLVVLLVSCQARVSLLSVLSSLPLVSLLCQLPNDPPDPPPPSDAWDQAHDDDVVNVVVVVVVPVPDPDDPPDDPDDPSGRAISLRSLLSVLVPDPVNVSSVSSNLSLLVSLLVCCLVPLQSCANVLLCLLSCLVSVVVVSVVVSLPDPLNVFHFPPDDDDPVQFDDVVVVVVVLPPDPDAADGTPPDPDPPVPPVVVVVVVVCPVCVVVVVVPDDDGDDDDDDDGDGDRSNPQQQPFQPDDPPDDPDPPPCCVVVVVCCVVQPQDADPAALPPPVVRLSRGHNLVSNVVSDPDPVVCVRVNNVNSCNHCCVVCLVSLVVLLVLLVLLLVLLVVLVVCLVVLDFDADPVLVVNVVSLVSNVSSLVVLQVVLVSVCRRNPVVRQPDPLSVLSNVLSVLSVCLCVPPRVVCQDNGGGNNPPDDDPVNVVSSVVSSVSSVVNNLVSCCSPPPSVVVVVVVVVVCVVCVVVVVVVLVVLLVQLVVLLVVQCCVVVVPVPDDDDDDPPPRCNVDSVSSSVQSVCVVVVNDPDPPPPPDD

Nearest PDB structures (foldseek):
  7eeb-assembly1_B  TM=6.306E-01  e=1.798E-01  Mus musculus
  8srg-assembly1_A  TM=3.420E-01  e=2.002E-02  Salpingoeca rosetta

pLDDT: mean 72.37, std 18.61, range [23.98, 95.69]

InterPro domains:
  IPR024862 Transient receptor potential cation channel subfamily V [PTHR10582] (447-694)